Protein AF-A0A226E2C7-F1 (afdb_monomer_lite)

pLDDT: mean 81.45, std 15.22, range [40.44, 98.81]

Radius of gyration: 29.73 Å; chains: 1; bounding box: 75×51×81 Å

Organism: Folsomia candida (NCBI:txid158441)

InterPro domains:
  IPR005135 Endonuclease/exonuclease/phosphatase [PF03372] (9-259)
  IPR013087 Zinc finger C2H2-type [PS50157] (360-388)
  IPR036691 Endonuclease/exonuclease/phosphatase superfamily [G3DSA:3.60.10.10] (2-265)
  IPR036691 Endonuclease/exonuclease/phosphatase superfamily [SSF56219] (6-264)

Secondary structure (DSSP, 8-state):
---EEEEEEEE-SS--HHHHHHHHHHHHHHT-SEEEEE-----HHHHHHHHHHHHHHH--EEEEEPPEEETTEEEEEE--EEEEE-SSEEEEE---TT-TT--S-GGGEEEEEEE-TTSSS-EEEEEEEPPP--TT-TTHHHHHHHHHHHHHHHHHHTTTS-EEEEEE-S--PPPTTPPP-HHHHHHHHHHHHHHHTT-EEHHHHHBPTT--SEEE--SSTTSPPEEE--EEEEE-GGGTTTEEEEEE-TTS-TTS-SB--EEEEEEPPPHHHHHSSS---B------PPPS-------TTT-----SSHHHHHHHHHHHHHHHT-S--EE-TTT--EESSHHHHHHHHHHT---S---SB-TTT--B-SSHHHHHHHIIIIIS--SPBPTTT--B-SSHHHHHHHHHT--

Foldseek 3Di:
DFFKAKEKAEAQLADDLVLCVQCCVVCVVVVHFKYKYKFNFDAPVCVVVVQCSCCVPPNWHKDKDHFAADPVDNSTTTIIIMMTGDPWDKDWDDPDPPPPQQPADVRFWTWIWIDGPFDPGTAIEIRGDAQADDPVDPCRVVNNVSVLSSVLVCLVVCQPPWYKYKYFNNAADDDPPDDDDPRNVSVVSSVVSCVVSQKDWLCVQAADPPAFFFWADDQDLPDHTDTGHGITIITHNVQSVQKPDWGFPQVGDCVSDRGTMIMTMGTDQDPVNVVPDGNPHDDDDHDRHDRQPDDFDAAPQARDTDDDGSVRRVVVSVVVNVQSQDDDFDALPQPRDTHRHVVNSVVCVQQPRPPDPQQQAQPQPRDGHPHSVVSVLCCVQPRVVVFDAQPVPRDGASHPVRSVVDVVVDD

Structure (mmCIF, N/CA/C/O backbone):
data_AF-A0A226E2C7-F1
#
_entry.id   AF-A0A226E2C7-F1
#
loop_
_atom_site.group_PDB
_atom_site.id
_atom_site.type_symbol
_atom_site.label_atom_id
_atom_site.label_alt_id
_atom_site.label_comp_id
_atom_site.label_asym_id
_atom_site.label_entity_id
_atom_site.label_seq_id
_atom_site.pdbx_PDB_ins_code
_atom_site.Cartn_x
_atom_site.Cartn_y
_atom_site.Cartn_z
_atom_site.occupancy
_atom_site.B_iso_or_equiv
_atom_site.auth_seq_id
_atom_site.auth_comp_id
_atom_site.auth_asym_id
_atom_site.auth_atom_id
_atom_site.pdbx_PDB_model_num
ATOM 1 N N . MET A 1 1 ? -20.152 18.371 14.804 1.00 47.34 1 MET A N 1
ATOM 2 C CA . MET A 1 1 ? -19.909 17.754 13.477 1.00 47.34 1 MET A CA 1
ATOM 3 C C . MET A 1 1 ? -19.465 16.313 13.685 1.00 47.34 1 MET A C 1
ATOM 5 O O . MET A 1 1 ? -18.775 16.058 14.663 1.00 47.34 1 MET A O 1
ATOM 9 N N . SER A 1 2 ? -19.878 15.361 12.841 1.00 53.97 2 SER A N 1
ATOM 10 C CA . SER A 1 2 ? -19.389 13.981 12.970 1.00 53.97 2 SER A CA 1
ATOM 11 C C . SER A 1 2 ? -17.911 13.920 12.592 1.00 53.97 2 SER A C 1
ATOM 13 O O . SER A 1 2 ? -17.569 14.258 11.461 1.00 53.97 2 SER A O 1
ATOM 15 N N . LYS A 1 3 ? -17.061 13.494 13.525 1.00 84.62 3 LYS A N 1
ATOM 16 C CA . LYS A 1 3 ? -15.621 13.317 13.317 1.00 84.62 3 LYS A CA 1
ATOM 17 C C . LYS A 1 3 ? -15.404 12.142 12.351 1.00 84.62 3 LYS A C 1
ATOM 19 O O . LYS A 1 3 ? -15.918 11.048 12.590 1.00 84.62 3 LYS A O 1
ATOM 24 N N . ILE A 1 4 ? -14.730 12.392 11.228 1.00 90.19 4 ILE A N 1
ATOM 25 C CA . ILE A 1 4 ? -14.419 11.391 10.198 1.00 90.19 4 ILE A CA 1
ATOM 26 C C . ILE A 1 4 ? -12.903 11.339 10.068 1.00 90.19 4 ILE A C 1
ATOM 28 O O . ILE A 1 4 ? -12.285 12.378 9.879 1.00 90.19 4 ILE A O 1
ATOM 32 N N . LEU A 1 5 ? -12.330 10.139 10.146 1.00 94.56 5 LEU A N 1
ATOM 33 C CA . LEU A 1 5 ? -10.929 9.896 9.823 1.00 94.56 5 LEU A CA 1
ATOM 34 C C . LEU A 1 5 ? -10.827 9.399 8.381 1.00 94.56 5 LEU A C 1
ATOM 36 O O . LEU A 1 5 ? -11.410 8.360 8.061 1.00 94.56 5 LEU A O 1
ATOM 40 N N . LYS A 1 6 ? -10.086 10.101 7.523 1.00 95.81 6 LYS A N 1
ATOM 41 C CA . LYS A 1 6 ? -9.868 9.697 6.124 1.00 95.81 6 LYS A CA 1
ATOM 42 C C . LYS A 1 6 ? -8.414 9.368 5.850 1.00 95.81 6 LYS A C 1
ATOM 44 O O . LYS A 1 6 ? -7.515 10.118 6.234 1.00 95.81 6 LYS A O 1
ATOM 49 N N . TYR A 1 7 ? -8.188 8.253 5.168 1.00 98.00 7 TYR A N 1
ATOM 50 C CA . TYR A 1 7 ? -6.844 7.816 4.830 1.00 98.00 7 TYR A CA 1
ATOM 51 C C . TYR A 1 7 ? -6.778 7.027 3.533 1.00 98.00 7 TYR A C 1
ATOM 53 O O . TYR A 1 7 ? -7.756 6.435 3.076 1.00 98.00 7 TYR A O 1
ATOM 61 N N . HIS A 1 8 ? -5.574 7.007 2.978 1.00 98.56 8 HIS A N 1
ATOM 62 C CA . HIS A 1 8 ? -5.254 6.385 1.708 1.00 98.56 8 HIS A CA 1
ATOM 63 C C . HIS A 1 8 ? -4.126 5.365 1.853 1.00 98.56 8 HIS A C 1
ATOM 65 O O . HIS A 1 8 ? -3.280 5.484 2.741 1.00 98.56 8 HIS A O 1
ATOM 71 N N . SER A 1 9 ? -4.102 4.368 0.973 1.00 98.56 9 SER A N 1
ATOM 72 C CA . SER A 1 9 ? -3.010 3.403 0.850 1.00 98.56 9 SER A CA 1
ATOM 73 C C . SER A 1 9 ? -2.650 3.198 -0.614 1.00 98.56 9 SER A C 1
ATOM 75 O O . SER A 1 9 ? -3.497 2.763 -1.396 1.00 98.56 9 SER A O 1
ATOM 77 N N . TRP A 1 10 ? -1.388 3.432 -0.971 1.00 98.62 10 TRP A N 1
ATOM 78 C CA . TRP A 1 10 ? -0.927 3.338 -2.351 1.00 98.62 10 TRP A CA 1
ATOM 79 C C . TRP A 1 10 ? 0.480 2.754 -2.476 1.00 98.62 10 TRP A C 1
ATOM 81 O O . TRP A 1 10 ? 1.458 3.316 -1.984 1.00 98.62 10 TRP A O 1
ATOM 91 N N . ASN A 1 11 ? 0.610 1.657 -3.222 1.00 98.38 11 ASN A N 1
ATOM 92 C CA . ASN A 1 11 ? 1.908 1.233 -3.730 1.00 98.38 11 ASN A CA 1
ATOM 93 C C . ASN A 1 11 ? 2.284 2.125 -4.922 1.00 98.38 11 ASN A C 1
ATOM 95 O O . ASN A 1 11 ? 1.672 2.055 -5.987 1.00 98.38 11 ASN A O 1
ATOM 99 N N . ALA A 1 12 ? 3.291 2.976 -4.749 1.00 96.88 12 ALA A N 1
ATOM 100 C CA . ALA A 1 12 ? 3.616 4.016 -5.720 1.00 96.88 12 ALA A CA 1
ATOM 101 C C . ALA A 1 12 ? 4.542 3.558 -6.859 1.00 96.88 12 ALA A C 1
ATOM 103 O O . ALA A 1 12 ? 4.717 4.302 -7.827 1.00 96.88 12 ALA A O 1
ATOM 104 N N . ASP A 1 13 ? 5.176 2.384 -6.751 1.00 94.44 13 ASP A N 1
ATOM 105 C CA . ASP A 1 13 ? 6.292 1.965 -7.618 1.00 94.44 13 ASP A CA 1
ATOM 106 C C . ASP A 1 13 ? 7.346 3.085 -7.795 1.00 94.44 13 ASP A C 1
ATOM 108 O O . ASP A 1 13 ? 7.759 3.452 -8.902 1.00 94.44 13 ASP A O 1
ATOM 112 N N . GLY A 1 14 ? 7.764 3.665 -6.673 1.00 94.62 14 GLY A N 1
ATOM 113 C CA . GLY A 1 14 ? 8.662 4.808 -6.587 1.00 94.62 14 GLY A CA 1
ATOM 114 C C . GLY A 1 14 ? 7.928 6.144 -6.605 1.00 94.62 14 GLY A C 1
ATOM 115 O O . GLY A 1 14 ? 7.172 6.413 -7.540 1.00 94.62 14 GLY A O 1
ATOM 116 N N . ILE A 1 15 ? 8.186 7.000 -5.617 1.00 94.88 15 ILE A N 1
ATOM 117 C CA . ILE A 1 15 ? 7.624 8.355 -5.551 1.00 94.88 15 ILE A CA 1
ATOM 118 C C . ILE A 1 15 ? 8.580 9.402 -6.121 1.00 94.88 15 ILE A C 1
ATOM 120 O O . ILE A 1 15 ? 9.798 9.269 -6.058 1.00 94.88 15 ILE A O 1
ATOM 124 N N . THR A 1 16 ? 7.995 10.442 -6.708 1.00 94.56 16 THR A N 1
ATOM 125 C CA . THR A 1 16 ? 8.661 11.655 -7.196 1.00 94.56 16 THR A CA 1
ATOM 126 C C . THR A 1 16 ? 7.736 12.838 -6.931 1.00 94.56 16 THR A C 1
ATOM 128 O O . THR A 1 16 ? 6.526 12.639 -6.812 1.00 94.56 16 THR A O 1
ATOM 131 N N . GLU A 1 17 ? 8.271 14.059 -6.908 1.00 96.25 17 GLU A N 1
ATOM 132 C CA . GLU A 1 17 ? 7.471 15.293 -6.804 1.00 96.25 17 GLU A CA 1
ATOM 133 C C . GLU A 1 17 ? 6.334 15.317 -7.837 1.00 96.25 17 GLU A C 1
ATOM 135 O O . GLU A 1 17 ? 5.182 15.523 -7.481 1.00 96.25 17 GLU A O 1
ATOM 140 N N . GLU A 1 18 ? 6.615 14.966 -9.099 1.00 94.94 18 GLU A N 1
ATOM 141 C CA . GLU A 1 18 ? 5.603 14.908 -10.165 1.00 94.94 18 GLU A CA 1
ATOM 142 C C . GLU A 1 18 ? 4.451 13.936 -9.849 1.00 94.94 18 GLU A C 1
ATOM 144 O O . GLU A 1 18 ? 3.278 14.271 -10.033 1.00 94.94 18 GLU A O 1
ATOM 149 N N . LYS A 1 19 ? 4.766 12.717 -9.383 1.00 95.94 19 LYS A N 1
ATOM 150 C CA . LYS A 1 19 ? 3.737 11.733 -9.011 1.00 95.94 19 LYS A CA 1
ATOM 151 C C . LYS A 1 19 ? 2.918 12.231 -7.825 1.00 95.94 19 LYS A C 1
ATOM 153 O O . LYS A 1 19 ? 1.698 12.087 -7.836 1.00 95.94 19 LYS A O 1
ATOM 158 N N . ILE A 1 20 ? 3.588 12.819 -6.835 1.00 97.81 20 ILE A N 1
ATOM 159 C CA . ILE A 1 20 ? 2.954 13.388 -5.647 1.00 97.81 20 ILE A CA 1
ATOM 160 C C . ILE A 1 20 ? 2.004 14.511 -6.059 1.00 97.81 20 ILE A C 1
ATOM 162 O O . ILE A 1 20 ? 0.831 14.429 -5.728 1.00 97.81 20 ILE A O 1
ATOM 166 N N . THR A 1 21 ? 2.443 15.491 -6.851 1.00 97.31 21 THR A N 1
ATOM 167 C CA . THR A 1 21 ? 1.590 16.592 -7.327 1.00 97.31 21 THR A CA 1
ATOM 168 C C . THR A 1 21 ? 0.327 16.088 -8.017 1.00 97.31 21 THR A C 1
ATOM 170 O O . THR A 1 21 ? -0.764 16.588 -7.745 1.00 97.31 21 THR A O 1
ATOM 173 N N . LYS A 1 22 ? 0.444 15.068 -8.876 1.00 96.38 22 LYS A N 1
ATOM 174 C CA . LYS A 1 22 ? -0.721 14.482 -9.555 1.00 96.38 22 LYS A CA 1
ATOM 175 C C . LYS A 1 22 ? -1.684 13.823 -8.565 1.00 96.38 22 LYS A C 1
ATOM 177 O O . LYS A 1 22 ? -2.886 14.065 -8.646 1.00 96.38 22 LYS A O 1
ATOM 182 N N . MET A 1 23 ? -1.173 13.051 -7.606 1.00 97.94 23 MET A N 1
ATOM 183 C CA . MET A 1 23 ? -2.001 12.391 -6.589 1.00 97.94 23 MET A CA 1
ATOM 184 C C . MET A 1 23 ? -2.604 13.354 -5.561 1.00 97.94 23 MET A C 1
ATOM 186 O O . MET A 1 23 ? -3.734 13.142 -5.124 1.00 97.94 23 MET A O 1
ATOM 190 N N . MET A 1 24 ? -1.910 14.446 -5.227 1.00 96.88 24 MET A N 1
ATOM 191 C CA . MET A 1 24 ? -2.379 15.455 -4.271 1.00 96.88 24 MET A CA 1
ATOM 192 C C . MET A 1 24 ? -3.717 16.069 -4.686 1.00 96.88 24 MET A C 1
ATOM 194 O O . MET A 1 24 ? -4.533 16.373 -3.822 1.00 96.88 24 MET A O 1
ATOM 198 N N . THR A 1 25 ? -4.004 16.165 -5.990 1.00 94.12 25 THR A N 1
ATOM 199 C CA . THR A 1 25 ? -5.321 16.617 -6.476 1.00 94.12 25 THR A CA 1
ATOM 200 C C . THR A 1 25 ? -6.475 15.743 -5.973 1.00 94.12 25 THR A C 1
ATOM 202 O O . THR A 1 25 ? -7.546 16.261 -5.659 1.00 94.12 25 THR A O 1
ATOM 205 N N . HIS A 1 26 ? -6.255 14.433 -5.832 1.00 96.81 26 HIS A N 1
ATOM 206 C CA . HIS A 1 26 ? -7.245 13.501 -5.302 1.00 96.81 26 HIS A CA 1
ATOM 207 C C . HIS A 1 26 ? -7.245 13.490 -3.774 1.00 96.81 26 HIS A C 1
ATOM 209 O O . HIS A 1 26 ? -8.315 13.558 -3.174 1.00 96.81 26 HIS A O 1
ATOM 215 N N . TRP A 1 27 ? -6.067 13.441 -3.145 1.00 97.88 27 TRP A N 1
ATOM 216 C CA . TRP A 1 27 ? -5.948 13.382 -1.685 1.00 97.88 27 TRP A CA 1
ATOM 217 C C . TRP A 1 27 ? -6.497 14.642 -1.002 1.00 97.88 27 TRP A C 1
ATOM 219 O O . TRP A 1 27 ? -7.235 14.534 -0.028 1.00 97.88 27 TRP A O 1
ATOM 229 N N . ILE A 1 28 ? -6.226 15.832 -1.546 1.00 96.25 28 ILE A N 1
ATOM 230 C CA . ILE A 1 28 ? -6.770 17.096 -1.022 1.00 96.25 28 ILE A CA 1
ATOM 231 C C . ILE A 1 28 ? -8.281 17.171 -1.256 1.00 96.25 28 ILE A C 1
ATOM 233 O O . ILE A 1 28 ? -9.020 17.564 -0.359 1.00 96.25 28 ILE A O 1
ATOM 237 N N . LYS A 1 29 ? -8.765 16.755 -2.435 1.00 95.31 29 LYS A N 1
ATOM 238 C CA . LYS A 1 29 ? -10.206 16.718 -2.732 1.00 95.31 29 LYS A CA 1
ATOM 239 C C . LYS A 1 29 ? -10.964 15.768 -1.803 1.00 95.31 29 LYS A C 1
ATOM 241 O O . LYS A 1 29 ? -12.113 16.044 -1.463 1.00 95.31 29 LYS A O 1
ATOM 246 N N . ASP A 1 30 ? -10.348 14.652 -1.417 1.00 94.25 30 ASP A N 1
ATOM 247 C CA . ASP A 1 30 ? -10.930 13.718 -0.453 1.00 94.25 30 ASP A CA 1
ATOM 248 C C . ASP A 1 30 ? -10.784 14.211 0.993 1.00 94.25 30 ASP A C 1
ATOM 250 O O . ASP A 1 30 ? -11.445 13.655 1.858 1.00 94.25 30 ASP A O 1
ATOM 254 N N . ASP A 1 31 ? -10.023 15.280 1.264 1.00 95.25 31 ASP A N 1
ATOM 255 C CA . ASP A 1 31 ? -9.662 15.744 2.615 1.00 95.25 31 ASP A CA 1
ATOM 256 C C . ASP A 1 31 ? -8.936 14.643 3.413 1.00 95.25 31 ASP A C 1
ATOM 258 O O . ASP A 1 31 ? -9.283 14.298 4.544 1.00 95.25 31 ASP A O 1
ATOM 262 N N . ALA A 1 32 ? -7.960 14.006 2.760 1.00 96.81 32 ALA A N 1
ATOM 263 C CA . ALA A 1 32 ? -7.164 12.934 3.336 1.00 96.81 32 ALA A CA 1
ATOM 264 C C . ALA A 1 32 ? -6.277 13.452 4.476 1.00 96.81 32 ALA A C 1
ATOM 266 O O . ALA A 1 32 ? -5.502 14.390 4.298 1.00 96.81 32 ALA A O 1
ATOM 267 N N . GLN A 1 33 ? -6.329 12.783 5.629 1.00 97.56 33 GLN A N 1
ATOM 268 C CA . GLN A 1 33 ? -5.499 13.117 6.792 1.00 97.56 33 GLN A CA 1
ATOM 269 C C . GLN A 1 33 ? -4.247 12.246 6.888 1.00 97.56 33 GLN A C 1
ATOM 271 O O . GLN A 1 33 ? -3.262 12.655 7.494 1.00 97.56 33 GLN A O 1
ATOM 276 N N . LEU A 1 34 ? -4.282 11.037 6.318 1.00 98.62 34 LEU A N 1
ATOM 277 C CA . LEU A 1 34 ? -3.164 10.092 6.299 1.00 98.62 34 LEU A CA 1
ATOM 278 C C . LEU A 1 34 ? -3.037 9.470 4.906 1.00 98.62 34 LEU A C 1
ATOM 280 O O . LEU A 1 34 ? -4.013 8.970 4.350 1.00 98.62 34 LEU A O 1
ATOM 284 N N . ILE A 1 35 ? -1.832 9.436 4.354 1.00 98.75 35 ILE A N 1
ATOM 285 C CA . ILE A 1 35 ? -1.541 8.839 3.049 1.00 98.75 35 ILE A CA 1
ATOM 286 C C . ILE A 1 35 ? -0.386 7.868 3.240 1.00 98.75 35 ILE A C 1
ATOM 288 O O . ILE A 1 35 ? 0.759 8.274 3.425 1.00 98.75 35 ILE A O 1
ATOM 292 N N . PHE A 1 36 ? -0.686 6.575 3.218 1.00 98.81 36 PHE A N 1
ATOM 293 C CA . PHE A 1 36 ? 0.297 5.519 3.408 1.00 98.81 36 PHE A CA 1
ATOM 294 C C . PHE A 1 36 ? 0.826 5.029 2.069 1.00 98.81 36 PHE A C 1
ATOM 296 O O . PHE A 1 36 ? 0.068 4.568 1.217 1.00 98.81 36 PHE A O 1
ATOM 303 N N . ILE A 1 37 ? 2.141 5.085 1.900 1.00 98.62 37 ILE A N 1
ATOM 304 C CA . ILE A 1 37 ? 2.801 4.746 0.646 1.00 98.62 37 ILE A CA 1
ATOM 305 C C . ILE A 1 37 ? 3.678 3.513 0.840 1.00 98.62 37 ILE A C 1
ATOM 307 O O . ILE A 1 37 ? 4.438 3.420 1.809 1.00 98.62 37 ILE A O 1
ATOM 311 N N . GLN A 1 38 ? 3.580 2.576 -0.101 1.00 98.44 38 GLN A N 1
ATOM 312 C CA . GLN A 1 38 ? 4.475 1.430 -0.237 1.00 98.44 38 GLN A CA 1
ATOM 313 C C . GLN A 1 38 ? 5.347 1.572 -1.481 1.00 98.44 38 GLN A C 1
ATOM 315 O O . GLN A 1 38 ? 4.964 2.226 -2.451 1.00 98.44 38 GLN A O 1
ATOM 320 N N . GLU A 1 39 ? 6.511 0.921 -1.459 1.00 97.00 39 GLU A N 1
ATOM 321 C CA . GLU A 1 39 ? 7.503 1.004 -2.534 1.00 97.00 39 GLU A CA 1
ATOM 322 C C . GLU A 1 39 ? 7.859 2.458 -2.869 1.00 97.00 39 GLU A C 1
ATOM 324 O O . GLU A 1 39 ? 7.860 2.849 -4.036 1.00 97.00 39 GLU A O 1
ATOM 329 N N . SER A 1 40 ? 8.173 3.266 -1.850 1.00 96.44 40 SER A N 1
ATOM 330 C CA . SER A 1 40 ? 8.593 4.658 -2.057 1.00 96.44 40 SER A CA 1
ATOM 331 C C . SER A 1 40 ? 9.850 4.748 -2.926 1.00 96.44 40 SER A C 1
ATOM 333 O O . SER A 1 40 ? 9.983 5.685 -3.710 1.00 96.44 40 SER A O 1
ATOM 335 N N . LYS A 1 41 ? 10.752 3.758 -2.836 1.00 94.62 41 LYS A N 1
ATOM 336 C CA . LYS A 1 41 ? 12.023 3.682 -3.582 1.00 94.62 41 LYS A CA 1
ATOM 337 C C . LYS A 1 41 ? 12.849 4.968 -3.512 1.00 94.62 41 LYS A C 1
ATOM 339 O O . LYS A 1 41 ? 13.648 5.235 -4.411 1.00 94.62 41 LYS A O 1
ATOM 344 N N . LEU A 1 42 ? 12.697 5.728 -2.434 1.00 91.62 42 LEU A N 1
ATOM 345 C CA . LEU A 1 42 ? 13.552 6.867 -2.136 1.00 91.62 42 LEU A CA 1
ATOM 346 C C . LEU A 1 42 ? 14.847 6.393 -1.494 1.00 91.62 42 LEU A C 1
ATOM 348 O O . LEU A 1 42 ? 14.832 5.530 -0.612 1.00 91.62 42 LEU A O 1
ATOM 352 N N . LEU A 1 43 ? 15.968 6.946 -1.944 1.00 87.19 43 LEU A N 1
ATOM 353 C CA . LEU A 1 43 ? 17.203 6.907 -1.171 1.00 87.19 43 LEU A CA 1
ATOM 354 C C . LEU A 1 43 ? 17.036 7.783 0.073 1.00 87.19 43 LEU A C 1
ATOM 356 O O . LEU A 1 43 ? 16.367 8.810 0.014 1.00 87.19 43 LEU A O 1
ATOM 360 N N . ALA A 1 44 ? 17.717 7.434 1.166 1.00 85.94 44 ALA A N 1
ATOM 361 C CA . ALA A 1 44 ? 17.691 8.236 2.393 1.00 85.94 44 ALA A CA 1
ATOM 362 C C . ALA A 1 44 ? 18.085 9.710 2.149 1.00 85.94 44 ALA A C 1
ATOM 364 O O . ALA A 1 44 ? 17.542 10.619 2.761 1.00 85.94 44 ALA A O 1
ATOM 365 N N . THR A 1 45 ? 18.976 9.964 1.185 1.00 86.25 45 THR A N 1
ATOM 366 C CA . THR A 1 45 ? 19.395 11.316 0.776 1.00 86.25 45 THR A CA 1
ATOM 367 C C . THR A 1 45 ? 18.309 12.122 0.057 1.00 86.25 45 THR A C 1
ATOM 369 O O . THR A 1 45 ? 18.459 13.326 -0.111 1.00 86.25 45 THR A O 1
ATOM 372 N N . GLU A 1 46 ? 17.251 11.472 -0.427 1.00 90.94 46 GLU A N 1
ATOM 373 C CA . GLU A 1 46 ? 16.146 12.098 -1.167 1.00 90.94 46 GLU A CA 1
ATOM 374 C C . GLU A 1 46 ? 14.914 12.332 -0.280 1.00 90.94 46 GLU A C 1
ATOM 376 O O . GLU A 1 46 ? 14.018 13.080 -0.668 1.00 90.94 46 GLU A O 1
ATOM 381 N N . GLU A 1 47 ? 14.856 11.711 0.903 1.00 94.38 47 GLU A N 1
ATOM 382 C CA . GLU A 1 47 ? 13.696 11.764 1.800 1.00 94.38 47 GLU A CA 1
ATOM 383 C C . GLU A 1 47 ? 13.416 13.183 2.288 1.00 94.38 47 GLU A C 1
ATOM 385 O O . GLU A 1 47 ? 12.281 13.632 2.163 1.00 94.38 47 GLU A O 1
ATOM 390 N N . GLN A 1 48 ? 14.443 13.914 2.741 1.00 96.44 48 GLN A N 1
ATOM 391 C CA . GLN A 1 48 ? 14.273 15.293 3.216 1.00 96.44 48 GLN A CA 1
ATOM 392 C C . GLN A 1 48 ? 13.715 16.202 2.121 1.00 96.44 48 GLN A C 1
ATOM 394 O O . GLN A 1 48 ? 12.790 16.963 2.359 1.00 96.44 48 GLN A O 1
ATOM 399 N N . LYS A 1 49 ? 14.209 16.059 0.887 1.00 96.75 49 LYS A N 1
ATOM 400 C CA . LYS A 1 49 ? 13.712 16.841 -0.247 1.00 96.75 49 LYS A CA 1
ATOM 401 C C . LYS A 1 49 ? 12.218 16.595 -0.492 1.00 96.75 49 LYS A C 1
ATOM 403 O O . LYS A 1 49 ? 11.477 17.534 -0.762 1.00 96.75 49 LYS A O 1
ATOM 408 N N . ILE A 1 50 ? 11.773 15.339 -0.419 1.00 97.94 50 ILE A N 1
ATOM 409 C CA . ILE A 1 50 ? 10.352 15.006 -0.575 1.00 97.94 50 ILE A CA 1
ATOM 410 C C . ILE A 1 50 ? 9.535 15.483 0.629 1.00 97.94 50 ILE A C 1
ATOM 412 O O . ILE A 1 50 ? 8.420 15.949 0.419 1.00 97.94 50 ILE A O 1
ATOM 416 N N . ALA A 1 51 ? 10.077 15.391 1.847 1.00 98.12 51 ALA A N 1
ATOM 417 C CA . ALA A 1 51 ? 9.460 15.909 3.067 1.00 98.12 51 ALA A CA 1
ATOM 418 C C . ALA A 1 51 ? 9.195 17.416 2.951 1.00 98.12 51 ALA A C 1
ATOM 420 O O . ALA A 1 51 ? 8.043 17.839 3.026 1.00 98.12 51 ALA A O 1
ATOM 421 N N . ASP A 1 52 ? 10.240 18.187 2.641 1.00 98.31 52 ASP A N 1
ATOM 422 C CA . ASP A 1 52 ? 10.170 19.637 2.454 1.00 98.31 52 ASP A CA 1
ATOM 423 C C . ASP A 1 52 ? 9.151 19.994 1.366 1.00 98.31 52 ASP A C 1
ATOM 425 O O . ASP A 1 52 ? 8.332 20.892 1.538 1.00 98.31 52 ASP A O 1
ATOM 429 N N . PHE A 1 53 ? 9.153 19.257 0.250 1.00 98.44 53 PHE A N 1
ATOM 430 C CA . PHE A 1 53 ? 8.215 19.470 -0.848 1.00 98.44 53 PHE A CA 1
ATOM 431 C C . PHE A 1 53 ? 6.749 19.278 -0.423 1.00 98.44 53 PHE A C 1
ATOM 433 O O . PHE A 1 53 ? 5.896 20.101 -0.768 1.00 98.44 53 PHE A O 1
ATOM 440 N N . VAL A 1 54 ? 6.425 18.201 0.309 1.00 98.19 54 VAL A N 1
ATOM 441 C CA . VAL A 1 54 ? 5.035 17.942 0.733 1.00 98.19 54 VAL A CA 1
ATOM 442 C C . VAL A 1 54 ? 4.570 18.873 1.847 1.00 98.19 54 VAL A C 1
ATOM 444 O O . VAL A 1 54 ? 3.399 19.264 1.863 1.00 98.19 54 VAL A O 1
ATOM 447 N N . GLU A 1 55 ? 5.481 19.276 2.726 1.00 98.38 55 GLU A N 1
ATOM 448 C CA . GLU A 1 55 ? 5.213 20.238 3.787 1.00 98.38 55 GLU A CA 1
ATOM 449 C C . GLU A 1 55 ? 4.971 21.631 3.194 1.00 98.38 55 GLU A C 1
ATOM 451 O O . GLU A 1 55 ? 3.896 22.204 3.372 1.00 98.38 55 GLU A O 1
ATOM 456 N N . GLN A 1 56 ? 5.908 22.149 2.398 1.00 98.00 56 GLN A N 1
ATOM 457 C CA . GLN A 1 56 ? 5.857 23.521 1.885 1.00 98.00 56 GLN A CA 1
ATOM 458 C C . GLN A 1 56 ? 4.710 23.755 0.897 1.00 98.00 56 GLN A C 1
ATOM 460 O O . GLN A 1 56 ? 4.135 24.843 0.871 1.00 98.00 56 GLN A O 1
ATOM 465 N N . HIS A 1 57 ? 4.365 22.765 0.069 1.00 97.69 57 HIS A N 1
ATOM 466 C CA . HIS A 1 57 ? 3.331 22.947 -0.956 1.00 97.69 57 HIS A CA 1
ATOM 467 C C . HIS A 1 57 ? 1.945 22.466 -0.545 1.00 97.69 57 HIS A C 1
ATOM 469 O O . HIS A 1 57 ? 0.952 22.960 -1.084 1.00 97.69 57 HIS A O 1
ATOM 475 N N . TYR A 1 58 ? 1.851 21.508 0.379 1.00 97.81 58 TYR A N 1
ATOM 476 C CA . TYR A 1 58 ? 0.575 20.873 0.719 1.00 97.81 58 TYR A CA 1
ATOM 477 C C . TYR A 1 58 ? 0.286 20.851 2.229 1.00 97.81 58 TYR A C 1
ATOM 479 O O . TYR A 1 58 ? -0.849 20.569 2.632 1.00 97.81 58 TYR A O 1
ATOM 487 N N . GLY A 1 59 ? 1.257 21.215 3.072 1.00 97.62 59 GLY A N 1
ATOM 488 C CA . GLY A 1 59 ? 1.131 21.247 4.529 1.00 97.62 59 GLY A CA 1
ATOM 489 C C . GLY A 1 59 ? 1.011 19.861 5.155 1.00 97.62 59 GLY A C 1
ATOM 490 O O . GLY A 1 59 ? 0.313 19.725 6.156 1.00 97.62 59 GLY A O 1
ATOM 491 N N . PHE A 1 60 ? 1.581 18.835 4.518 1.00 98.38 60 PHE A N 1
ATOM 492 C CA . PHE A 1 60 ? 1.660 17.490 5.081 1.00 98.38 60 PHE A CA 1
ATOM 493 C C . PHE A 1 60 ? 3.020 17.282 5.741 1.00 98.38 60 PHE A C 1
ATOM 495 O O . PHE A 1 60 ? 4.048 17.479 5.102 1.00 98.38 60 PHE A O 1
ATOM 502 N N . ASP A 1 61 ? 3.013 16.789 6.972 1.00 98.31 61 ASP A N 1
ATOM 503 C CA . ASP A 1 61 ? 4.191 16.204 7.598 1.00 98.31 61 ASP A CA 1
ATOM 504 C C . ASP A 1 61 ? 4.459 14.809 7.018 1.00 98.31 61 ASP A C 1
ATOM 506 O O . ASP A 1 61 ? 3.595 14.189 6.382 1.00 98.31 61 ASP A O 1
ATOM 510 N N . SER A 1 62 ? 5.653 14.267 7.264 1.00 97.62 62 SER A N 1
ATOM 511 C CA . SER A 1 62 ? 6.035 12.961 6.731 1.00 97.62 62 SER A CA 1
ATOM 512 C C . SER A 1 62 ? 6.927 12.140 7.662 1.00 97.62 62 SER A C 1
ATOM 514 O O . SER A 1 62 ? 7.758 12.661 8.399 1.00 97.62 62 SER A O 1
ATOM 516 N N . ILE A 1 63 ? 6.750 10.817 7.619 1.00 96.00 63 ILE A N 1
ATOM 517 C CA . ILE A 1 63 ? 7.634 9.838 8.266 1.00 96.00 63 ILE A CA 1
ATOM 518 C C . ILE A 1 63 ? 8.054 8.815 7.213 1.00 96.00 63 ILE A C 1
ATOM 520 O O . ILE A 1 63 ? 7.203 8.281 6.493 1.00 96.00 63 ILE A O 1
ATOM 524 N N . PHE A 1 64 ? 9.347 8.488 7.163 1.00 94.00 64 PHE A N 1
ATOM 525 C CA . PHE A 1 64 ? 9.920 7.528 6.219 1.00 94.00 64 PHE A CA 1
ATOM 526 C C . PHE A 1 64 ? 10.571 6.343 6.935 1.00 94.00 64 PHE A C 1
ATOM 528 O O . PHE A 1 64 ? 11.239 6.489 7.955 1.00 94.00 64 PHE A O 1
ATOM 535 N N . HIS A 1 65 ? 10.397 5.154 6.361 1.00 91.19 65 HIS A N 1
ATOM 536 C CA . HIS A 1 65 ? 11.304 4.025 6.521 1.00 91.19 65 HIS A CA 1
ATOM 537 C C . HIS A 1 65 ? 12.054 3.843 5.209 1.00 91.19 65 HIS A C 1
ATOM 539 O O . HIS A 1 65 ? 11.445 3.512 4.184 1.00 91.19 65 HIS A O 1
ATOM 545 N N . SER A 1 66 ? 13.365 4.063 5.256 1.00 86.50 66 SER A N 1
ATOM 546 C CA . SER A 1 66 ? 14.184 4.180 4.057 1.00 86.50 66 SER A CA 1
ATOM 547 C C . SER A 1 66 ? 14.214 2.924 3.205 1.00 86.50 66 SER A C 1
ATOM 549 O O . SER A 1 66 ? 14.152 1.794 3.688 1.00 86.50 66 SER A O 1
ATOM 551 N N . SER A 1 67 ? 14.340 3.131 1.899 1.00 87.75 67 SER A N 1
ATOM 552 C CA . SER A 1 67 ? 14.517 2.043 0.940 1.00 87.75 67 SER A CA 1
ATOM 553 C C . SER A 1 67 ? 15.933 1.471 1.014 1.00 87.75 67 SER A C 1
ATOM 555 O O . SER A 1 67 ? 16.885 2.143 1.404 1.00 87.75 67 SER A O 1
ATOM 557 N N . ILE A 1 68 ? 16.116 0.241 0.531 1.00 88.25 68 ILE A N 1
ATOM 558 C CA . ILE A 1 68 ? 17.446 -0.378 0.439 1.00 88.25 68 ILE A CA 1
ATOM 559 C C . ILE A 1 68 ? 18.072 -0.056 -0.918 1.00 88.25 68 ILE A C 1
ATOM 561 O O . ILE A 1 68 ? 17.560 -0.484 -1.959 1.00 88.25 68 ILE A O 1
ATOM 565 N N . GLN A 1 69 ? 19.208 0.643 -0.920 1.00 89.25 69 GLN A N 1
ATOM 566 C CA . GLN A 1 69 ? 19.993 0.921 -2.127 1.00 89.25 69 GLN A CA 1
ATOM 567 C C . GLN A 1 69 ? 20.539 -0.372 -2.766 1.00 89.25 69 GLN A C 1
ATOM 569 O O . GLN A 1 69 ? 20.948 -1.319 -2.090 1.00 89.25 69 GLN A O 1
ATOM 574 N N . TRP A 1 70 ? 20.548 -0.443 -4.098 1.00 84.62 70 TRP A N 1
ATOM 575 C CA . TRP A 1 70 ? 21.054 -1.605 -4.823 1.00 84.62 70 TRP A CA 1
ATOM 576 C C . TRP A 1 70 ? 22.581 -1.585 -4.868 1.00 84.62 70 TRP A C 1
ATOM 578 O O . TRP A 1 70 ? 23.173 -0.664 -5.422 1.00 84.62 70 TRP A O 1
ATOM 588 N N . LYS A 1 71 ? 23.223 -2.685 -4.456 1.00 86.62 71 LYS A N 1
ATOM 589 C CA . LYS A 1 71 ? 24.685 -2.849 -4.591 1.00 86.62 71 LYS A CA 1
ATOM 590 C C . LYS A 1 71 ? 25.189 -2.662 -6.029 1.00 86.62 71 LYS A C 1
ATOM 592 O O . LYS A 1 71 ? 26.288 -2.178 -6.243 1.00 86.62 71 LYS A O 1
ATOM 597 N N . SER A 1 72 ? 24.386 -3.050 -7.024 1.00 86.25 72 SER A N 1
ATOM 598 C CA . SER A 1 72 ? 24.752 -2.959 -8.443 1.00 86.25 72 SER A CA 1
ATOM 599 C C . SER A 1 72 ? 24.485 -1.589 -9.077 1.00 86.25 72 SER A C 1
ATOM 601 O O . SER A 1 72 ? 24.828 -1.389 -10.240 1.00 86.25 72 SER A O 1
ATOM 603 N N . ASN A 1 73 ? 23.752 -0.697 -8.404 1.00 80.19 73 ASN A N 1
ATOM 604 C CA . ASN A 1 73 ? 23.426 0.626 -8.930 1.00 80.19 73 ASN A CA 1
ATOM 605 C C . ASN A 1 73 ? 23.086 1.586 -7.774 1.00 80.19 73 ASN A C 1
ATOM 607 O O . ASN A 1 73 ? 21.981 1.488 -7.239 1.00 80.19 73 ASN A O 1
ATOM 611 N N . PRO A 1 74 ? 23.972 2.540 -7.440 1.00 81.38 74 PRO A N 1
ATOM 612 C CA . PRO A 1 74 ? 23.765 3.448 -6.313 1.00 81.38 74 PRO A CA 1
ATOM 613 C C . PRO A 1 74 ? 22.595 4.422 -6.526 1.00 81.38 74 PRO A C 1
ATOM 615 O O . PRO A 1 74 ? 22.035 4.935 -5.568 1.00 81.38 74 PRO A O 1
ATOM 618 N N . LEU A 1 75 ? 22.153 4.633 -7.766 1.00 78.81 75 LEU A N 1
ATOM 619 C CA . LEU A 1 75 ? 21.012 5.497 -8.088 1.00 78.81 75 LEU A CA 1
ATOM 620 C C . LEU A 1 75 ? 19.667 4.760 -8.019 1.00 78.81 75 LEU A C 1
ATOM 622 O O . LEU A 1 75 ? 18.659 5.248 -8.525 1.00 78.81 75 LEU A O 1
ATOM 626 N N . LYS A 1 76 ? 19.643 3.525 -7.508 1.00 81.38 76 LYS A N 1
ATOM 627 C CA . LYS A 1 76 ? 18.419 2.732 -7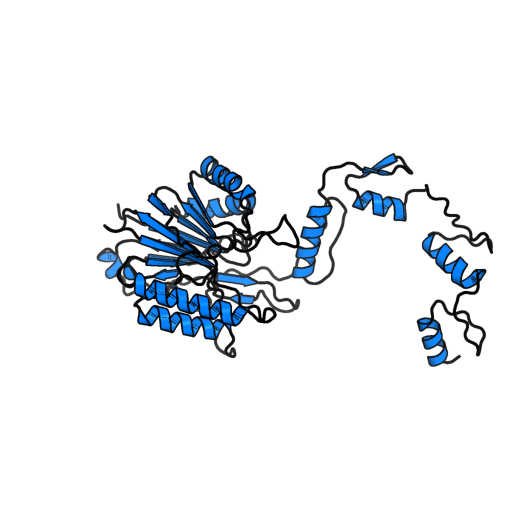.390 1.00 81.38 76 LYS A CA 1
ATOM 628 C C . LYS A 1 76 ? 18.281 2.155 -6.003 1.00 81.38 76 LYS A C 1
ATOM 630 O O . LYS A 1 76 ? 19.245 1.665 -5.423 1.00 81.38 76 LYS A O 1
ATOM 635 N N . SER A 1 77 ? 17.044 2.103 -5.539 1.00 89.06 77 SER A N 1
ATOM 636 C CA . SER A 1 77 ? 16.671 1.458 -4.292 1.00 89.06 77 SER A CA 1
ATOM 637 C C . SER A 1 77 ? 15.474 0.518 -4.496 1.00 89.06 77 SER A C 1
ATOM 639 O O . SER A 1 77 ? 14.897 0.422 -5.586 1.00 89.06 77 SER A O 1
ATOM 641 N N . SER A 1 78 ? 15.167 -0.286 -3.483 1.00 89.94 78 SER A N 1
ATOM 642 C CA . SER A 1 78 ? 13.963 -1.121 -3.421 1.00 89.94 78 SER A CA 1
ATOM 643 C C . SER A 1 78 ? 13.228 -0.883 -2.115 1.00 89.94 78 SER A C 1
ATOM 645 O O . SER A 1 78 ? 13.879 -0.664 -1.094 1.00 89.94 78 SER A O 1
ATOM 647 N N . TYR A 1 79 ? 11.918 -1.135 -2.131 1.00 92.31 79 TYR A N 1
ATOM 648 C CA . TYR A 1 79 ? 11.066 -1.119 -0.941 1.00 92.31 79 TYR A CA 1
ATOM 649 C C . TYR A 1 79 ? 10.848 0.321 -0.471 1.00 92.31 79 TYR A C 1
ATOM 651 O O . TYR A 1 79 ? 10.585 1.181 -1.313 1.00 92.31 79 TYR A O 1
ATOM 659 N N . GLY A 1 80 ? 10.926 0.556 0.836 1.00 93.81 80 GLY A N 1
ATOM 660 C CA . GLY A 1 80 ? 10.609 1.828 1.447 1.00 93.81 80 GLY A CA 1
ATOM 661 C C . GLY A 1 80 ? 9.107 1.960 1.642 1.00 93.81 80 GLY A C 1
ATOM 662 O O . GLY A 1 80 ? 8.306 1.647 0.753 1.00 93.81 80 GLY A O 1
ATOM 663 N N . VAL A 1 81 ? 8.731 2.409 2.830 1.00 96.00 81 VAL A N 1
ATOM 664 C CA . VAL A 1 81 ? 7.353 2.748 3.180 1.00 96.00 81 VAL A CA 1
ATOM 665 C C . VAL A 1 81 ? 7.365 4.112 3.853 1.00 96.00 81 VAL A C 1
ATOM 667 O O . VAL A 1 81 ? 8.297 4.434 4.589 1.00 96.00 81 VAL A O 1
ATOM 670 N N . CYS A 1 82 ? 6.357 4.932 3.598 1.00 97.12 82 CYS A N 1
ATOM 671 C CA . CYS A 1 82 ? 6.216 6.219 4.270 1.00 97.12 82 CYS A CA 1
ATOM 672 C C . CYS A 1 82 ? 4.753 6.547 4.537 1.00 97.12 82 CYS A C 1
ATOM 674 O O . CYS A 1 82 ? 3.845 5.887 4.024 1.00 97.12 82 CYS A O 1
ATOM 676 N N . VAL A 1 83 ? 4.529 7.543 5.383 1.00 98.44 83 VAL A N 1
ATOM 677 C CA . VAL A 1 83 ? 3.216 8.144 5.591 1.00 98.44 83 VAL A CA 1
ATOM 678 C C . VAL A 1 83 ? 3.342 9.653 5.474 1.00 98.44 83 VAL A C 1
ATOM 680 O O . VAL A 1 83 ? 4.255 10.234 6.058 1.00 98.44 83 VAL A O 1
ATOM 683 N N . PHE A 1 84 ? 2.431 10.268 4.726 1.00 98.62 84 PHE A N 1
ATOM 684 C CA . PHE A 1 84 ? 2.184 11.706 4.785 1.00 98.62 84 PHE A CA 1
ATOM 685 C C . PHE A 1 84 ? 0.954 11.947 5.646 1.00 98.62 84 PHE A C 1
ATOM 687 O O . PHE A 1 84 ? -0.019 11.196 5.536 1.00 98.62 84 PHE A O 1
ATOM 694 N N . TYR A 1 85 ? 0.981 12.954 6.511 1.00 98.38 85 TYR A N 1
ATOM 695 C CA . TYR A 1 85 ? -0.140 13.230 7.403 1.00 98.38 85 TYR A CA 1
ATOM 696 C C . TYR A 1 85 ? -0.376 14.719 7.631 1.00 98.38 85 TYR A C 1
ATOM 698 O O . TYR A 1 85 ? 0.541 15.526 7.548 1.00 98.38 85 TYR A O 1
ATOM 706 N N . LYS A 1 86 ? -1.634 15.082 7.884 1.00 96.00 86 LYS A N 1
ATOM 707 C CA . LYS A 1 86 ? -2.064 16.465 8.106 1.00 96.00 86 LYS A CA 1
ATOM 708 C C . LYS A 1 86 ? -3.310 16.495 8.982 1.00 96.00 86 LYS A C 1
ATOM 710 O O . LYS A 1 86 ? -4.160 15.612 8.882 1.00 96.00 86 LYS A O 1
ATOM 715 N N . ASN A 1 87 ? -3.441 17.526 9.819 1.00 93.38 87 ASN A N 1
ATOM 716 C CA . ASN A 1 87 ? -4.603 17.734 10.698 1.00 93.38 87 ASN A CA 1
ATOM 717 C C . ASN A 1 87 ? -4.908 16.529 11.614 1.00 93.38 87 ASN A C 1
ATOM 719 O O . ASN A 1 87 ? -6.061 16.254 11.945 1.00 93.38 87 ASN A O 1
ATOM 723 N N . VAL A 1 88 ? -3.874 15.776 11.988 1.00 94.62 88 VAL A N 1
ATOM 724 C CA . VAL A 1 88 ? -3.954 14.625 12.887 1.00 94.62 88 VAL A CA 1
ATOM 725 C C . VAL A 1 88 ? -2.601 14.438 13.563 1.00 94.62 88 VAL A C 1
ATOM 727 O O . VAL A 1 88 ? -1.561 14.695 12.957 1.00 94.62 88 VAL A O 1
ATOM 730 N N . LYS A 1 89 ? -2.595 14.000 14.824 1.00 94.31 89 LYS A N 1
ATOM 731 C CA . LYS A 1 89 ? -1.352 13.735 15.550 1.00 94.31 89 LYS A CA 1
ATOM 732 C C . LYS A 1 89 ? -0.881 12.319 15.247 1.00 94.31 89 LYS A C 1
ATOM 734 O O . LYS A 1 89 ? -1.601 11.349 15.485 1.00 94.31 89 LYS A O 1
ATOM 739 N N . VAL A 1 90 ? 0.347 12.199 14.753 1.00 96.44 90 VAL A N 1
ATOM 740 C CA . VAL A 1 90 ? 0.960 10.913 14.414 1.00 96.44 90 VAL A CA 1
ATOM 741 C C . VAL A 1 90 ? 2.246 10.736 15.206 1.00 96.44 90 VAL A C 1
ATOM 743 O O . VAL A 1 90 ? 3.111 11.605 15.218 1.00 96.44 90 VAL A O 1
ATOM 746 N N . ARG A 1 91 ? 2.387 9.585 15.866 1.00 94.81 91 ARG A N 1
ATOM 747 C CA . ARG A 1 91 ? 3.610 9.183 16.562 1.00 94.81 91 ARG A CA 1
ATOM 748 C C . ARG A 1 91 ? 4.207 7.969 15.869 1.00 94.81 91 ARG A C 1
ATOM 750 O O . ARG A 1 91 ? 3.580 6.908 15.803 1.00 94.81 91 ARG A O 1
ATOM 757 N N . HIS A 1 92 ? 5.431 8.108 15.373 1.00 89.44 92 HIS A N 1
ATOM 758 C CA . HIS A 1 92 ? 6.163 6.977 14.820 1.00 89.44 92 HIS A CA 1
ATOM 759 C C . HIS A 1 92 ? 6.511 5.974 15.930 1.00 89.44 92 HIS A C 1
ATOM 761 O O . HIS A 1 92 ? 7.066 6.345 16.963 1.00 89.44 92 HIS A O 1
ATOM 767 N N . MET A 1 93 ? 6.185 4.695 15.728 1.00 83.00 93 MET A N 1
ATOM 768 C CA . MET A 1 93 ? 6.549 3.625 16.649 1.00 83.00 93 MET A CA 1
ATOM 769 C C . MET A 1 93 ? 7.643 2.757 16.043 1.00 83.00 93 MET A C 1
ATOM 771 O O . MET A 1 93 ? 7.403 2.011 15.093 1.00 83.00 93 MET A O 1
ATOM 775 N N . VAL A 1 94 ? 8.829 2.796 16.646 1.00 71.88 94 VAL A N 1
ATOM 776 C CA . VAL A 1 94 ? 9.970 2.025 16.155 1.00 71.88 94 VAL A CA 1
ATOM 777 C C . VAL A 1 94 ? 9.694 0.526 16.299 1.00 71.88 94 VAL A C 1
ATOM 779 O O . VAL A 1 94 ? 9.644 -0.029 17.398 1.00 71.88 94 VAL A O 1
ATOM 782 N N . LEU A 1 95 ? 9.536 -0.150 15.163 1.00 69.81 95 LEU A N 1
ATOM 783 C CA . LEU A 1 95 ? 9.625 -1.603 15.060 1.00 69.81 95 LEU A CA 1
ATOM 784 C C . LEU A 1 95 ? 11.111 -1.951 14.913 1.00 69.81 95 LEU A C 1
ATOM 786 O O . LEU A 1 95 ? 11.612 -2.074 13.799 1.00 69.81 95 LEU A O 1
ATOM 790 N N . THR A 1 96 ? 11.854 -2.008 16.022 1.00 52.22 96 THR A N 1
ATOM 791 C CA . THR A 1 96 ? 13.308 -2.210 15.950 1.00 52.22 96 THR A CA 1
ATOM 792 C C . THR A 1 96 ? 13.656 -3.574 15.345 1.00 52.22 96 THR A C 1
ATOM 794 O O . THR A 1 96 ? 13.052 -4.596 15.678 1.00 52.22 96 THR A O 1
ATOM 797 N N . SER A 1 97 ? 14.701 -3.601 14.514 1.00 48.31 97 SER A N 1
ATOM 798 C CA . SER A 1 97 ? 15.357 -4.827 14.028 1.00 48.31 97 SER A CA 1
ATOM 799 C C . SER A 1 97 ? 15.968 -5.671 15.156 1.00 48.31 97 SER A C 1
ATOM 801 O O . SER A 1 97 ? 16.274 -6.843 14.954 1.00 48.31 97 SER A O 1
ATOM 803 N N . SER A 1 98 ? 16.131 -5.085 16.348 1.00 40.66 98 SER A N 1
ATOM 804 C CA . SER A 1 98 ? 16.608 -5.746 17.564 1.00 40.66 98 SER A CA 1
ATOM 805 C C . SER A 1 98 ? 15.527 -6.514 18.322 1.00 40.66 98 SER A C 1
ATOM 807 O O . SER A 1 98 ? 15.866 -7.239 19.252 1.00 40.66 98 SER A O 1
ATOM 809 N N . ASN A 1 99 ? 14.241 -6.391 17.968 1.00 56.91 99 ASN A N 1
ATOM 810 C CA . ASN A 1 99 ? 13.216 -7.245 18.556 1.00 56.91 99 ASN A CA 1
ATOM 811 C C . ASN A 1 99 ? 13.361 -8.655 17.959 1.00 56.91 99 ASN A C 1
ATOM 813 O O . ASN A 1 99 ? 12.978 -8.850 16.803 1.00 56.91 99 ASN A O 1
ATOM 817 N N . PRO A 1 100 ? 13.840 -9.659 18.719 1.00 55.50 100 PRO A N 1
ATOM 818 C CA . PRO A 1 100 ? 14.096 -10.996 18.179 1.00 55.50 100 PRO A CA 1
ATOM 819 C C . PRO A 1 100 ? 12.822 -11.675 17.649 1.00 55.50 100 PRO A C 1
ATOM 821 O O . PRO A 1 100 ? 12.897 -12.644 16.898 1.00 55.50 100 PRO A O 1
ATOM 824 N N . ASN A 1 101 ? 11.641 -11.152 18.001 1.00 55.62 101 ASN A N 1
ATOM 825 C CA . ASN A 1 101 ? 10.348 -11.646 17.534 1.00 55.62 101 ASN A CA 1
ATOM 826 C C . ASN A 1 101 ? 9.887 -11.019 16.200 1.00 55.62 101 ASN A C 1
ATOM 828 O O . ASN A 1 101 ? 8.920 -11.498 15.602 1.00 55.62 101 ASN A O 1
ATOM 832 N N . LEU A 1 102 ? 10.541 -9.954 15.717 1.00 66.25 102 LEU A N 1
ATOM 833 C CA . LEU A 1 102 ? 10.259 -9.315 14.427 1.00 66.25 102 LEU A CA 1
ATOM 834 C C . LEU A 1 102 ? 11.293 -9.767 13.392 1.00 66.25 102 LEU A C 1
ATOM 836 O O . LEU A 1 102 ? 12.324 -9.144 13.180 1.00 66.25 102 LEU A O 1
ATOM 840 N N . LEU A 1 103 ? 10.989 -10.877 12.722 1.00 68.12 103 LEU A N 1
ATOM 841 C CA . LEU A 1 103 ? 11.878 -11.547 11.764 1.00 68.12 103 LEU A CA 1
ATOM 842 C C . LEU A 1 103 ? 11.762 -10.989 10.332 1.00 68.12 103 LEU A C 1
ATOM 844 O O . LEU A 1 103 ? 11.967 -11.727 9.362 1.00 68.12 103 LEU A O 1
ATOM 848 N N . VAL A 1 104 ? 11.367 -9.722 10.191 1.00 79.31 104 VAL A N 1
ATOM 849 C CA . VAL A 1 104 ? 11.012 -9.097 8.910 1.00 79.31 104 VAL A CA 1
ATOM 850 C C . VAL A 1 104 ? 11.788 -7.812 8.669 1.00 79.31 104 VAL A C 1
ATOM 852 O O . VAL A 1 104 ? 12.236 -7.151 9.598 1.00 79.31 104 VAL A O 1
ATOM 855 N N . ASN A 1 105 ? 11.927 -7.457 7.396 1.00 84.62 105 ASN A N 1
ATOM 856 C CA . ASN A 1 105 ? 12.682 -6.287 6.969 1.00 84.62 105 ASN A CA 1
ATOM 857 C C . ASN A 1 105 ? 11.942 -4.992 7.374 1.00 84.62 105 ASN A C 1
ATOM 859 O O . ASN A 1 105 ? 10.787 -4.825 6.962 1.00 84.62 105 ASN A O 1
ATOM 863 N N . PRO A 1 106 ? 12.565 -4.078 8.136 1.00 82.00 106 PRO A N 1
ATOM 864 C CA . PRO A 1 106 ? 11.912 -2.858 8.622 1.00 82.00 106 PRO A CA 1
ATOM 865 C C . PRO A 1 106 ? 11.500 -1.889 7.497 1.00 82.00 106 PRO A C 1
ATOM 867 O O . PRO A 1 106 ? 10.517 -1.167 7.622 1.00 82.00 106 PRO A O 1
ATOM 870 N N . GLU A 1 107 ? 12.154 -1.942 6.338 1.00 88.75 107 GLU A N 1
ATOM 871 C CA . GLU A 1 107 ? 11.898 -1.108 5.148 1.00 88.75 107 GLU A CA 1
ATOM 872 C C . GLU A 1 107 ? 10.580 -1.460 4.435 1.00 88.75 107 GLU A C 1
ATOM 874 O O . GLU A 1 107 ? 10.237 -0.904 3.390 1.00 88.75 107 GLU A O 1
ATOM 879 N N . ARG A 1 108 ? 9.867 -2.461 4.953 1.00 93.19 108 ARG A N 1
ATOM 880 C CA . ARG A 1 108 ? 8.615 -3.001 4.419 1.00 93.19 108 ARG A CA 1
ATOM 881 C C . ARG A 1 108 ? 7.456 -2.889 5.400 1.00 93.19 108 ARG A C 1
ATOM 883 O O . ARG A 1 108 ? 6.353 -3.303 5.058 1.00 93.19 108 ARG A O 1
ATOM 890 N N . ILE A 1 109 ? 7.695 -2.427 6.623 1.00 92.50 109 ILE A N 1
ATOM 891 C CA . ILE A 1 109 ? 6.649 -2.278 7.628 1.00 92.50 109 ILE A CA 1
ATOM 892 C C . ILE A 1 109 ? 6.898 -1.032 8.460 1.00 92.50 109 ILE A C 1
ATOM 894 O O . ILE A 1 109 ? 7.967 -0.864 9.034 1.00 92.50 109 ILE A O 1
ATOM 898 N N . MET A 1 110 ? 5.889 -0.181 8.562 1.00 93.44 110 MET A N 1
ATOM 899 C CA . MET A 1 110 ? 5.899 0.983 9.436 1.00 93.44 110 MET A CA 1
ATOM 900 C C . MET A 1 110 ? 4.704 0.905 10.370 1.00 93.44 110 MET A C 1
ATOM 902 O O . MET A 1 110 ? 3.583 0.657 9.927 1.00 93.44 110 MET A O 1
ATOM 906 N N . LYS A 1 111 ? 4.956 1.118 11.662 1.00 94.38 111 LYS A N 1
ATOM 907 C CA . LYS A 1 111 ? 3.912 1.248 12.672 1.00 94.38 111 LYS A CA 1
ATOM 908 C C . LYS A 1 111 ? 3.826 2.704 13.097 1.00 94.38 111 LYS A C 1
ATOM 910 O O . LYS A 1 111 ? 4.806 3.263 13.582 1.00 94.38 111 LYS A O 1
ATOM 915 N N . VAL A 1 112 ? 2.647 3.294 12.980 1.00 96.12 112 VAL A N 1
ATOM 916 C CA . VAL A 1 112 ? 2.370 4.616 13.543 1.00 96.12 112 VAL A CA 1
ATOM 917 C C . VAL A 1 112 ? 1.163 4.549 14.459 1.00 96.12 112 VAL A C 1
ATOM 919 O O . VAL A 1 112 ? 0.249 3.753 14.252 1.00 96.12 112 VAL A O 1
ATOM 922 N N . MET A 1 113 ? 1.186 5.362 15.500 1.00 97.00 113 MET A N 1
ATOM 923 C CA . MET A 1 113 ? 0.057 5.581 16.388 1.00 97.00 113 MET A CA 1
ATOM 924 C C . MET A 1 113 ? -0.588 6.905 16.004 1.00 97.00 113 MET A C 1
ATOM 926 O O . MET A 1 113 ? 0.109 7.910 15.868 1.00 97.00 113 MET A O 1
ATOM 930 N N . VAL A 1 114 ? -1.896 6.886 15.798 1.00 96.88 114 VAL A N 1
ATOM 931 C CA . VAL A 1 114 ? -2.672 8.033 15.341 1.00 96.88 114 VAL A CA 1
ATOM 932 C C . VAL A 1 114 ? -3.633 8.424 16.450 1.00 96.88 114 VAL A C 1
ATOM 934 O O . VAL A 1 114 ? -4.553 7.672 16.772 1.00 96.88 114 VAL A O 1
ATOM 937 N N . ASP A 1 115 ? -3.400 9.601 17.015 1.00 94.31 115 ASP A N 1
ATOM 938 C CA . ASP A 1 115 ? -4.326 10.258 17.926 1.00 94.31 115 ASP A CA 1
ATOM 939 C C . ASP A 1 115 ? -5.276 11.107 17.079 1.00 94.31 115 ASP A C 1
ATOM 941 O O . ASP A 1 115 ? -4.876 12.062 16.401 1.00 94.31 115 ASP A O 1
ATOM 945 N N . CYS A 1 116 ? -6.529 10.666 17.043 1.00 88.44 116 CYS A N 1
ATOM 946 C CA . CYS A 1 116 ? -7.568 11.289 16.254 1.00 88.44 116 CYS A CA 1
ATOM 947 C C . CYS A 1 116 ? -8.839 11.411 17.070 1.00 88.44 116 CYS A C 1
ATOM 949 O O . CYS A 1 116 ? -9.156 10.600 17.932 1.00 88.44 116 CYS A O 1
ATOM 951 N N . ASP A 1 117 ? -9.630 12.387 16.675 1.00 85.81 117 ASP A N 1
ATOM 952 C CA . ASP A 1 117 ? -10.862 12.749 17.340 1.00 85.81 117 ASP A CA 1
ATOM 953 C C . ASP A 1 117 ? -11.960 11.672 17.311 1.00 85.81 117 ASP A C 1
ATOM 955 O O . ASP A 1 117 ? -12.990 11.850 17.959 1.00 85.81 117 ASP A O 1
ATOM 959 N N . LEU A 1 118 ? -11.784 10.598 16.536 1.00 86.69 118 LEU A N 1
ATOM 960 C CA . LEU A 1 118 ? -12.799 9.577 16.290 1.00 86.69 118 LEU A CA 1
ATOM 961 C C . LEU A 1 118 ? -13.092 8.697 17.511 1.00 86.69 118 LEU A C 1
ATOM 963 O O . LEU A 1 118 ? -14.219 8.235 17.640 1.00 86.69 118 LEU A O 1
ATOM 967 N N . LEU A 1 119 ? -12.097 8.415 18.347 1.00 87.00 119 LEU A N 1
ATOM 968 C CA . LEU A 1 119 ? -12.190 7.498 19.484 1.00 87.00 119 LEU A CA 1
ATOM 969 C C . LEU A 1 119 ? -11.441 8.096 20.674 1.00 87.00 119 LEU A C 1
ATOM 971 O O . LEU A 1 119 ? -10.485 8.838 20.485 1.00 87.00 119 LEU A O 1
ATOM 975 N N . ASP A 1 120 ? -11.797 7.682 21.888 1.00 85.25 120 ASP A N 1
ATOM 976 C CA . ASP A 1 120 ? -11.085 8.083 23.114 1.00 85.25 120 ASP A CA 1
ATOM 977 C C . ASP A 1 120 ? -9.702 7.411 23.264 1.00 85.25 120 ASP A C 1
ATOM 979 O O . ASP A 1 120 ? -9.023 7.575 24.276 1.00 85.25 120 ASP A O 1
ATOM 983 N N . LYS A 1 121 ? -9.297 6.595 22.285 1.00 89.12 121 LYS A N 1
ATOM 984 C CA . LYS A 1 121 ? -8.033 5.853 22.251 1.00 89.12 121 LYS A CA 1
ATOM 985 C C . LYS A 1 121 ? -7.391 5.973 20.879 1.00 89.12 121 LYS A C 1
ATOM 987 O O . LYS A 1 121 ? -8.091 5.980 19.863 1.00 89.12 121 LYS A O 1
ATOM 992 N N . GLU A 1 122 ? -6.062 5.971 20.843 1.00 94.00 122 GLU A N 1
ATOM 993 C CA . GLU A 1 122 ? -5.321 6.030 19.588 1.00 94.00 122 GLU A CA 1
ATOM 994 C C . GLU A 1 122 ? -5.542 4.785 18.714 1.00 94.00 122 GLU A C 1
ATOM 996 O O . GLU A 1 122 ? -5.796 3.673 19.191 1.00 94.00 122 GLU A O 1
ATOM 1001 N N . ILE A 1 123 ? -5.388 4.969 17.402 1.00 96.44 123 ILE A N 1
ATOM 1002 C CA . ILE A 1 123 ? -5.445 3.894 16.411 1.00 96.44 123 ILE A CA 1
ATOM 1003 C C . ILE A 1 123 ? -4.029 3.577 15.938 1.00 96.44 123 ILE A C 1
ATOM 1005 O O . ILE A 1 123 ? -3.289 4.446 15.477 1.00 96.44 123 ILE A O 1
ATOM 1009 N N . LEU A 1 124 ? -3.649 2.306 16.005 1.00 97.19 124 LEU A N 1
ATOM 1010 C CA . LEU A 1 124 ? -2.402 1.808 15.445 1.00 97.19 124 LEU A CA 1
ATOM 1011 C C . LEU A 1 124 ? -2.570 1.504 13.957 1.00 97.19 124 LEU A C 1
ATOM 1013 O O . LEU A 1 124 ? -3.361 0.641 13.574 1.00 97.19 124 LEU A O 1
ATOM 1017 N N . PHE A 1 125 ? -1.767 2.150 13.123 1.00 97.94 125 PHE A N 1
ATOM 1018 C CA . PHE A 1 125 ? -1.663 1.847 11.704 1.00 97.94 125 PHE A CA 1
ATOM 1019 C C . PHE A 1 125 ? -0.392 1.060 11.408 1.00 97.94 125 PHE A C 1
ATOM 1021 O O . PHE A 1 125 ? 0.693 1.409 11.873 1.00 97.94 125 PHE A O 1
ATOM 1028 N N . PHE A 1 126 ? -0.531 0.014 10.598 1.00 96.94 126 PHE A N 1
ATOM 1029 C CA . PHE A 1 126 ? 0.570 -0.773 10.060 1.00 96.94 126 PHE A CA 1
ATOM 1030 C C . PHE A 1 126 ? 0.580 -0.637 8.538 1.00 96.94 126 PHE A C 1
ATOM 1032 O O . PHE A 1 126 ? -0.255 -1.231 7.858 1.00 96.94 126 PHE A O 1
ATOM 1039 N N . ASN A 1 127 ? 1.528 0.138 8.016 1.00 97.69 127 ASN A N 1
ATOM 1040 C CA . ASN A 1 127 ? 1.786 0.270 6.586 1.00 97.69 127 ASN A CA 1
ATOM 1041 C C . ASN A 1 127 ? 2.720 -0.863 6.142 1.00 97.69 127 ASN A C 1
ATOM 1043 O O . ASN A 1 127 ? 3.869 -0.911 6.581 1.00 97.69 127 ASN A O 1
ATOM 1047 N N . ILE A 1 128 ? 2.217 -1.792 5.328 1.00 97.00 128 ILE A N 1
ATOM 1048 C CA . ILE A 1 128 ? 2.863 -3.068 5.009 1.00 97.00 128 ILE A CA 1
ATOM 1049 C C . ILE A 1 128 ? 3.118 -3.192 3.505 1.00 97.00 128 ILE A C 1
ATOM 1051 O O . ILE A 1 128 ? 2.215 -3.064 2.686 1.00 97.00 128 ILE A O 1
ATOM 1055 N N . TYR A 1 129 ? 4.346 -3.570 3.156 1.00 96.88 129 TYR A N 1
ATOM 1056 C CA . TYR A 1 129 ? 4.739 -4.047 1.835 1.00 96.88 129 TYR A CA 1
ATOM 1057 C C . TYR A 1 129 ? 5.258 -5.490 1.923 1.00 96.88 129 TYR A C 1
ATOM 1059 O O . TYR A 1 129 ? 6.452 -5.760 2.116 1.00 96.88 129 TYR A O 1
ATOM 1067 N N . PHE A 1 130 ? 4.354 -6.455 1.778 1.00 96.31 130 PHE A N 1
ATOM 1068 C CA . PHE A 1 130 ? 4.662 -7.877 1.925 1.00 96.31 130 PHE A CA 1
ATOM 1069 C C . PHE A 1 130 ? 5.545 -8.385 0.765 1.00 96.31 130 PHE A C 1
ATOM 1071 O O . PHE A 1 130 ? 5.407 -7.926 -0.371 1.00 96.31 130 PHE A O 1
ATOM 1078 N N . PRO A 1 131 ? 6.461 -9.347 0.988 1.00 93.81 131 PRO A N 1
ATOM 1079 C CA . PRO A 1 131 ? 7.337 -9.854 -0.066 1.00 93.81 131 PRO A CA 1
ATOM 1080 C C . PRO A 1 131 ? 6.591 -10.453 -1.268 1.00 93.81 131 PRO A C 1
ATOM 1082 O O . PRO A 1 131 ? 5.893 -11.463 -1.157 1.00 93.81 131 PRO A O 1
ATOM 1085 N N . ALA A 1 132 ? 6.827 -9.880 -2.450 1.00 91.00 132 ALA A N 1
ATOM 1086 C CA . ALA A 1 132 ? 6.271 -10.360 -3.712 1.00 91.00 132 ALA A CA 1
ATOM 1087 C C . ALA A 1 132 ? 6.644 -11.817 -4.025 1.00 91.00 132 ALA A C 1
ATOM 1089 O O . ALA A 1 132 ? 7.797 -12.234 -3.857 1.00 91.00 132 ALA A O 1
ATOM 1090 N N . ASN A 1 133 ? 5.687 -12.572 -4.572 1.00 81.25 133 ASN A N 1
ATOM 1091 C CA . ASN A 1 133 ? 5.914 -13.944 -5.016 1.00 81.25 133 ASN A CA 1
ATOM 1092 C C . ASN A 1 133 ? 6.797 -13.963 -6.280 1.00 81.25 133 ASN A C 1
ATOM 1094 O O . ASN A 1 133 ? 6.337 -13.695 -7.390 1.00 81.25 133 ASN A O 1
ATOM 1098 N N . ASN A 1 134 ? 8.087 -14.258 -6.110 1.00 80.00 134 ASN A N 1
ATOM 1099 C CA . ASN A 1 134 ? 9.060 -14.356 -7.195 1.00 80.00 134 ASN A CA 1
ATOM 1100 C C . ASN A 1 134 ? 9.712 -15.740 -7.188 1.00 80.00 134 ASN A C 1
ATOM 1102 O O . ASN A 1 134 ? 10.705 -15.960 -6.495 1.00 80.00 134 ASN A O 1
ATOM 1106 N N . TYR A 1 135 ? 9.185 -16.635 -8.023 1.00 65.31 135 TYR A N 1
ATOM 1107 C CA . TYR A 1 135 ? 9.637 -18.021 -8.172 1.00 65.31 135 TYR A CA 1
ATOM 1108 C C . TYR A 1 135 ? 11.117 -18.161 -8.564 1.00 65.31 135 TYR A C 1
ATOM 1110 O O . TYR A 1 135 ? 11.718 -19.202 -8.325 1.00 65.31 135 TYR A O 1
ATOM 1118 N N . LYS A 1 136 ? 11.744 -17.117 -9.126 1.00 74.69 136 LYS A N 1
ATOM 1119 C CA . LYS A 1 136 ? 13.178 -17.140 -9.456 1.00 74.69 136 LYS A CA 1
ATOM 1120 C C . LYS A 1 136 ? 14.078 -16.975 -8.228 1.00 74.69 136 LYS A C 1
ATOM 1122 O O . LYS A 1 136 ? 15.263 -17.284 -8.301 1.00 74.69 136 LYS A O 1
ATOM 1127 N N . ARG A 1 137 ? 13.553 -16.466 -7.108 1.00 80.56 137 ARG A N 1
ATOM 1128 C CA . ARG A 1 137 ? 14.304 -16.296 -5.856 1.00 80.56 137 ARG A CA 1
ATOM 1129 C C . ARG A 1 137 ? 13.978 -17.443 -4.904 1.00 80.56 137 ARG A C 1
ATOM 1131 O O . ARG A 1 137 ? 12.952 -17.407 -4.233 1.00 80.56 137 ARG A O 1
ATOM 1138 N N . LYS A 1 138 ? 14.886 -18.421 -4.798 1.00 83.12 138 LYS A N 1
ATOM 1139 C CA . LYS A 1 138 ? 14.721 -19.615 -3.943 1.00 83.12 138 LYS A CA 1
ATOM 1140 C C . LYS A 1 138 ? 14.426 -19.291 -2.470 1.00 83.12 138 LYS A C 1
ATOM 1142 O O . LYS A 1 138 ? 13.711 -20.042 -1.823 1.00 83.12 138 LYS A O 1
ATOM 1147 N N . SER A 1 139 ? 14.924 -18.168 -1.947 1.00 85.00 139 SER A N 1
ATOM 1148 C CA . SER A 1 139 ? 14.682 -17.738 -0.561 1.00 85.00 139 SER A CA 1
ATOM 1149 C C . SER A 1 139 ? 13.283 -17.163 -0.310 1.00 85.00 139 SER A C 1
ATOM 1151 O O . SER A 1 139 ? 12.876 -17.037 0.845 1.00 85.00 139 SER A O 1
ATOM 1153 N N . ARG A 1 140 ? 12.534 -16.805 -1.364 1.00 89.50 140 ARG A N 1
ATOM 1154 C CA . ARG A 1 140 ? 11.294 -16.033 -1.229 1.00 89.50 140 ARG A CA 1
ATOM 1155 C C . ARG A 1 140 ? 10.192 -16.761 -0.448 1.00 89.50 140 ARG A C 1
ATOM 1157 O O . ARG A 1 140 ? 9.603 -16.113 0.411 1.00 89.50 140 ARG A O 1
ATOM 1164 N N . PRO A 1 141 ? 9.925 -18.063 -0.659 1.00 91.06 141 PRO A N 1
ATOM 1165 C CA . PRO A 1 141 ? 8.909 -18.763 0.127 1.00 91.06 141 PRO A CA 1
ATOM 1166 C C . PRO A 1 141 ? 9.200 -18.743 1.634 1.00 91.06 141 PRO A C 1
ATOM 1168 O O . PRO A 1 141 ? 8.301 -18.492 2.431 1.00 91.06 141 PRO A O 1
ATOM 1171 N N . ALA A 1 142 ? 10.463 -18.934 2.032 1.00 89.94 142 ALA A N 1
ATOM 1172 C CA . ALA A 1 142 ? 10.858 -18.908 3.441 1.00 89.94 142 ALA A CA 1
ATOM 1173 C C . ALA A 1 142 ? 10.685 -17.509 4.058 1.00 89.94 142 ALA A C 1
ATOM 1175 O O . ALA A 1 14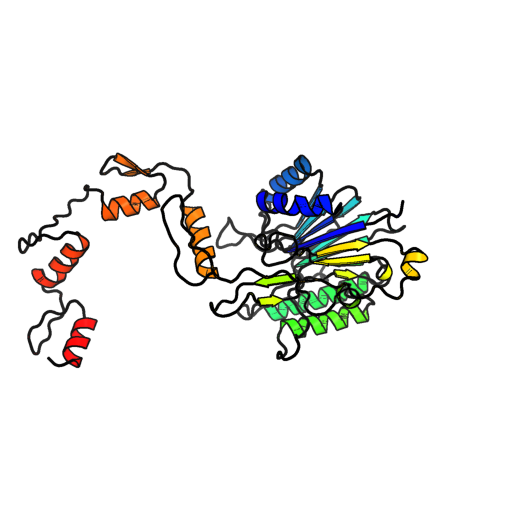2 ? 10.190 -17.376 5.174 1.00 89.94 142 ALA A O 1
ATOM 1176 N N . GLU A 1 143 ? 11.041 -16.454 3.318 1.00 91.06 143 GLU A N 1
ATOM 1177 C CA . GLU A 1 143 ? 10.804 -15.065 3.725 1.00 91.06 143 GLU A CA 1
ATOM 1178 C C . GLU A 1 143 ? 9.305 -14.782 3.912 1.00 91.06 143 GLU A C 1
ATOM 1180 O O . GLU A 1 143 ? 8.906 -14.239 4.938 1.00 91.06 143 GLU A O 1
ATOM 1185 N N . GLN A 1 144 ? 8.453 -15.210 2.977 1.00 93.69 144 GLN A N 1
ATOM 1186 C CA . GLN A 1 144 ? 7.000 -15.027 3.075 1.00 93.69 144 GLN A CA 1
ATOM 1187 C C . GLN A 1 144 ? 6.401 -15.746 4.296 1.00 93.69 144 GLN A C 1
ATOM 1189 O O . GLN A 1 144 ? 5.508 -15.208 4.949 1.00 93.69 144 GLN A O 1
ATOM 1194 N N . GLN A 1 145 ? 6.925 -16.919 4.662 1.00 93.31 145 GLN A N 1
ATOM 1195 C CA . GLN A 1 145 ? 6.501 -17.628 5.874 1.00 93.31 145 GLN A CA 1
ATOM 1196 C C . GLN A 1 145 ? 6.952 -16.935 7.168 1.00 93.31 145 GLN A C 1
ATOM 1198 O O . GLN A 1 145 ? 6.186 -16.874 8.136 1.00 93.31 145 GLN A O 1
ATOM 1203 N N . LYS A 1 146 ? 8.152 -16.333 7.185 1.00 91.81 146 LYS A N 1
ATOM 1204 C CA . LYS A 1 146 ? 8.580 -15.464 8.298 1.00 91.81 146 LYS A CA 1
ATOM 1205 C C . LYS A 1 146 ? 7.627 -14.281 8.465 1.00 91.81 146 LYS A C 1
ATOM 1207 O O . LYS A 1 146 ? 7.194 -14.005 9.579 1.00 91.81 146 LYS A O 1
ATOM 1212 N N . TRP A 1 147 ? 7.213 -13.658 7.362 1.00 93.75 147 TRP A N 1
ATOM 1213 C CA . TRP A 1 147 ? 6.230 -12.574 7.386 1.00 93.75 147 TRP A CA 1
ATOM 1214 C C . TRP A 1 147 ? 4.863 -13.001 7.925 1.00 93.75 147 TRP A C 1
ATOM 1216 O O . TRP A 1 147 ? 4.311 -12.302 8.772 1.00 93.75 147 TRP A O 1
ATOM 1226 N N . LEU A 1 148 ? 4.327 -14.153 7.506 1.00 94.88 148 LEU A N 1
ATOM 1227 C CA . LEU A 1 148 ? 3.080 -14.681 8.078 1.00 94.88 148 LEU A CA 1
ATOM 1228 C C . LEU A 1 148 ? 3.213 -14.962 9.583 1.00 94.88 148 LEU A C 1
ATOM 1230 O O . LEU A 1 148 ? 2.282 -14.701 10.345 1.00 94.88 148 LEU A O 1
ATOM 1234 N N . THR A 1 149 ? 4.378 -15.436 10.029 1.00 93.56 149 THR A N 1
ATOM 1235 C CA . THR A 1 149 ? 4.673 -15.641 11.457 1.00 93.56 149 THR A CA 1
ATOM 1236 C C . THR A 1 149 ? 4.687 -14.317 12.226 1.00 93.56 149 THR A C 1
ATOM 1238 O O . THR A 1 149 ? 4.066 -14.219 13.285 1.00 93.56 149 THR A O 1
ATOM 1241 N N . THR A 1 150 ? 5.315 -13.273 11.680 1.00 91.62 150 THR A N 1
ATOM 1242 C CA . THR A 1 150 ? 5.315 -11.931 12.280 1.00 91.62 150 THR A CA 1
ATOM 1243 C C . THR A 1 150 ? 3.920 -11.314 12.313 1.00 91.62 150 THR A C 1
ATOM 1245 O O . THR A 1 150 ? 3.510 -10.806 13.352 1.00 91.62 150 THR A O 1
ATOM 1248 N N . ILE A 1 151 ? 3.149 -11.427 11.231 1.00 93.31 151 ILE A N 1
ATOM 1249 C CA . ILE A 1 151 ? 1.736 -11.029 11.193 1.00 93.31 151 ILE A CA 1
ATOM 1250 C C . ILE A 1 151 ? 0.953 -11.756 12.291 1.00 93.31 151 ILE A C 1
ATOM 1252 O O . ILE A 1 151 ? 0.277 -11.122 13.091 1.00 93.31 151 ILE A O 1
ATOM 1256 N N . LYS A 1 152 ? 1.094 -13.075 12.421 1.00 94.62 152 LYS A N 1
ATOM 1257 C CA . LYS A 1 152 ? 0.432 -13.837 13.489 1.00 94.62 152 LYS A CA 1
ATOM 1258 C C . LYS A 1 152 ? 0.790 -13.318 14.886 1.00 94.62 152 LYS A C 1
ATOM 1260 O O . LYS A 1 152 ? -0.095 -13.189 15.732 1.00 94.62 152 LYS A O 1
ATOM 1265 N N . PHE A 1 153 ? 2.066 -13.015 15.129 1.00 91.81 153 PHE A N 1
ATOM 1266 C CA . PHE A 1 153 ? 2.521 -12.426 16.387 1.00 91.81 153 PHE A CA 1
ATOM 1267 C C . PHE A 1 153 ? 1.884 -11.052 16.640 1.00 91.81 153 PHE A C 1
ATOM 1269 O O . PHE A 1 153 ? 1.359 -10.829 17.729 1.00 91.81 153 PHE A O 1
ATOM 1276 N N . LEU A 1 154 ? 1.881 -10.164 15.641 1.00 91.81 154 LEU A N 1
ATOM 1277 C CA . LEU A 1 154 ? 1.303 -8.823 15.747 1.00 91.81 154 LEU A CA 1
ATOM 1278 C C . LEU A 1 154 ? -0.217 -8.865 15.948 1.00 91.81 154 LEU A C 1
ATOM 1280 O O . LEU A 1 154 ? -0.720 -8.144 16.801 1.00 91.81 154 LEU A O 1
ATOM 1284 N N . CYS A 1 155 ? -0.937 -9.749 15.248 1.00 93.44 155 CYS A N 1
ATOM 1285 C CA . CYS A 1 155 ? -2.370 -9.967 15.465 1.00 93.44 155 CYS A CA 1
ATOM 1286 C C . CYS A 1 155 ? -2.654 -10.376 16.912 1.00 93.44 155 CYS A C 1
ATOM 1288 O O . CYS A 1 155 ? -3.582 -9.861 17.521 1.00 93.44 155 CYS A O 1
ATOM 1290 N N . ARG A 1 156 ? -1.854 -11.297 17.467 1.00 93.44 156 ARG A N 1
ATOM 1291 C CA . ARG A 1 156 ? -1.996 -11.722 18.864 1.00 93.44 156 ARG A CA 1
ATOM 1292 C C . ARG A 1 156 ? -1.680 -10.590 19.837 1.00 93.44 156 ARG A C 1
ATOM 1294 O O . ARG A 1 156 ? -2.363 -10.456 20.838 1.00 93.44 156 ARG A O 1
ATOM 1301 N N . LYS A 1 157 ? -0.612 -9.832 19.579 1.00 91.50 157 LYS A N 1
ATOM 1302 C CA . LYS A 1 157 ? -0.156 -8.757 20.469 1.00 91.50 157 LYS A CA 1
ATOM 1303 C C . LYS A 1 157 ? -1.155 -7.602 20.531 1.00 91.50 157 LYS A C 1
ATOM 1305 O O . LYS A 1 157 ? -1.301 -7.000 21.582 1.00 91.50 157 LYS A O 1
ATOM 1310 N N . HIS A 1 158 ? -1.798 -7.311 19.406 1.00 91.38 158 HIS A N 1
ATOM 1311 C CA . HIS A 1 158 ? -2.623 -6.126 19.213 1.00 91.38 158 HIS A CA 1
ATOM 1312 C C . HIS A 1 158 ? -4.116 -6.465 19.031 1.00 91.38 158 HIS A C 1
ATOM 1314 O O . HIS A 1 158 ? -4.848 -5.713 18.390 1.00 91.38 158 HIS A O 1
ATOM 1320 N N . SER A 1 159 ? -4.582 -7.614 19.542 1.00 88.38 159 SER A N 1
ATOM 1321 C CA . SER A 1 159 ? -5.977 -8.060 19.378 1.00 88.38 159 SER A CA 1
ATOM 1322 C C . SER A 1 159 ? -6.993 -7.166 20.089 1.00 88.38 159 SER A C 1
ATOM 1324 O O . SER A 1 159 ? -8.117 -7.033 19.605 1.00 88.38 159 SER A O 1
ATOM 1326 N N . ASP A 1 160 ? -6.582 -6.538 21.193 1.00 90.06 160 ASP A N 1
ATOM 1327 C CA . ASP A 1 160 ? -7.436 -5.695 22.041 1.00 90.06 160 ASP A CA 1
ATOM 1328 C C . ASP A 1 160 ? -7.236 -4.189 21.789 1.00 90.06 160 ASP A C 1
ATOM 1330 O O . ASP A 1 160 ? -7.908 -3.351 22.388 1.00 90.06 160 ASP A O 1
ATOM 1334 N N . GLU A 1 161 ? -6.341 -3.831 20.865 1.00 93.69 161 GLU A N 1
ATOM 1335 C CA . GLU A 1 161 ? -6.097 -2.451 20.440 1.00 93.69 161 GLU A CA 1
ATOM 1336 C C . GLU A 1 161 ? -6.892 -2.103 19.173 1.00 93.69 161 GLU A C 1
ATOM 1338 O O . GLU A 1 161 ? -7.338 -2.963 18.402 1.00 93.69 161 GLU A O 1
ATOM 1343 N N . HIS A 1 162 ? -7.063 -0.808 18.919 1.00 95.56 162 HIS A N 1
ATOM 1344 C CA . HIS A 1 162 ? -7.597 -0.318 17.654 1.00 95.56 162 HIS A CA 1
ATOM 1345 C C . HIS A 1 162 ? -6.494 -0.391 16.601 1.00 95.56 162 HIS A C 1
ATOM 1347 O O . HIS A 1 162 ? -5.497 0.316 16.696 1.00 95.56 162 HIS A O 1
ATOM 1353 N N . CYS A 1 163 ? -6.639 -1.281 15.619 1.00 96.00 163 CYS A N 1
ATOM 1354 C CA . CYS A 1 163 ? -5.591 -1.554 14.641 1.00 96.00 163 CYS A CA 1
ATOM 1355 C C . CYS A 1 163 ? -6.124 -1.552 13.217 1.00 96.00 163 CYS A C 1
ATOM 1357 O O . CYS A 1 163 ? -7.102 -2.240 12.921 1.00 96.00 163 CYS A O 1
ATOM 1359 N N . ILE A 1 164 ? -5.405 -0.868 12.330 1.00 97.50 164 ILE A N 1
ATOM 1360 C CA . ILE A 1 164 ? -5.613 -0.874 10.884 1.00 97.50 164 ILE A CA 1
ATOM 1361 C C . ILE A 1 164 ? -4.312 -1.292 10.211 1.00 97.50 164 ILE A C 1
ATOM 1363 O O . ILE A 1 164 ? -3.260 -0.697 10.417 1.00 97.50 164 ILE A O 1
ATOM 1367 N N . TRP A 1 165 ? -4.363 -2.355 9.427 1.00 97.44 165 TRP A N 1
ATOM 1368 C CA . TRP A 1 165 ? -3.234 -2.855 8.659 1.00 97.44 165 TRP A CA 1
ATOM 1369 C C . TRP A 1 165 ? -3.554 -2.656 7.194 1.00 97.44 165 TRP A C 1
ATOM 137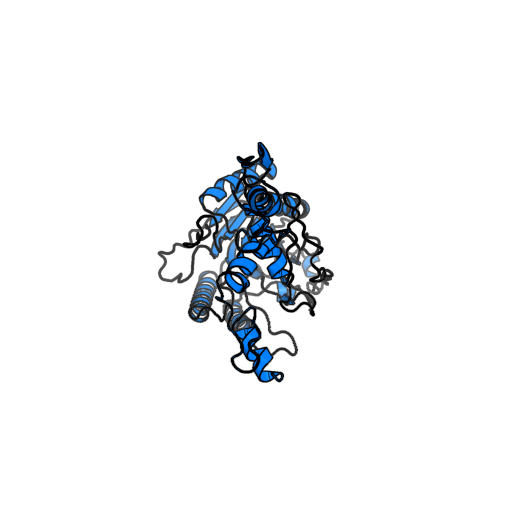1 O O . TRP A 1 165 ? -4.612 -3.085 6.738 1.00 97.44 165 TRP A O 1
ATOM 1381 N N . LEU A 1 166 ? -2.662 -2.008 6.461 1.00 98.25 166 LEU A N 1
ATOM 1382 C CA . LEU A 1 166 ? -2.918 -1.625 5.084 1.00 98.25 166 LEU A CA 1
ATOM 1383 C C . LEU A 1 166 ? -1.669 -1.721 4.217 1.00 98.25 166 LEU A C 1
ATOM 1385 O O . LEU A 1 166 ? -0.551 -1.769 4.730 1.00 98.25 166 LEU A O 1
ATOM 1389 N N . GLY A 1 167 ? -1.876 -1.755 2.906 1.00 98.06 167 GLY A N 1
ATOM 1390 C CA . GLY A 1 167 ? -0.812 -1.756 1.906 1.00 98.06 167 GLY A CA 1
ATOM 1391 C C . GLY A 1 167 ? -0.871 -2.954 0.971 1.00 98.06 167 GLY A C 1
ATOM 1392 O O . GLY A 1 167 ? -1.880 -3.658 0.912 1.00 98.06 167 GLY A O 1
ATOM 1393 N N . ASP A 1 168 ? 0.221 -3.178 0.244 1.00 98.19 168 ASP A N 1
ATOM 1394 C CA . ASP A 1 168 ? 0.368 -4.260 -0.729 1.00 98.19 168 ASP A CA 1
ATOM 1395 C C . ASP A 1 168 ? 0.835 -5.554 -0.044 1.00 98.19 168 ASP A C 1
ATOM 1397 O O . ASP A 1 168 ? 2.011 -5.741 0.295 1.00 98.19 168 ASP A O 1
ATOM 1401 N N . PHE A 1 169 ? -0.095 -6.493 0.122 1.00 97.62 169 PHE A N 1
ATOM 1402 C CA . PHE A 1 169 ? 0.182 -7.804 0.706 1.00 97.62 169 PHE A CA 1
ATOM 1403 C C . PHE A 1 169 ? 0.698 -8.818 -0.323 1.00 97.62 169 PHE A C 1
ATOM 1405 O O . PHE A 1 169 ? 1.039 -9.944 0.046 1.00 97.62 169 PHE A O 1
ATOM 1412 N N . ASN A 1 170 ? 0.778 -8.461 -1.608 1.00 96.81 170 ASN A N 1
ATOM 1413 C CA . ASN A 1 170 ? 1.324 -9.307 -2.670 1.00 96.81 170 ASN A CA 1
ATOM 1414 C C . ASN A 1 170 ? 0.673 -10.702 -2.802 1.00 96.81 170 ASN A C 1
ATOM 1416 O O . ASN A 1 170 ? 1.238 -11.630 -3.395 1.00 96.81 170 ASN A O 1
ATOM 1420 N N . MET A 1 171 ? -0.544 -10.853 -2.284 1.00 95.56 171 MET A N 1
ATOM 1421 C CA . MET A 1 171 ? -1.324 -12.088 -2.277 1.00 95.56 171 MET A CA 1
ATOM 1422 C C . MET A 1 171 ? -2.761 -11.800 -2.701 1.00 95.56 171 MET A C 1
ATOM 1424 O O . MET A 1 171 ? -3.238 -10.681 -2.550 1.00 95.56 171 MET A O 1
ATOM 1428 N N . GLN A 1 172 ? -3.454 -12.792 -3.259 1.00 93.88 172 GLN A N 1
ATOM 1429 C CA . GLN A 1 172 ? -4.822 -12.609 -3.749 1.00 93.88 172 GLN A CA 1
ATOM 1430 C C . GLN A 1 172 ? -5.677 -13.834 -3.509 1.00 93.88 172 GLN A C 1
ATOM 1432 O O . GLN A 1 172 ? -5.187 -14.955 -3.620 1.00 93.88 172 GLN A O 1
ATOM 1437 N N . LYS A 1 173 ? -6.971 -13.616 -3.279 1.00 93.12 173 LYS A N 1
ATOM 1438 C CA . LYS A 1 173 ? -7.956 -14.693 -3.306 1.00 93.12 173 LYS A CA 1
ATOM 1439 C C . LYS A 1 173 ? -7.904 -15.424 -4.650 1.00 93.12 173 LYS A C 1
ATOM 1441 O O . LYS A 1 173 ? -7.745 -14.800 -5.704 1.00 93.12 173 LYS A O 1
ATOM 1446 N N . LEU A 1 174 ? -8.063 -16.747 -4.613 1.00 92.50 174 LEU A N 1
ATOM 1447 C CA . LEU A 1 174 ? -8.167 -17.552 -5.825 1.00 92.50 174 LEU A CA 1
ATOM 1448 C C . LEU A 1 174 ? -9.343 -17.059 -6.681 1.00 92.50 174 LEU A C 1
ATOM 1450 O O . LEU A 1 174 ? -10.481 -16.988 -6.211 1.00 92.50 174 LEU A O 1
ATOM 1454 N N . LYS A 1 175 ? -9.061 -16.700 -7.938 1.00 88.69 175 LYS A N 1
ATOM 1455 C CA . LYS A 1 175 ? -10.106 -16.335 -8.899 1.00 88.69 175 LYS A CA 1
ATOM 1456 C C . LYS A 1 175 ? -10.882 -17.591 -9.324 1.00 88.69 175 LYS A C 1
ATOM 1458 O O . LYS A 1 175 ? -10.263 -18.652 -9.433 1.00 88.69 175 LYS A O 1
ATOM 1463 N N . PRO A 1 176 ? -12.193 -17.483 -9.608 1.00 87.44 176 PRO A N 1
ATOM 1464 C CA . PRO A 1 176 ? -12.963 -18.596 -10.154 1.00 87.44 176 PRO A CA 1
ATOM 1465 C C . PRO A 1 176 ? -12.276 -19.192 -11.386 1.00 87.44 176 PRO A C 1
ATOM 1467 O O . PRO A 1 176 ? -11.710 -18.452 -12.189 1.00 87.44 176 PRO A O 1
ATOM 1470 N N . ASN A 1 177 ? -12.328 -20.517 -11.526 1.00 88.44 177 ASN A N 1
ATOM 1471 C CA . ASN A 1 177 ? -11.757 -21.286 -12.642 1.00 88.44 177 ASN A CA 1
ATOM 1472 C C . ASN A 1 177 ? -10.218 -21.293 -12.751 1.00 88.44 177 ASN A C 1
ATOM 1474 O O . ASN A 1 177 ? -9.677 -21.958 -13.634 1.00 88.44 177 ASN A O 1
ATOM 1478 N N . ASN A 1 178 ? -9.494 -20.619 -11.853 1.00 88.81 178 ASN A N 1
ATOM 1479 C CA . ASN A 1 178 ? -8.035 -20.706 -11.799 1.00 88.81 178 ASN A CA 1
ATOM 1480 C C . ASN A 1 178 ? -7.577 -21.862 -10.897 1.00 88.81 178 ASN A C 1
ATOM 1482 O O . ASN A 1 178 ? -8.222 -22.188 -9.901 1.00 88.81 178 ASN A O 1
ATOM 1486 N N . LYS A 1 179 ? -6.408 -22.440 -11.204 1.00 93.81 179 LYS A N 1
ATOM 1487 C CA . LYS A 1 179 ? -5.717 -23.362 -10.289 1.00 93.81 179 LYS A CA 1
ATOM 1488 C C . LYS A 1 179 ? -5.071 -22.578 -9.134 1.00 93.81 179 LYS A C 1
ATOM 1490 O O . LYS A 1 179 ? -4.585 -21.470 -9.386 1.00 93.81 179 LYS A O 1
ATOM 1495 N N . PRO A 1 180 ? -5.029 -23.130 -7.905 1.00 93.81 180 PRO A N 1
ATOM 1496 C CA . PRO A 1 180 ? -4.300 -22.526 -6.794 1.00 93.81 180 PRO A CA 1
ATOM 1497 C C . PRO A 1 180 ? -2.847 -22.211 -7.159 1.00 93.81 180 PRO A C 1
ATOM 1499 O O . PRO A 1 180 ? -2.166 -23.014 -7.799 1.00 93.81 180 PRO A O 1
ATOM 1502 N N . ASP A 1 181 ? -2.369 -21.044 -6.735 1.00 91.12 181 ASP A N 1
ATOM 1503 C CA . ASP A 1 181 ? -0.988 -20.606 -6.896 1.00 91.12 181 ASP A CA 1
ATOM 1504 C C . ASP A 1 181 ? -0.386 -20.184 -5.543 1.00 91.12 181 ASP A C 1
ATOM 1506 O O . ASP A 1 181 ? -1.039 -20.188 -4.496 1.00 91.12 181 ASP A O 1
ATOM 1510 N N . GLY A 1 182 ? 0.895 -19.807 -5.541 1.00 91.50 182 GLY A N 1
ATOM 1511 C CA . GLY A 1 182 ? 1.549 -19.356 -4.311 1.00 91.50 182 GLY A CA 1
ATOM 1512 C C . GLY A 1 182 ? 0.886 -18.121 -3.685 1.00 91.50 182 GLY A C 1
ATOM 1513 O O . GLY A 1 182 ? 0.911 -17.982 -2.467 1.00 91.50 182 GLY A O 1
ATOM 1514 N N . ARG A 1 183 ? 0.255 -17.241 -4.479 1.00 93.44 183 ARG A N 1
ATOM 1515 C CA . ARG A 1 183 ? -0.434 -16.052 -3.954 1.00 93.44 183 ARG A CA 1
ATOM 1516 C C . ARG A 1 183 ? -1.756 -16.424 -3.290 1.00 93.44 183 ARG A C 1
ATOM 1518 O O . ARG A 1 183 ? -2.025 -15.897 -2.216 1.00 93.44 183 ARG A O 1
ATOM 1525 N N . SER A 1 184 ? -2.545 -17.328 -3.873 1.00 95.44 184 SER A N 1
ATOM 1526 C CA . SER A 1 184 ? -3.785 -17.801 -3.246 1.00 95.44 184 SER A CA 1
ATOM 1527 C C . SER A 1 184 ? -3.520 -18.602 -1.980 1.00 95.44 184 SER A C 1
ATOM 1529 O O . SER A 1 184 ? -4.187 -18.388 -0.974 1.00 95.44 184 SER A O 1
ATOM 1531 N N . ASN A 1 185 ? -2.476 -19.432 -1.973 1.00 95.56 185 ASN A N 1
ATOM 1532 C CA . ASN A 1 185 ? -2.111 -20.199 -0.783 1.00 95.56 185 ASN A CA 1
ATOM 1533 C C . ASN A 1 185 ? -1.660 -19.295 0.378 1.00 95.56 185 ASN A C 1
ATOM 1535 O O . ASN A 1 185 ? -1.958 -19.587 1.538 1.00 95.56 185 ASN A O 1
ATOM 1539 N N . LEU A 1 186 ? -0.933 -18.208 0.092 1.00 96.69 186 LEU A N 1
ATOM 1540 C CA . LEU A 1 186 ? -0.566 -17.203 1.099 1.00 96.69 186 LEU A CA 1
ATOM 1541 C C . LEU A 1 186 ? -1.792 -16.435 1.599 1.00 96.69 186 LEU A C 1
ATOM 1543 O O . LEU A 1 186 ? -1.927 -16.237 2.804 1.00 96.69 186 LEU A O 1
ATOM 1547 N N . PHE A 1 187 ? -2.699 -16.062 0.692 1.00 96.56 187 PHE A N 1
ATOM 1548 C CA . PHE A 1 187 ? -3.948 -15.392 1.044 1.00 96.56 187 PHE A CA 1
ATOM 1549 C C . PHE A 1 187 ? -4.788 -16.241 2.007 1.00 96.56 187 PHE A C 1
ATOM 1551 O O . PHE A 1 187 ? -5.203 -15.745 3.050 1.00 96.56 187 PHE A O 1
ATOM 1558 N N . ASP A 1 188 ? -4.966 -17.533 1.728 1.00 97.19 188 ASP A N 1
ATOM 1559 C CA . ASP A 1 188 ? -5.735 -18.430 2.598 1.00 97.19 188 ASP A CA 1
ATOM 1560 C C . ASP A 1 188 ? -5.095 -18.589 3.988 1.00 97.19 188 ASP A C 1
ATOM 1562 O O . ASP A 1 188 ? -5.795 -18.669 5.001 1.00 97.19 188 ASP A O 1
ATOM 1566 N N . GLN A 1 189 ? -3.760 -18.603 4.066 1.00 98.06 189 GLN A N 1
ATOM 1567 C CA . GLN A 1 189 ? -3.039 -18.610 5.344 1.00 98.06 189 GLN A CA 1
ATOM 1568 C C . GLN A 1 189 ? -3.229 -17.300 6.116 1.00 98.06 189 GLN A C 1
ATOM 1570 O O . GLN A 1 189 ? -3.534 -17.346 7.310 1.00 98.06 189 GLN A O 1
ATOM 1575 N N . LEU A 1 190 ? -3.106 -16.146 5.450 1.00 97.75 190 LEU A N 1
ATOM 1576 C CA . LEU A 1 190 ? -3.371 -14.841 6.058 1.00 97.75 190 LEU A CA 1
ATOM 1577 C C . LEU A 1 190 ? -4.805 -14.776 6.595 1.00 97.75 190 LEU A C 1
ATOM 1579 O O . LEU A 1 190 ? -4.999 -14.410 7.750 1.00 97.75 190 LEU A O 1
ATOM 1583 N N . GLN A 1 191 ? -5.793 -15.207 5.806 1.00 97.25 191 GLN A N 1
ATOM 1584 C CA . GLN A 1 191 ? -7.203 -15.239 6.202 1.00 97.25 191 GLN A CA 1
ATOM 1585 C C . GLN A 1 191 ? -7.435 -16.083 7.462 1.00 97.25 191 GLN A C 1
ATOM 1587 O O . GLN A 1 191 ? -8.132 -15.653 8.383 1.00 97.25 191 GLN A O 1
ATOM 1592 N N . LYS A 1 192 ? -6.801 -17.261 7.556 1.00 98.00 192 LYS A N 1
ATOM 1593 C CA . LYS A 1 192 ? -6.846 -18.096 8.769 1.00 98.00 192 LYS A CA 1
ATOM 1594 C C . LYS A 1 192 ? -6.245 -17.379 9.981 1.00 98.00 192 LYS A C 1
ATOM 1596 O O . LYS A 1 192 ? -6.815 -17.462 11.068 1.00 98.00 192 LYS A O 1
ATOM 1601 N N . ILE A 1 193 ? -5.121 -16.679 9.806 1.00 97.75 193 ILE A N 1
ATOM 1602 C CA . ILE A 1 193 ? -4.463 -15.924 10.882 1.00 97.75 193 ILE A CA 1
ATOM 1603 C C . ILE A 1 193 ? -5.359 -14.780 11.361 1.00 97.75 193 ILE A C 1
ATOM 1605 O O . ILE A 1 193 ? -5.685 -14.735 12.544 1.00 97.75 193 ILE A O 1
ATOM 1609 N N . ILE A 1 194 ? -5.791 -13.889 10.466 1.00 97.12 194 ILE A N 1
ATOM 1610 C CA . ILE A 1 194 ? -6.549 -12.692 10.856 1.00 97.12 194 ILE A CA 1
ATOM 1611 C C . ILE A 1 194 ? -7.885 -13.080 11.502 1.00 97.12 194 ILE A C 1
ATOM 1613 O O . ILE A 1 194 ? -8.214 -12.571 12.573 1.00 97.12 194 ILE A O 1
ATOM 1617 N N . LYS A 1 195 ? -8.585 -14.086 10.951 1.00 95.88 195 LYS A N 1
ATOM 1618 C CA . LYS A 1 195 ? -9.849 -14.587 11.508 1.00 95.88 195 LYS A CA 1
ATOM 1619 C C . LYS A 1 195 ? -9.667 -15.146 12.919 1.00 95.88 195 LYS A C 1
ATOM 1621 O O . LYS A 1 195 ? -10.516 -14.902 13.773 1.00 95.88 195 LYS A O 1
ATOM 1626 N N . LYS A 1 196 ? -8.567 -15.866 13.180 1.00 97.19 196 LYS A N 1
ATOM 1627 C CA . LYS A 1 196 ? -8.269 -16.438 14.503 1.00 97.19 196 LYS A CA 1
ATOM 1628 C C . LYS A 1 196 ? -8.179 -15.371 15.599 1.00 97.19 196 LYS A C 1
ATOM 1630 O O . LYS A 1 196 ? -8.578 -15.644 16.723 1.00 97.19 196 LYS A O 1
ATOM 1635 N N . TYR A 1 197 ? -7.676 -14.181 15.275 1.00 96.69 197 TYR A N 1
ATOM 1636 C CA . TYR A 1 197 ? -7.496 -13.080 16.230 1.00 96.69 197 TYR A CA 1
ATOM 1637 C C . TYR A 1 197 ? -8.565 -11.985 16.096 1.00 96.69 197 TYR A C 1
ATOM 1639 O O . TYR A 1 197 ? -8.379 -10.875 16.580 1.00 96.69 197 TYR A O 1
ATOM 1647 N N . GLY A 1 198 ? -9.685 -12.274 15.425 1.00 94.81 198 GLY A N 1
ATOM 1648 C CA . GLY A 1 198 ? -10.811 -11.344 15.309 1.00 94.81 198 GLY A CA 1
ATOM 1649 C C . GLY A 1 198 ? -10.604 -10.185 14.329 1.00 94.81 198 GLY A C 1
ATOM 1650 O O . GLY A 1 198 ? -11.461 -9.307 14.261 1.00 94.81 198 GLY A O 1
ATOM 1651 N N . PHE A 1 199 ? -9.522 -10.187 13.550 1.00 96.06 199 PHE A N 1
ATOM 1652 C CA . PHE A 1 199 ? -9.295 -9.226 12.473 1.00 96.06 199 PHE A CA 1
ATOM 1653 C C . PHE A 1 199 ? -10.104 -9.602 11.227 1.00 96.06 199 PHE A C 1
ATOM 1655 O O . PHE A 1 199 ? -10.375 -10.780 10.973 1.00 96.06 199 PHE A O 1
ATOM 1662 N N . ARG A 1 200 ? -10.469 -8.603 10.417 1.00 94.25 200 ARG A N 1
ATOM 1663 C CA . ARG A 1 200 ? -11.179 -8.810 9.145 1.00 94.25 200 ARG A CA 1
ATOM 1664 C C . ARG A 1 200 ? -10.678 -7.869 8.064 1.00 94.25 200 ARG A C 1
ATOM 1666 O O . ARG A 1 200 ? -10.319 -6.735 8.353 1.00 94.25 200 ARG A O 1
ATOM 1673 N N . ASN A 1 201 ? -10.693 -8.340 6.821 1.00 93.00 201 ASN A N 1
ATOM 1674 C CA . ASN A 1 201 ? -10.471 -7.501 5.651 1.00 93.00 201 ASN A CA 1
ATOM 1675 C C . ASN A 1 201 ? -11.738 -6.680 5.355 1.00 93.00 201 ASN A C 1
ATOM 1677 O O . ASN A 1 201 ? -12.815 -7.241 5.153 1.00 93.00 201 ASN A O 1
ATOM 1681 N N . VAL A 1 202 ? -11.606 -5.358 5.302 1.00 89.06 202 VAL A N 1
ATOM 1682 C CA . VAL A 1 202 ? -12.714 -4.416 5.078 1.00 89.06 202 VAL A CA 1
ATOM 1683 C C . VAL A 1 202 ? -13.368 -4.647 3.715 1.00 89.06 202 VAL A C 1
ATOM 1685 O O . VAL A 1 202 ? -14.595 -4.599 3.586 1.00 89.06 202 VAL A O 1
ATOM 1688 N N . ALA A 1 203 ? -12.562 -4.974 2.702 1.00 82.06 203 ALA A N 1
ATOM 1689 C CA . ALA A 1 203 ? -13.038 -5.240 1.350 1.00 82.06 203 ALA A CA 1
ATOM 1690 C C . ALA A 1 203 ? -14.032 -6.414 1.280 1.00 82.06 203 ALA A C 1
ATOM 1692 O O . ALA A 1 203 ? -14.942 -6.386 0.455 1.00 82.06 203 ALA A O 1
ATOM 1693 N N . ASP A 1 204 ? -13.935 -7.418 2.159 1.00 81.88 204 ASP A N 1
ATOM 1694 C CA . ASP A 1 204 ? -14.849 -8.570 2.131 1.00 81.88 204 ASP A CA 1
ATOM 1695 C C . ASP A 1 204 ? -16.304 -8.155 2.429 1.00 81.88 204 ASP A C 1
ATOM 1697 O O . ASP A 1 204 ? -17.246 -8.724 1.860 1.00 81.88 204 ASP A O 1
ATOM 1701 N N . LYS A 1 205 ? -16.478 -7.129 3.278 1.00 76.06 205 LYS A N 1
ATOM 1702 C CA . LYS A 1 205 ? -17.773 -6.522 3.630 1.00 76.06 205 LYS A CA 1
ATOM 1703 C C . LYS A 1 205 ? -18.235 -5.543 2.548 1.00 76.06 205 LYS A C 1
ATOM 1705 O O . LYS A 1 205 ? -19.405 -5.567 2.175 1.00 76.06 205 LYS A O 1
ATOM 1710 N N . LEU A 1 206 ? -17.327 -4.709 2.034 1.00 77.88 206 LEU A N 1
ATOM 1711 C CA . LEU A 1 206 ? -17.691 -3.557 1.205 1.00 77.88 206 LEU A CA 1
ATOM 1712 C C . LEU A 1 206 ? -17.662 -3.806 -0.304 1.00 77.88 206 LEU A C 1
ATOM 1714 O O . LEU A 1 206 ? -18.380 -3.125 -1.026 1.00 77.88 206 LEU A O 1
ATOM 1718 N N . TRP A 1 207 ? -16.861 -4.736 -0.823 1.00 84.81 207 TRP A N 1
ATOM 1719 C CA . TRP A 1 207 ? -16.638 -4.846 -2.269 1.00 84.81 207 TRP A CA 1
ATOM 1720 C C . TRP A 1 207 ? -17.554 -5.871 -2.936 1.00 84.81 207 TRP A C 1
ATOM 1722 O O . TRP A 1 207 ? -17.710 -7.019 -2.491 1.00 84.81 207 TRP A O 1
ATOM 1732 N N . LYS A 1 208 ? -18.138 -5.466 -4.069 1.00 77.44 208 LYS A N 1
ATOM 1733 C CA . LYS A 1 208 ? -18.712 -6.392 -5.053 1.00 77.44 208 LYS A CA 1
ATOM 1734 C C . LYS A 1 208 ? -17.604 -7.170 -5.795 1.00 77.44 208 LYS A C 1
ATOM 1736 O O . LYS A 1 208 ? -16.426 -6.845 -5.657 1.00 77.44 208 LYS A O 1
ATOM 1741 N N . PRO A 1 209 ? -17.945 -8.234 -6.549 1.00 75.88 209 PRO A N 1
ATOM 1742 C CA . PRO A 1 209 ? -16.977 -8.921 -7.407 1.00 75.88 209 PRO A CA 1
ATOM 1743 C C . PRO A 1 209 ? -16.301 -7.970 -8.415 1.00 75.88 209 PRO A C 1
ATOM 1745 O O . PRO A 1 209 ? -16.841 -6.914 -8.726 1.00 75.88 209 PRO A O 1
ATOM 1748 N N . ASN A 1 210 ? -15.154 -8.384 -8.966 1.00 77.94 210 ASN A N 1
ATOM 1749 C CA . ASN A 1 210 ? -14.375 -7.684 -10.010 1.00 77.94 210 ASN A CA 1
ATOM 1750 C C . ASN A 1 210 ? -13.624 -6.407 -9.597 1.00 77.94 210 ASN A C 1
ATOM 1752 O O . ASN A 1 210 ? -13.086 -5.713 -10.458 1.00 77.94 210 ASN A O 1
ATOM 1756 N N . VAL A 1 211 ? -13.500 -6.134 -8.300 1.00 87.81 211 VAL A N 1
ATOM 1757 C CA . VAL A 1 211 ? -12.635 -5.060 -7.799 1.00 87.81 211 VAL A CA 1
ATOM 1758 C C . VAL A 1 211 ? -11.172 -5.504 -7.823 1.00 87.81 211 VAL A C 1
ATOM 1760 O O . VAL A 1 211 ? -10.826 -6.553 -7.278 1.00 87.81 211 VAL A O 1
ATOM 1763 N N . PHE A 1 212 ? -10.309 -4.703 -8.442 1.00 90.81 212 PHE A N 1
ATOM 1764 C CA . PHE A 1 212 ? -8.859 -4.895 -8.477 1.00 90.81 212 PHE A CA 1
ATOM 1765 C C . PHE A 1 212 ? -8.118 -3.674 -7.933 1.00 90.81 212 PHE A C 1
ATOM 1767 O O . PHE A 1 212 ? -8.584 -2.546 -8.058 1.00 90.81 212 PHE A O 1
ATOM 1774 N N . THR A 1 213 ? -6.935 -3.896 -7.378 1.00 94.62 213 THR A N 1
ATOM 1775 C CA . THR A 1 213 ? -6.065 -2.835 -6.843 1.00 94.62 213 THR A CA 1
ATOM 1776 C C . THR A 1 213 ? -4.745 -2.758 -7.597 1.00 94.62 213 THR A C 1
ATOM 1778 O O . THR A 1 213 ? -3.942 -1.874 -7.359 1.00 94.62 213 THR A O 1
ATOM 1781 N N . ARG A 1 214 ? -4.525 -3.668 -8.551 1.00 93.50 214 ARG A N 1
ATOM 1782 C CA . ARG A 1 214 ? -3.354 -3.694 -9.416 1.00 93.50 214 ARG A CA 1
ATOM 1783 C C . ARG A 1 214 ? -3.737 -4.054 -10.841 1.00 93.50 214 ARG A C 1
ATOM 1785 O O . ARG A 1 214 ? -4.540 -4.965 -11.057 1.00 93.50 214 ARG A O 1
ATOM 1792 N N . HIS A 1 215 ? -3.096 -3.414 -11.809 1.00 89.38 215 HIS A N 1
ATOM 1793 C CA . HIS A 1 215 ? -3.162 -3.736 -13.226 1.00 89.38 215 HIS A CA 1
ATOM 1794 C C . HIS A 1 215 ? -1.754 -3.769 -13.826 1.00 89.38 215 HIS A C 1
ATOM 1796 O O . HIS A 1 215 ? -0.999 -2.814 -13.748 1.00 89.38 215 HIS A O 1
ATOM 1802 N N . ALA A 1 216 ? -1.383 -4.858 -14.489 1.00 83.62 216 ALA A N 1
ATOM 1803 C CA . ALA A 1 216 ? -0.060 -4.976 -15.094 1.00 83.62 216 ALA A CA 1
ATOM 1804 C C . ALA A 1 216 ? -0.129 -5.450 -16.530 1.00 83.62 216 ALA A C 1
ATOM 1806 O O . ALA A 1 216 ? -0.959 -6.283 -16.881 1.00 83.62 216 ALA A O 1
ATOM 1807 N N . GLU A 1 217 ? 0.786 -4.951 -17.351 1.00 72.88 217 GLU A N 1
ATOM 1808 C CA . GLU A 1 217 ? 0.875 -5.379 -18.739 1.00 72.88 217 GLU A CA 1
ATOM 1809 C C . GLU A 1 217 ? 1.128 -6.878 -18.843 1.00 72.88 217 GLU A C 1
ATOM 1811 O O . GLU A 1 217 ? 1.995 -7.442 -18.160 1.00 72.88 217 GLU A O 1
ATOM 1816 N N . HIS A 1 218 ? 0.397 -7.512 -19.755 1.00 68.62 218 HIS A N 1
ATOM 1817 C CA . HIS A 1 218 ? 0.653 -8.895 -20.102 1.00 68.62 218 HIS A CA 1
ATOM 1818 C C . HIS A 1 218 ? 1.922 -8.976 -20.980 1.00 68.62 218 HIS A C 1
ATOM 1820 O O . HIS A 1 218 ? 2.028 -8.242 -21.964 1.00 68.62 218 HIS A O 1
ATOM 1826 N N . PRO A 1 219 ? 2.899 -9.856 -20.679 1.00 58.81 219 PRO A N 1
ATOM 1827 C CA . PRO A 1 219 ? 4.153 -9.942 -21.438 1.00 58.81 219 PRO A CA 1
ATOM 1828 C C . PRO A 1 219 ? 3.980 -10.323 -22.915 1.00 58.81 219 PRO A C 1
ATOM 1830 O O . PRO A 1 219 ? 4.783 -9.918 -23.752 1.00 58.81 219 PRO A O 1
ATOM 1833 N N . SER A 1 220 ? 2.952 -11.111 -23.240 1.00 59.91 220 SER A N 1
ATOM 1834 C CA . SER A 1 220 ? 2.557 -11.389 -24.622 1.00 59.91 220 SER A CA 1
ATOM 1835 C C . SER A 1 220 ? 1.516 -10.365 -25.078 1.00 59.91 220 SER A C 1
ATOM 1837 O O . SER A 1 220 ? 0.473 -10.226 -24.442 1.00 59.91 220 SER A O 1
ATOM 1839 N N . ASN A 1 221 ? 1.782 -9.687 -26.201 1.00 58.12 221 ASN A N 1
ATOM 1840 C CA . ASN A 1 221 ? 0.992 -8.610 -26.834 1.00 58.12 221 ASN A CA 1
ATOM 1841 C C . ASN A 1 221 ? -0.492 -8.924 -27.155 1.00 58.12 221 ASN A C 1
ATOM 1843 O O . ASN A 1 221 ? -1.125 -8.165 -27.881 1.00 58.12 221 ASN A O 1
ATOM 1847 N N . LYS A 1 222 ? -1.048 -10.039 -26.671 1.00 53.47 222 LYS A N 1
ATOM 1848 C CA . LYS A 1 222 ? -2.358 -10.574 -27.063 1.00 53.47 222 LYS A CA 1
ATOM 1849 C C . LYS A 1 222 ? -3.435 -10.510 -25.970 1.00 53.47 222 LYS A C 1
ATOM 1851 O O . LYS A 1 222 ? -4.556 -10.913 -26.240 1.00 53.47 222 LYS A O 1
ATOM 1856 N N . VAL A 1 223 ? -3.126 -10.036 -24.759 1.00 53.38 223 VAL A N 1
ATOM 1857 C CA . VAL A 1 223 ? -4.092 -10.003 -23.642 1.00 53.38 223 VAL A CA 1
ATOM 1858 C C . VAL A 1 223 ? -4.158 -8.601 -23.045 1.00 53.38 223 VAL A C 1
ATOM 1860 O O . VAL A 1 223 ? -3.121 -7.954 -22.885 1.00 53.38 223 VAL A O 1
ATOM 1863 N N . ASN A 1 224 ? -5.369 -8.156 -22.697 1.00 65.44 224 ASN A N 1
ATOM 1864 C CA . ASN A 1 224 ? -5.616 -7.003 -21.828 1.00 65.44 224 ASN A CA 1
ATOM 1865 C C . ASN A 1 224 ? -4.722 -7.063 -20.572 1.00 65.44 224 ASN A C 1
ATOM 1867 O O . ASN A 1 224 ? -4.221 -8.128 -20.198 1.00 65.44 224 ASN A O 1
ATOM 1871 N N . HIS A 1 225 ? -4.501 -5.925 -19.914 1.00 72.25 225 HIS A N 1
ATOM 1872 C CA . HIS A 1 225 ? -3.776 -5.886 -18.643 1.00 72.25 225 HIS A CA 1
ATOM 1873 C C . HIS A 1 225 ? -4.285 -6.964 -17.665 1.00 72.25 225 HIS A C 1
ATOM 1875 O O . HIS A 1 225 ? -5.487 -7.192 -17.524 1.00 72.25 225 HIS A O 1
ATOM 1881 N N . ILE A 1 226 ? -3.363 -7.620 -16.962 1.00 81.06 226 ILE A N 1
ATOM 1882 C CA . ILE A 1 226 ? -3.684 -8.547 -15.880 1.00 81.06 226 ILE A CA 1
ATOM 1883 C C . ILE A 1 226 ? -4.081 -7.726 -14.662 1.00 81.06 226 ILE A C 1
ATOM 1885 O O . ILE A 1 226 ? -3.254 -7.000 -14.108 1.00 81.06 226 ILE A O 1
ATOM 1889 N N . THR A 1 227 ? -5.313 -7.902 -14.197 1.00 88.44 227 THR A N 1
ATOM 1890 C CA . THR A 1 227 ? -5.784 -7.306 -12.946 1.00 88.44 227 THR A CA 1
ATOM 1891 C C . THR A 1 227 ? -5.585 -8.249 -11.764 1.00 88.44 227 THR A C 1
ATOM 1893 O O . THR A 1 227 ? -5.694 -9.475 -11.885 1.00 88.44 227 THR A O 1
ATOM 1896 N N . SER A 1 228 ? -5.267 -7.706 -10.596 1.00 91.50 228 SER A N 1
ATOM 1897 C CA . SER A 1 228 ? -5.128 -8.448 -9.338 1.00 91.50 228 SER A CA 1
ATOM 1898 C C . SER A 1 228 ? -5.602 -7.589 -8.167 1.00 91.50 228 SER A C 1
ATOM 1900 O O . SER A 1 228 ? -5.565 -6.363 -8.240 1.00 91.50 228 SER A O 1
ATOM 1902 N N . THR A 1 229 ? -6.033 -8.235 -7.091 1.00 94.06 229 THR A N 1
ATOM 1903 C CA . THR A 1 229 ? -6.366 -7.579 -5.821 1.00 94.06 229 THR A CA 1
ATOM 1904 C C . THR A 1 229 ? -5.259 -7.942 -4.851 1.00 94.06 229 THR A C 1
ATOM 1906 O O . THR A 1 229 ? -5.210 -9.085 -4.409 1.00 94.06 229 THR A O 1
ATOM 1909 N N . LEU A 1 230 ? -4.309 -7.035 -4.642 1.00 96.25 230 LEU A N 1
ATOM 1910 C CA . LEU A 1 230 ? -3.118 -7.278 -3.817 1.00 96.25 230 LEU A CA 1
ATOM 1911 C C . LEU A 1 230 ? -3.060 -6.380 -2.583 1.00 96.25 230 LEU A C 1
ATOM 1913 O O . LEU A 1 230 ? -2.356 -6.707 -1.628 1.00 96.25 230 LEU A O 1
ATOM 1917 N N . ASP A 1 231 ? -3.816 -5.289 -2.607 1.00 97.69 231 ASP A N 1
ATOM 1918 C CA . ASP A 1 231 ? -3.821 -4.261 -1.585 1.00 97.69 231 ASP A CA 1
ATOM 1919 C C . ASP A 1 231 ? -5.057 -4.447 -0.702 1.00 97.69 231 ASP A C 1
ATOM 1921 O O . ASP A 1 231 ? -6.168 -4.653 -1.203 1.00 97.69 231 ASP A O 1
ATOM 1925 N N . TYR A 1 232 ? -4.864 -4.417 0.615 1.00 96.81 232 TYR A N 1
ATOM 1926 C CA . TYR A 1 232 ? -5.928 -4.696 1.582 1.00 96.81 232 TYR A CA 1
ATOM 1927 C C . TYR A 1 232 ? -5.939 -3.681 2.706 1.00 96.81 232 TYR A C 1
ATOM 1929 O O . TYR A 1 232 ? -4.923 -3.060 3.001 1.00 96.81 232 TYR A O 1
ATOM 1937 N N . VAL A 1 233 ? -7.088 -3.587 3.372 1.00 97.38 233 VAL A N 1
ATOM 1938 C CA . VAL A 1 233 ? -7.245 -2.907 4.656 1.00 97.38 233 VAL A CA 1
ATOM 1939 C C . VAL A 1 233 ? -7.855 -3.912 5.623 1.00 97.38 233 VAL A C 1
ATOM 1941 O O . VAL A 1 233 ? -8.954 -4.414 5.395 1.00 97.38 233 VAL A O 1
ATOM 1944 N N . ILE A 1 234 ? -7.121 -4.255 6.676 1.00 96.94 234 ILE A N 1
ATOM 1945 C CA . ILE A 1 234 ? -7.462 -5.288 7.656 1.00 96.94 234 ILE A CA 1
ATOM 1946 C C . ILE A 1 234 ? -7.553 -4.641 9.032 1.00 96.94 234 ILE A C 1
ATOM 1948 O O . ILE A 1 234 ? -6.652 -3.915 9.436 1.00 96.94 234 ILE A O 1
ATOM 1952 N N . THR A 1 235 ? -8.631 -4.899 9.766 1.00 95.12 235 THR A N 1
ATOM 1953 C CA . THR A 1 235 ? -8.958 -4.121 10.966 1.00 95.12 235 THR A CA 1
ATOM 1954 C C . THR A 1 235 ? -9.262 -5.015 12.156 1.00 95.12 235 THR A C 1
ATOM 1956 O O . THR A 1 235 ? -9.901 -6.065 12.004 1.00 95.12 235 THR A O 1
ATOM 1959 N N . SER A 1 236 ? -8.844 -4.596 13.352 1.00 94.75 236 SER A N 1
ATOM 1960 C CA . SER A 1 236 ? -9.187 -5.298 14.593 1.00 94.75 236 SER A CA 1
ATOM 1961 C C . SER A 1 236 ? -10.687 -5.228 14.882 1.00 94.75 236 SER A C 1
ATOM 1963 O O . SER A 1 236 ? -11.411 -4.384 14.348 1.00 94.75 236 SER A O 1
ATOM 1965 N N . LYS A 1 237 ? -11.175 -6.152 15.717 1.00 90.88 237 LYS A N 1
ATOM 1966 C CA . LYS A 1 237 ? -12.604 -6.304 16.037 1.00 90.88 237 LYS A CA 1
ATOM 1967 C C . LYS A 1 237 ? -13.242 -5.012 16.549 1.00 90.88 237 LYS A C 1
ATOM 1969 O O . LYS A 1 237 ? -14.377 -4.723 16.191 1.00 90.88 237 LYS A O 1
ATOM 1974 N N . SER A 1 238 ? -12.507 -4.242 17.346 1.00 89.81 238 SER A N 1
ATOM 1975 C CA . SER A 1 238 ? -13.001 -3.059 18.057 1.00 89.81 238 SER A CA 1
ATOM 1976 C C . SER A 1 238 ? -13.374 -1.878 17.156 1.00 89.81 238 SER A C 1
ATOM 1978 O O . SER A 1 238 ? -14.109 -1.005 17.602 1.00 89.81 238 SER A O 1
ATOM 1980 N N . ILE A 1 239 ? -12.907 -1.846 15.903 1.00 90.00 239 ILE A N 1
ATOM 1981 C CA . ILE A 1 239 ? -13.138 -0.720 14.979 1.00 90.00 239 ILE A CA 1
ATOM 1982 C C . ILE A 1 239 ? -13.757 -1.126 13.636 1.00 90.00 239 ILE A C 1
ATOM 1984 O O . ILE A 1 239 ? -13.901 -0.289 12.749 1.00 90.00 239 ILE A O 1
ATOM 1988 N N . GLN A 1 240 ? -14.139 -2.397 13.469 1.00 88.56 240 GLN A N 1
ATOM 1989 C CA . GLN A 1 240 ? -14.686 -2.925 12.207 1.00 88.56 240 GLN A CA 1
ATOM 1990 C C . GLN A 1 240 ? -15.954 -2.209 11.727 1.00 88.56 240 GLN A C 1
ATOM 1992 O O . GLN A 1 240 ? -16.184 -2.117 10.520 1.00 88.56 240 GLN A O 1
ATOM 1997 N N . ASP A 1 241 ? -16.777 -1.713 12.649 1.00 84.12 241 ASP A N 1
ATOM 1998 C CA . ASP A 1 241 ? -18.030 -1.028 12.317 1.00 84.12 241 ASP A CA 1
ATOM 1999 C C . ASP A 1 241 ? -17.864 0.485 12.133 1.00 84.12 241 ASP A C 1
ATOM 2001 O O . ASP A 1 241 ? -18.820 1.169 11.776 1.00 84.12 241 ASP A O 1
ATOM 2005 N N . LEU A 1 242 ? -16.642 1.005 12.296 1.00 86.75 242 LEU A N 1
ATOM 2006 C CA . LEU A 1 242 ? -16.340 2.407 12.014 1.00 86.75 242 LEU A CA 1
ATOM 2007 C C . LEU A 1 242 ? -16.134 2.662 10.515 1.00 86.75 242 LEU A C 1
ATOM 2009 O O . LEU A 1 242 ? -16.286 3.796 10.068 1.00 86.75 242 LEU A O 1
ATOM 2013 N N . HIS A 1 243 ? -15.775 1.646 9.721 1.00 87.12 243 HIS A N 1
ATOM 2014 C CA . HIS A 1 243 ? -15.530 1.799 8.282 1.00 87.12 243 HIS A CA 1
ATOM 2015 C C . HIS A 1 243 ? -16.814 2.113 7.510 1.00 87.12 243 HIS A C 1
ATOM 2017 O O . HIS A 1 243 ? -17.677 1.254 7.347 1.00 87.12 243 HIS A O 1
ATOM 2023 N N . GLN A 1 244 ? -16.890 3.330 6.970 1.00 82.06 244 GLN A N 1
ATOM 2024 C CA . GLN A 1 244 ? -17.979 3.791 6.102 1.00 82.06 244 GLN A CA 1
ATOM 2025 C C . GLN A 1 244 ? -17.688 3.489 4.632 1.00 82.06 244 GLN A C 1
ATOM 2027 O O . GLN A 1 244 ? -18.534 2.981 3.901 1.00 82.06 244 GLN A O 1
ATOM 2032 N N . THR A 1 245 ? -16.463 3.791 4.201 1.00 86.19 245 THR A N 1
ATOM 2033 C CA . THR A 1 245 ? -15.995 3.540 2.840 1.00 86.19 245 THR A CA 1
ATOM 2034 C C . THR A 1 245 ? -14.594 2.958 2.886 1.00 86.19 245 THR A C 1
ATOM 2036 O O . THR A 1 245 ? -13.826 3.206 3.816 1.00 86.19 245 THR A O 1
ATOM 2039 N N . CYS A 1 246 ? -14.282 2.141 1.892 1.00 90.38 246 CYS A N 1
ATOM 2040 C CA . CYS A 1 246 ? -12.933 1.696 1.593 1.00 90.38 246 CYS A CA 1
ATOM 2041 C C . CYS A 1 246 ? -12.998 1.212 0.155 1.00 90.38 246 CYS A C 1
ATOM 2043 O O . CYS A 1 246 ? -13.646 0.199 -0.085 1.00 90.38 246 CYS A O 1
ATOM 2045 N N . VAL A 1 247 ? -12.498 1.976 -0.812 1.00 90.56 247 VAL A N 1
ATOM 2046 C CA . VAL A 1 247 ? -12.704 1.729 -2.249 1.00 90.56 247 VAL A CA 1
ATOM 2047 C C . VAL A 1 247 ? -11.460 2.121 -3.048 1.00 90.56 247 VAL A C 1
ATOM 2049 O O . VAL A 1 247 ? -10.777 3.067 -2.661 1.00 90.56 247 VAL A O 1
ATOM 2052 N N . PRO A 1 248 ? -11.154 1.442 -4.167 1.00 93.12 248 PRO A N 1
ATOM 2053 C CA . PRO A 1 248 ? -10.099 1.895 -5.066 1.00 93.12 248 PRO A CA 1
ATOM 2054 C C . PRO A 1 248 ? -10.464 3.222 -5.744 1.00 93.12 248 PRO A C 1
ATOM 2056 O O . PRO A 1 248 ? -11.595 3.410 -6.199 1.00 93.12 248 PRO A O 1
ATOM 2059 N N . LEU A 1 249 ? -9.490 4.119 -5.843 1.00 92.31 249 LEU A N 1
ATOM 2060 C CA . LEU A 1 249 ? -9.570 5.414 -6.510 1.00 92.31 249 LEU A CA 1
ATOM 2061 C C . LEU A 1 249 ? -9.386 5.242 -8.027 1.00 92.31 249 LEU A C 1
ATOM 2063 O O . LEU A 1 249 ? -8.314 5.464 -8.575 1.00 92.31 249 LEU A O 1
ATOM 2067 N N . TYR A 1 250 ? -10.422 4.780 -8.726 1.00 89.88 250 TYR A N 1
ATOM 2068 C CA . TYR A 1 250 ? -10.332 4.475 -10.162 1.00 89.88 250 TYR A CA 1
ATOM 2069 C C . TYR A 1 250 ? -10.310 5.682 -11.108 1.00 89.88 250 TYR A C 1
ATOM 2071 O O . TYR A 1 250 ? -10.063 5.502 -12.299 1.00 89.88 250 TYR A O 1
ATOM 2079 N N . ASP A 1 251 ? -10.548 6.890 -10.605 1.00 86.25 251 ASP A N 1
ATOM 2080 C CA . ASP A 1 251 ? -10.437 8.147 -11.349 1.00 86.25 251 ASP A CA 1
ATOM 2081 C C . ASP A 1 251 ? -9.014 8.738 -11.342 1.00 86.25 251 ASP A C 1
ATOM 2083 O O . ASP A 1 251 ? -8.790 9.775 -11.964 1.00 86.25 251 ASP A O 1
ATOM 2087 N N . MET A 1 252 ? -8.043 8.084 -10.690 1.00 88.69 252 MET A N 1
ATOM 2088 C CA . MET A 1 252 ? -6.627 8.461 -10.766 1.00 88.69 252 MET A CA 1
ATOM 2089 C C . MET A 1 252 ? -6.010 8.169 -12.146 1.00 88.69 252 MET A C 1
ATOM 2091 O O . MET A 1 252 ? -6.456 7.278 -12.875 1.00 88.69 252 MET A O 1
ATOM 2095 N N . ASP A 1 253 ? -4.903 8.842 -12.486 1.00 86.12 253 ASP A N 1
ATOM 2096 C CA . ASP A 1 253 ? -4.091 8.445 -13.645 1.00 86.12 253 ASP A CA 1
ATOM 2097 C C . ASP A 1 253 ? -3.412 7.091 -13.374 1.00 86.12 253 ASP A C 1
ATOM 2099 O O . ASP A 1 253 ? -2.379 6.994 -12.708 1.00 86.12 253 ASP A O 1
ATOM 2103 N N . VAL A 1 254 ? -3.979 6.032 -13.954 1.00 83.50 254 VAL A N 1
ATOM 2104 C CA . VAL A 1 254 ? -3.497 4.643 -13.857 1.00 83.50 254 VAL A CA 1
ATOM 2105 C C . VAL A 1 254 ? -2.075 4.432 -14.402 1.00 83.50 254 VAL A C 1
ATOM 2107 O O . VAL A 1 254 ? -1.544 3.332 -14.353 1.00 83.50 254 VAL A O 1
ATOM 2110 N N . ARG A 1 255 ? -1.418 5.445 -14.977 1.00 82.69 255 ARG A N 1
ATOM 2111 C CA . ARG A 1 255 ? -0.010 5.353 -15.405 1.00 82.69 255 ARG A CA 1
ATOM 2112 C C . ARG A 1 255 ? 0.975 5.708 -14.292 1.00 82.69 255 ARG A C 1
ATOM 2114 O O . ARG A 1 255 ? 2.173 5.487 -14.474 1.00 82.69 255 ARG A O 1
ATOM 2121 N N . LEU A 1 256 ? 0.506 6.265 -13.173 1.00 89.00 256 LEU A N 1
ATOM 2122 C CA . LEU A 1 256 ? 1.362 6.687 -12.058 1.00 89.00 256 LEU A CA 1
ATOM 2123 C C . LEU A 1 256 ? 1.952 5.508 -11.283 1.00 89.00 256 LEU A C 1
ATOM 2125 O O . LEU A 1 256 ? 3.062 5.613 -10.764 1.00 89.00 256 LEU A O 1
ATOM 2129 N N . SER A 1 257 ? 1.243 4.386 -11.242 1.00 93.19 257 SER A N 1
ATOM 2130 C CA . SER A 1 257 ? 1.690 3.118 -10.672 1.00 93.19 257 SER A CA 1
ATOM 2131 C C . SER A 1 257 ? 0.926 1.981 -11.350 1.00 93.19 257 SER A C 1
ATOM 2133 O O . SER A 1 257 ? -0.130 2.214 -11.929 1.00 93.19 257 SER A O 1
ATOM 2135 N N . ASP A 1 258 ? 1.442 0.753 -11.289 1.00 91.06 258 ASP A N 1
ATOM 2136 C CA . ASP A 1 258 ? 0.648 -0.429 -11.637 1.00 91.06 258 ASP A CA 1
ATOM 2137 C C . ASP A 1 258 ? -0.369 -0.792 -10.539 1.00 91.06 258 ASP A C 1
ATOM 2139 O O . ASP A 1 258 ? -1.190 -1.687 -10.744 1.00 91.06 258 ASP A O 1
ATOM 2143 N N . HIS A 1 259 ? -0.343 -0.093 -9.399 1.00 95.94 259 HIS A N 1
ATOM 2144 C CA . HIS A 1 259 ? -1.334 -0.167 -8.329 1.00 95.94 259 HIS A CA 1
ATOM 2145 C C . HIS A 1 259 ? -2.252 1.061 -8.287 1.00 95.94 259 HIS A C 1
ATOM 2147 O O . HIS A 1 259 ? -1.851 2.195 -8.557 1.00 95.94 259 HIS A O 1
ATOM 2153 N N . ILE A 1 260 ? -3.492 0.804 -7.885 1.00 95.69 260 ILE A N 1
ATOM 2154 C CA . ILE A 1 260 ? -4.548 1.782 -7.660 1.00 95.69 260 ILE A CA 1
ATOM 2155 C C . ILE A 1 260 ? -4.581 2.111 -6.169 1.00 95.69 260 ILE A C 1
ATOM 2157 O O . ILE A 1 260 ? -4.610 1.205 -5.336 1.00 95.69 260 ILE A O 1
ATOM 2161 N N . ASP A 1 261 ? -4.591 3.400 -5.848 1.00 97.50 261 ASP A N 1
ATOM 2162 C CA . ASP A 1 261 ? -4.767 3.903 -4.487 1.00 97.50 261 ASP A CA 1
ATOM 2163 C C . ASP A 1 261 ? -6.102 3.416 -3.893 1.00 97.50 261 ASP A C 1
ATOM 2165 O O . ASP A 1 261 ? -7.122 3.369 -4.583 1.00 97.50 261 ASP A O 1
ATOM 2169 N N . ILE A 1 262 ? -6.105 3.012 -2.623 1.00 96.38 262 ILE A N 1
ATOM 2170 C CA . ILE A 1 262 ? -7.331 2.706 -1.880 1.00 96.38 262 ILE A CA 1
ATOM 2171 C C . ILE A 1 262 ? -7.602 3.856 -0.923 1.00 96.38 262 ILE A C 1
ATOM 2173 O O . ILE A 1 262 ? -6.786 4.118 -0.042 1.00 96.38 262 ILE A O 1
ATOM 2177 N N . LYS A 1 263 ? -8.791 4.448 -1.024 1.00 95.19 263 LYS A N 1
ATOM 2178 C CA . LYS A 1 263 ? -9.278 5.457 -0.085 1.00 95.19 263 LYS A CA 1
ATOM 2179 C C . LYS A 1 263 ? -10.282 4.870 0.889 1.00 95.19 263 LYS A C 1
ATOM 2181 O O . LYS A 1 263 ? -11.178 4.133 0.471 1.00 95.19 263 LYS A O 1
ATOM 2186 N N . CYS A 1 264 ? -10.154 5.188 2.171 1.00 94.75 264 CYS A N 1
ATOM 2187 C CA . CYS A 1 264 ? -11.034 4.683 3.217 1.00 94.75 264 CYS A CA 1
ATOM 2188 C C . CYS A 1 264 ? -11.409 5.793 4.204 1.00 94.75 264 CYS A C 1
ATOM 2190 O O . CYS A 1 264 ? -10.658 6.741 4.432 1.00 94.75 264 CYS A O 1
ATOM 2192 N N . SER A 1 265 ? -12.591 5.657 4.803 1.00 93.00 265 SER A N 1
ATOM 2193 C CA . SER A 1 265 ? -13.114 6.611 5.777 1.00 93.00 265 SER A CA 1
ATOM 2194 C C . SER A 1 265 ? -13.728 5.898 6.975 1.00 93.00 265 SER A C 1
ATOM 2196 O O . SER A 1 265 ? -14.567 5.003 6.810 1.00 93.00 265 SER A O 1
ATOM 2198 N N . ASN A 1 266 ? -13.382 6.359 8.171 1.00 91.44 266 ASN A N 1
ATOM 2199 C CA . ASN A 1 266 ? -13.864 5.847 9.443 1.00 91.44 266 ASN A CA 1
ATOM 2200 C C . ASN A 1 266 ? -14.695 6.907 10.178 1.00 91.44 266 ASN A C 1
ATOM 2202 O O . ASN A 1 266 ? -14.285 8.058 10.282 1.00 91.44 266 ASN A O 1
ATOM 2206 N N . LYS A 1 267 ? -15.868 6.522 10.683 1.00 89.19 267 LYS A N 1
ATOM 2207 C CA . LYS A 1 267 ? -16.820 7.385 11.395 1.00 89.19 267 LYS A CA 1
ATOM 2208 C C . LYS A 1 267 ? -17.569 6.546 12.429 1.00 89.19 267 LYS A C 1
ATOM 2210 O O . LYS A 1 267 ? -17.951 5.417 12.125 1.00 89.19 267 LYS A O 1
ATOM 2215 N N . ILE A 1 268 ? -17.837 7.100 13.612 1.00 83.31 268 ILE A N 1
ATOM 2216 C CA . ILE A 1 268 ? -18.772 6.481 14.560 1.00 83.31 268 ILE A CA 1
ATOM 2217 C C . ILE A 1 268 ? -20.156 6.439 13.902 1.00 83.31 268 ILE A C 1
ATOM 2219 O O . ILE A 1 268 ? -20.697 7.475 13.504 1.00 83.31 268 ILE A O 1
ATOM 2223 N N . ALA A 1 269 ? -20.705 5.233 13.761 1.00 69.38 269 ALA A N 1
ATOM 2224 C CA . ALA A 1 269 ? -22.017 5.029 13.168 1.00 69.38 269 ALA A CA 1
ATOM 2225 C C . ALA A 1 269 ? -23.100 5.691 14.035 1.00 69.38 269 ALA A C 1
ATOM 2227 O O . ALA A 1 269 ? -23.201 5.441 15.235 1.00 69.38 269 ALA A O 1
ATOM 2228 N N . THR A 1 270 ? -23.918 6.541 13.423 1.00 70.88 270 THR A N 1
ATOM 2229 C CA . THR A 1 270 ? -25.122 7.095 14.054 1.00 70.88 270 THR A CA 1
ATOM 2230 C C . THR A 1 270 ? -26.267 6.079 14.004 1.00 70.88 270 THR A C 1
ATOM 2232 O O . THR A 1 270 ? -26.238 5.147 13.201 1.00 70.88 270 THR A O 1
ATOM 2235 N N . ALA A 1 271 ? -27.332 6.279 14.789 1.00 65.94 271 ALA A N 1
ATOM 2236 C CA . ALA A 1 271 ? -28.538 5.443 14.705 1.00 65.94 271 ALA A CA 1
ATOM 2237 C C . ALA A 1 271 ? -29.110 5.367 13.270 1.00 65.94 271 ALA A C 1
ATOM 2239 O O . ALA A 1 271 ? -29.596 4.323 12.848 1.00 65.94 271 ALA A O 1
ATOM 2240 N N . LYS A 1 272 ? -28.970 6.446 12.484 1.00 64.94 272 LYS A N 1
ATOM 2241 C CA . LYS A 1 272 ? -29.345 6.498 11.062 1.00 64.94 272 LYS A CA 1
ATOM 2242 C C . LYS A 1 272 ? -28.427 5.650 10.171 1.00 64.94 272 LYS A C 1
ATOM 2244 O O . LYS A 1 272 ? -28.916 5.007 9.247 1.00 64.94 272 LYS A O 1
ATOM 2249 N N . ASP A 1 273 ? -27.123 5.634 10.459 1.00 61.88 273 ASP A N 1
ATOM 2250 C CA . ASP A 1 273 ? -26.140 4.809 9.739 1.00 61.88 273 ASP A CA 1
ATOM 2251 C C . ASP A 1 273 ? -26.371 3.308 10.021 1.00 61.88 273 ASP A C 1
ATOM 2253 O O . ASP A 1 273 ? -26.238 2.482 9.122 1.00 61.88 273 ASP A O 1
ATOM 2257 N N . LEU A 1 274 ? -26.781 2.960 11.249 1.00 59.88 274 LEU A N 1
ATOM 2258 C CA . LEU A 1 274 ? -27.117 1.589 11.669 1.00 59.88 274 LEU A CA 1
ATOM 2259 C C . LEU A 1 274 ? -28.485 1.110 11.152 1.00 59.88 274 LEU A C 1
ATOM 2261 O O . LEU A 1 274 ? -28.670 -0.084 10.927 1.00 59.88 274 LEU A O 1
ATOM 2265 N N . ALA A 1 275 ? -29.435 2.030 10.950 1.00 50.84 275 ALA A N 1
ATOM 2266 C CA . ALA A 1 275 ? -30.758 1.740 10.393 1.00 50.84 275 ALA A CA 1
ATOM 2267 C C . ALA A 1 275 ? -30.739 1.489 8.872 1.00 50.84 275 ALA A C 1
ATOM 2269 O O . ALA A 1 275 ? -31.714 0.973 8.323 1.00 50.84 275 ALA A O 1
ATOM 2270 N N . MET A 1 276 ? -29.643 1.819 8.174 1.00 49.81 276 MET A N 1
ATOM 2271 C CA . MET A 1 276 ? -29.435 1.353 6.803 1.00 49.81 276 MET A CA 1
ATOM 2272 C C . MET A 1 276 ? -29.057 -0.138 6.825 1.00 49.81 276 MET A C 1
ATOM 2274 O O . MET A 1 276 ? -28.034 -0.504 7.404 1.00 49.81 276 MET A O 1
ATOM 2278 N N . PRO A 1 277 ? -29.859 -1.024 6.204 1.00 40.44 277 PRO A N 1
ATOM 2279 C CA . PRO A 1 277 ? -29.721 -2.465 6.362 1.00 40.44 277 PRO A CA 1
ATOM 2280 C C . PRO A 1 277 ? -28.455 -2.947 5.663 1.00 40.44 277 PRO A C 1
ATOM 2282 O O . PRO A 1 277 ? -28.463 -3.180 4.455 1.00 40.44 277 PRO A O 1
ATOM 2285 N N . PHE A 1 278 ? -27.392 -3.115 6.456 1.00 44.41 278 PHE A N 1
ATOM 2286 C CA . PHE A 1 278 ? -26.048 -3.493 6.032 1.00 44.41 278 PHE A CA 1
ATOM 2287 C C . PHE A 1 278 ? -25.443 -2.476 5.050 1.00 44.41 278 PHE A C 1
ATOM 2289 O O . PHE A 1 278 ? -26.103 -1.949 4.160 1.00 44.41 278 PHE A O 1
ATOM 2296 N N . LEU A 1 279 ? -24.143 -2.201 5.157 1.00 52.16 279 LEU A N 1
ATOM 2297 C CA . LEU A 1 279 ? -23.418 -1.519 4.082 1.00 52.16 279 LEU A CA 1
ATOM 2298 C C . LEU A 1 279 ? -23.536 -2.405 2.830 1.00 52.16 279 LEU A C 1
ATOM 2300 O O . LEU A 1 279 ? -22.756 -3.343 2.660 1.00 52.16 279 LEU A O 1
ATOM 2304 N N . LYS A 1 280 ? -24.573 -2.190 2.002 1.00 57.03 280 LYS A N 1
ATOM 2305 C CA . LYS A 1 280 ? -24.757 -2.885 0.726 1.00 57.03 280 LYS A CA 1
ATOM 2306 C C . LYS A 1 280 ? -23.428 -2.767 0.002 1.00 57.03 280 LYS A C 1
ATOM 2308 O O . LYS A 1 280 ? -22.920 -1.657 -0.148 1.00 57.03 280 LYS A O 1
ATOM 2313 N N . LYS A 1 281 ? -22.868 -3.905 -0.420 1.00 65.69 281 LYS A N 1
ATOM 2314 C CA . LYS A 1 281 ? -21.601 -3.933 -1.154 1.00 65.69 281 LYS A CA 1
ATOM 2315 C C . LYS A 1 281 ? -21.600 -2.834 -2.209 1.00 65.69 281 LYS A C 1
ATOM 2317 O O . LYS A 1 281 ? -22.496 -2.792 -3.059 1.00 65.69 281 LYS A O 1
ATOM 2322 N N . ILE A 1 282 ? -20.604 -1.966 -2.132 1.00 64.44 282 ILE A N 1
ATOM 2323 C CA . ILE A 1 282 ? -20.447 -0.809 -2.993 1.00 64.44 282 ILE A CA 1
ATOM 2324 C C . ILE A 1 282 ? -20.237 -1.335 -4.412 1.00 64.44 282 ILE A C 1
ATOM 2326 O O . ILE A 1 282 ? -19.373 -2.184 -4.662 1.00 64.44 282 ILE A O 1
ATOM 2330 N N . ILE A 1 283 ? -21.081 -0.878 -5.340 1.00 61.25 283 ILE A N 1
ATOM 2331 C CA . ILE A 1 283 ? -20.842 -1.100 -6.764 1.00 61.25 283 ILE A CA 1
ATOM 2332 C C . ILE A 1 283 ? -19.662 -0.219 -7.131 1.00 61.25 283 ILE A C 1
ATOM 2334 O O . ILE A 1 283 ? -19.742 1.002 -7.045 1.00 61.25 283 ILE A O 1
ATOM 2338 N N . ILE A 1 284 ? -18.571 -0.854 -7.524 1.00 70.94 284 ILE A N 1
ATOM 2339 C CA . ILE A 1 284 ? -17.391 -0.167 -8.016 1.00 70.94 284 ILE A CA 1
ATOM 2340 C C . ILE A 1 284 ? -17.271 -0.578 -9.477 1.00 70.94 284 ILE A C 1
ATOM 2342 O O . ILE A 1 284 ? -17.242 -1.772 -9.775 1.00 70.94 284 ILE A O 1
ATOM 2346 N N . HIS A 1 285 ? -17.250 0.403 -10.375 1.00 70.19 285 HIS A N 1
ATOM 2347 C CA . HIS A 1 285 ? -17.073 0.183 -11.805 1.00 70.19 285 HIS A CA 1
ATOM 2348 C C . HIS A 1 285 ? -15.587 0.312 -12.136 1.00 70.19 285 HIS A C 1
ATOM 2350 O O . HIS A 1 285 ? -15.063 1.426 -12.093 1.00 70.19 285 HIS A O 1
ATOM 2356 N N . PRO A 1 286 ? -14.881 -0.796 -12.423 1.00 77.44 286 PRO A N 1
ATOM 2357 C CA . PRO A 1 286 ? -13.472 -0.713 -12.755 1.00 77.44 286 PRO A CA 1
ATOM 2358 C C . PRO A 1 286 ? -13.264 0.003 -14.095 1.00 77.44 286 PRO A C 1
ATOM 2360 O O . PRO A 1 286 ? -14.083 -0.162 -15.004 1.00 77.44 286 PRO A O 1
ATOM 2363 N N . PRO A 1 287 ? -12.181 0.784 -14.242 1.00 71.56 287 PRO A N 1
ATOM 2364 C CA . PRO A 1 287 ? -11.934 1.557 -15.443 1.00 71.56 287 PRO A CA 1
ATOM 2365 C C . PRO A 1 287 ? -11.532 0.629 -16.589 1.00 71.56 287 PRO A C 1
ATOM 2367 O O . PRO A 1 287 ? -10.970 -0.453 -16.384 1.00 71.56 287 PRO A O 1
ATOM 2370 N N . VAL A 1 288 ? -11.767 1.081 -17.821 1.00 67.94 288 VAL A N 1
ATOM 2371 C CA . VAL A 1 288 ? -11.187 0.434 -18.999 1.00 67.94 288 VAL A CA 1
ATOM 2372 C C . VAL A 1 288 ? -9.687 0.699 -18.978 1.00 67.94 288 VAL A C 1
ATOM 2374 O O . VAL A 1 288 ? -9.239 1.830 -19.155 1.00 67.94 288 VAL A O 1
ATOM 2377 N N . ILE A 1 289 ? -8.899 -0.348 -18.738 1.00 71.06 289 ILE A N 1
ATOM 2378 C CA . ILE A 1 289 ? -7.444 -0.218 -18.722 1.00 71.06 289 ILE A CA 1
ATOM 2379 C C . ILE A 1 289 ? -6.975 -0.006 -20.168 1.00 71.06 289 ILE A C 1
ATOM 2381 O O . ILE A 1 289 ? -7.387 -0.777 -21.043 1.00 71.06 289 ILE A O 1
ATOM 2385 N N . PRO A 1 290 ? -6.121 1.000 -20.442 1.00 63.97 290 PRO A N 1
ATOM 2386 C CA . PRO A 1 290 ? -5.579 1.215 -21.776 1.00 63.97 290 PRO A CA 1
ATOM 2387 C C . PRO A 1 290 ? -4.978 -0.073 -22.342 1.00 63.97 290 PRO A C 1
ATOM 2389 O O . PRO A 1 290 ? -4.342 -0.843 -21.627 1.00 63.97 290 PRO A O 1
ATOM 2392 N N . ASN A 1 291 ? -5.167 -0.323 -23.637 1.00 61.81 291 ASN A N 1
ATOM 2393 C CA . ASN A 1 291 ? -4.542 -1.473 -24.283 1.00 61.81 291 ASN A CA 1
ATOM 2394 C C . ASN A 1 291 ? -3.014 -1.410 -24.134 1.00 61.81 291 ASN A C 1
ATOM 2396 O O . ASN A 1 291 ? -2.430 -0.328 -24.194 1.00 61.81 291 ASN A O 1
ATOM 2400 N N . ASN A 1 292 ? -2.349 -2.572 -24.098 1.00 59.59 292 ASN A N 1
ATOM 2401 C CA . ASN A 1 292 ? -0.879 -2.671 -24.070 1.00 59.59 292 ASN A CA 1
ATOM 2402 C C . ASN A 1 292 ? -0.193 -2.024 -25.301 1.00 59.59 292 ASN A C 1
ATOM 2404 O O . ASN A 1 292 ? 1.024 -2.113 -25.439 1.00 59.59 292 ASN A O 1
ATOM 2408 N N . LYS A 1 293 ? -0.925 -1.407 -26.241 1.00 57.72 293 LYS A N 1
ATOM 2409 C CA . LYS A 1 293 ? -0.345 -0.669 -27.366 1.00 57.72 293 LYS A CA 1
ATOM 2410 C C . LYS A 1 293 ? 0.365 0.571 -26.826 1.00 57.72 293 LYS A C 1
ATOM 2412 O O . LYS A 1 293 ? -0.233 1.623 -26.631 1.00 57.72 293 LYS A O 1
ATOM 2417 N N . VAL A 1 294 ? 1.665 0.440 -26.601 1.00 59.22 294 VAL A N 1
ATOM 2418 C CA . VAL A 1 294 ? 2.546 1.589 -26.406 1.00 59.22 294 VAL A CA 1
ATOM 2419 C C . VAL A 1 294 ? 2.552 2.346 -27.730 1.00 59.22 294 VAL A C 1
ATOM 2421 O O . VAL A 1 294 ? 2.981 1.797 -28.745 1.00 59.22 294 VAL A O 1
ATOM 2424 N N . GLY A 1 295 ? 2.023 3.574 -27.738 1.00 61.09 295 GLY A N 1
ATOM 2425 C CA . GLY A 1 295 ? 2.224 4.495 -28.858 1.00 61.09 295 GLY A CA 1
ATOM 2426 C C . GLY A 1 295 ? 3.719 4.615 -29.166 1.00 61.09 295 GLY A C 1
ATOM 2427 O O . GLY A 1 295 ? 4.543 4.335 -28.295 1.00 61.09 295 GLY A O 1
ATOM 2428 N N . LYS A 1 296 ? 4.092 4.980 -30.398 1.00 67.75 296 LYS A N 1
ATOM 2429 C CA . LYS A 1 296 ? 5.509 5.104 -30.775 1.00 67.75 296 LYS A CA 1
ATOM 2430 C C . LYS A 1 296 ? 6.216 6.049 -29.796 1.00 67.75 296 LYS A C 1
ATOM 2432 O O . LYS A 1 296 ? 5.983 7.252 -29.825 1.00 67.75 296 LYS A O 1
ATOM 2437 N N . LEU A 1 297 ? 7.046 5.499 -28.906 1.00 76.50 297 LEU A N 1
ATOM 2438 C CA . LEU A 1 297 ? 7.910 6.306 -28.052 1.00 76.50 297 LEU A CA 1
ATOM 2439 C C . LEU A 1 297 ? 9.063 6.776 -28.919 1.00 76.50 297 LEU A C 1
ATOM 2441 O O . LEU A 1 297 ? 9.793 5.948 -29.456 1.00 76.50 297 LEU A O 1
ATOM 2445 N N . LYS A 1 298 ? 9.221 8.086 -29.041 1.00 80.19 298 LYS A N 1
ATOM 2446 C CA . LYS A 1 298 ? 10.314 8.711 -29.771 1.00 80.19 298 LYS A CA 1
ATOM 2447 C C . LYS A 1 298 ? 11.025 9.661 -28.829 1.00 80.19 298 LYS A C 1
ATOM 2449 O O . LYS A 1 298 ? 10.383 10.420 -28.117 1.00 80.19 298 LYS A O 1
ATOM 2454 N N . CYS A 1 299 ? 12.347 9.570 -28.763 1.00 70.94 299 CYS A N 1
ATOM 2455 C CA . CYS A 1 299 ? 13.121 10.469 -27.922 1.00 70.94 299 CYS A CA 1
ATOM 2456 C C . CYS A 1 299 ? 13.235 11.808 -28.636 1.00 70.94 299 CYS A C 1
ATOM 2458 O O . CYS A 1 299 ? 13.881 11.873 -29.679 1.00 70.94 299 CYS A O 1
ATOM 2460 N N . ASP A 1 300 ? 12.694 12.870 -28.057 1.00 65.75 300 ASP A N 1
ATOM 2461 C CA . ASP A 1 300 ? 12.778 14.206 -28.658 1.00 65.75 300 ASP A CA 1
ATOM 2462 C C . ASP A 1 300 ? 14.237 14.666 -28.808 1.00 65.75 300 ASP A C 1
ATOM 2464 O O . ASP A 1 300 ? 14.619 15.278 -29.804 1.00 65.75 300 ASP A O 1
ATOM 2468 N N . ASN A 1 301 ? 15.110 14.242 -27.886 1.00 62.09 301 ASN A N 1
ATOM 2469 C CA . ASN A 1 301 ? 16.523 14.594 -27.927 1.00 62.09 301 ASN A CA 1
ATOM 2470 C C . ASN A 1 301 ? 17.367 13.769 -28.910 1.00 62.09 301 ASN A C 1
ATOM 2472 O O . ASN A 1 301 ? 18.484 14.168 -29.192 1.00 62.09 301 ASN A O 1
ATOM 2476 N N . CYS A 1 302 ? 16.935 12.653 -29.505 1.00 64.56 302 CYS A N 1
ATOM 2477 C CA . CYS A 1 302 ? 17.772 11.984 -30.533 1.00 64.56 302 CYS A CA 1
ATOM 2478 C C . CYS A 1 302 ? 17.026 11.186 -31.603 1.00 64.56 302 CYS A C 1
ATOM 2480 O O . CYS A 1 302 ? 17.650 10.525 -32.429 1.00 64.56 302 CYS A O 1
ATOM 2482 N N . GLY A 1 303 ? 15.699 11.216 -31.583 1.00 70.06 303 GLY A N 1
ATOM 2483 C CA . GLY A 1 303 ? 14.852 10.447 -32.483 1.00 70.06 303 GLY A CA 1
ATOM 2484 C C . GLY A 1 303 ? 14.849 8.942 -32.220 1.00 70.06 303 GLY A C 1
ATOM 2485 O O . GLY A 1 303 ? 14.265 8.214 -33.013 1.00 70.06 303 GLY A O 1
ATOM 2486 N N . TYR A 1 304 ? 15.478 8.451 -31.143 1.00 76.12 304 TYR A N 1
ATOM 2487 C CA . TYR A 1 304 ? 15.464 7.024 -30.816 1.00 76.12 304 TYR A CA 1
ATOM 2488 C C . TYR A 1 304 ? 14.037 6.527 -30.586 1.00 76.12 304 TYR A C 1
ATOM 2490 O O . TYR A 1 304 ? 13.343 7.011 -29.688 1.00 76.12 304 TYR A O 1
ATOM 2498 N N . GLU A 1 305 ? 13.652 5.514 -31.360 1.00 81.94 305 GLU A N 1
ATOM 2499 C CA . GLU A 1 305 ? 12.396 4.785 -31.224 1.00 81.94 305 GLU A CA 1
ATOM 2500 C C . GLU A 1 305 ? 12.695 3.344 -30.771 1.00 81.94 305 GLU A C 1
ATOM 2502 O O . GLU A 1 305 ? 13.321 2.578 -31.512 1.00 81.94 305 GLU A O 1
ATOM 2507 N N . PRO A 1 306 ? 12.306 2.937 -29.548 1.00 77.00 306 PRO A N 1
ATOM 2508 C CA . PRO A 1 306 ? 12.514 1.574 -29.093 1.00 77.00 306 PRO A CA 1
ATOM 2509 C C . PRO A 1 306 ? 11.552 0.612 -29.790 1.00 77.00 306 PRO A C 1
ATOM 2511 O O . PRO A 1 306 ? 10.346 0.845 -29.848 1.00 77.00 306 PRO A O 1
ATOM 2514 N N . THR A 1 307 ? 12.078 -0.533 -30.213 1.00 73.19 307 THR A N 1
ATOM 2515 C CA . THR A 1 307 ? 11.296 -1.648 -30.757 1.00 73.19 307 THR A CA 1
ATOM 2516 C C . THR A 1 307 ? 11.163 -2.778 -29.730 1.00 73.19 307 THR A C 1
ATOM 2518 O O . THR A 1 307 ? 11.973 -2.907 -28.806 1.00 73.19 307 THR A O 1
ATOM 2521 N N . GLY A 1 308 ? 10.122 -3.604 -29.865 1.00 68.31 308 GLY A N 1
ATOM 2522 C CA . GLY A 1 308 ? 9.904 -4.792 -29.032 1.00 68.31 308 GLY A CA 1
ATOM 2523 C C . GLY A 1 308 ? 8.530 -4.834 -28.364 1.00 68.31 308 GLY A C 1
ATOM 2524 O O . GLY A 1 308 ? 7.577 -4.208 -28.813 1.00 68.31 308 GLY A O 1
ATOM 2525 N N . ILE A 1 309 ? 8.409 -5.609 -27.286 1.00 66.38 309 ILE A N 1
ATOM 2526 C CA . ILE A 1 309 ? 7.170 -5.672 -26.497 1.00 66.38 309 ILE A CA 1
ATOM 2527 C C . ILE A 1 309 ? 7.040 -4.446 -25.561 1.00 66.38 309 ILE A C 1
ATOM 2529 O O . ILE A 1 309 ? 8.066 -3.951 -25.088 1.00 66.38 309 ILE A O 1
ATOM 2533 N N . PRO A 1 310 ? 5.820 -3.986 -25.225 1.00 67.44 310 PRO A N 1
ATOM 2534 C CA . PRO A 1 310 ? 5.508 -2.793 -24.421 1.00 67.44 310 PRO A CA 1
ATOM 2535 C C . PRO A 1 310 ? 6.409 -2.543 -23.206 1.00 67.44 310 PRO A C 1
ATOM 2537 O O . PRO A 1 310 ? 7.072 -1.507 -23.105 1.00 67.44 310 PRO A O 1
ATOM 2540 N N . ARG A 1 311 ? 6.532 -3.541 -22.324 1.00 66.81 311 ARG A N 1
ATOM 2541 C CA . ARG A 1 311 ? 7.387 -3.484 -21.129 1.00 66.81 311 ARG A CA 1
ATOM 2542 C C . ARG A 1 311 ? 8.863 -3.254 -21.459 1.00 66.81 311 ARG A C 1
ATOM 2544 O O . ARG A 1 311 ? 9.565 -2.542 -20.738 1.00 66.81 311 ARG A O 1
ATOM 2551 N N . VAL A 1 312 ? 9.353 -3.886 -22.524 1.00 71.38 312 VAL A N 1
ATOM 2552 C CA . VAL A 1 312 ? 10.740 -3.743 -22.988 1.00 71.38 312 VAL A CA 1
ATOM 2553 C C . VAL A 1 312 ? 10.932 -2.372 -23.628 1.00 71.38 312 VAL A C 1
ATOM 2555 O O . VAL A 1 312 ? 11.916 -1.709 -23.306 1.00 71.38 312 VAL A O 1
ATOM 2558 N N . ILE A 1 313 ? 9.964 -1.915 -24.430 1.00 76.62 313 ILE A N 1
ATOM 2559 C CA . ILE A 1 313 ? 9.941 -0.580 -25.033 1.00 76.62 313 ILE A CA 1
ATOM 2560 C C . ILE A 1 313 ? 10.049 0.495 -23.944 1.00 76.62 313 ILE A C 1
ATOM 2562 O O . ILE A 1 313 ? 11.011 1.260 -23.965 1.00 76.62 313 ILE A O 1
ATOM 2566 N N . ARG A 1 314 ? 9.161 0.516 -22.934 1.00 73.62 314 ARG A N 1
ATOM 2567 C CA . ARG A 1 314 ? 9.205 1.535 -21.861 1.00 73.62 314 ARG A CA 1
ATOM 2568 C C . ARG A 1 314 ? 10.502 1.489 -21.053 1.00 73.62 314 ARG A C 1
ATOM 2570 O O . ARG A 1 314 ? 11.105 2.529 -20.793 1.00 73.62 314 ARG A O 1
ATOM 2577 N N . LYS A 1 315 ? 10.972 0.293 -20.672 1.00 76.12 315 LYS A N 1
ATOM 2578 C CA . LYS A 1 315 ? 12.231 0.130 -19.919 1.00 76.12 315 LYS A CA 1
ATOM 2579 C C . LYS A 1 315 ? 13.436 0.633 -20.717 1.00 76.12 315 LYS A C 1
ATOM 2581 O O . LYS A 1 315 ? 14.308 1.301 -20.158 1.00 76.12 315 LYS A O 1
ATOM 2586 N N . ASN A 1 316 ? 13.503 0.292 -22.003 1.00 79.38 316 ASN A N 1
ATOM 2587 C CA . ASN A 1 316 ? 14.573 0.730 -22.891 1.00 79.38 316 ASN A CA 1
ATOM 2588 C C . ASN A 1 316 ? 14.509 2.233 -23.124 1.00 79.38 316 ASN A C 1
ATOM 2590 O O . ASN A 1 316 ? 15.546 2.879 -23.023 1.00 79.38 316 ASN A O 1
ATOM 2594 N N . PHE A 1 317 ? 13.312 2.778 -23.336 1.00 82.44 317 PHE A N 1
ATOM 2595 C CA . PHE A 1 317 ? 13.101 4.205 -23.523 1.00 82.44 317 PHE A CA 1
ATOM 2596 C C . PHE A 1 317 ? 13.497 5.017 -22.290 1.00 82.44 317 PHE A C 1
ATOM 2598 O O . PHE A 1 317 ? 14.302 5.928 -22.408 1.00 82.44 317 PHE A O 1
ATOM 2605 N N . LYS A 1 318 ? 13.053 4.633 -21.085 1.00 79.88 318 LYS A N 1
ATOM 2606 C CA . LYS A 1 318 ? 13.434 5.317 -19.835 1.00 79.88 318 LYS A CA 1
ATOM 2607 C C . LYS A 1 318 ? 14.950 5.302 -19.615 1.00 79.88 318 LYS A C 1
ATOM 2609 O O . LYS A 1 318 ? 15.543 6.319 -19.275 1.00 79.88 318 LYS A O 1
ATOM 2614 N N . ARG A 1 319 ? 15.600 4.154 -19.851 1.00 73.94 319 ARG A N 1
ATOM 2615 C CA . ARG A 1 319 ? 17.068 4.033 -19.791 1.00 73.94 319 ARG A CA 1
ATOM 2616 C C . ARG A 1 319 ? 17.758 4.885 -20.855 1.00 73.94 319 ARG A C 1
ATOM 2618 O O . ARG A 1 319 ? 18.824 5.428 -20.587 1.00 73.94 319 ARG A O 1
ATOM 2625 N N . HIS A 1 320 ? 17.187 4.942 -22.051 1.00 80.75 320 HIS A N 1
ATOM 2626 C CA . HIS A 1 320 ? 17.688 5.757 -23.141 1.00 80.75 320 HIS A CA 1
ATOM 2627 C C . HIS A 1 320 ? 17.610 7.243 -22.776 1.00 80.75 320 HIS A C 1
ATOM 2629 O O . HIS A 1 320 ? 18.647 7.888 -22.747 1.00 80.75 320 HIS A O 1
ATOM 2635 N N . VAL A 1 321 ? 16.428 7.752 -22.414 1.00 74.75 321 VAL A N 1
ATOM 2636 C CA . VAL A 1 321 ? 16.196 9.159 -22.049 1.00 74.75 321 VAL A CA 1
ATOM 2637 C C . VAL A 1 321 ? 17.107 9.589 -20.898 1.00 74.75 321 VAL A C 1
ATOM 2639 O O . VAL A 1 321 ? 17.752 10.624 -20.998 1.00 74.75 321 VAL A O 1
ATOM 2642 N N . ALA A 1 322 ? 17.270 8.755 -19.865 1.00 67.25 322 ALA A N 1
ATOM 2643 C CA . ALA A 1 322 ? 18.177 9.046 -18.751 1.00 67.25 322 ALA A CA 1
ATOM 2644 C C . ALA A 1 322 ? 19.651 9.213 -19.174 1.00 67.25 322 ALA A C 1
ATOM 2646 O O . ALA A 1 322 ? 20.379 9.985 -18.565 1.00 67.25 322 ALA A O 1
ATOM 2647 N N . LYS A 1 323 ? 20.102 8.496 -20.212 1.00 64.75 323 LYS A N 1
ATOM 2648 C CA . LYS A 1 323 ? 21.445 8.677 -20.792 1.00 64.75 323 LYS A CA 1
ATOM 2649 C C . LYS A 1 323 ? 21.500 9.811 -21.814 1.00 64.75 323 LYS A C 1
ATOM 2651 O O . LYS A 1 323 ? 22.555 10.393 -22.023 1.00 64.75 323 LYS A O 1
ATOM 2656 N N . CYS A 1 324 ? 20.383 10.068 -22.486 1.00 66.62 324 CYS A N 1
ATOM 2657 C CA . CYS A 1 324 ? 20.261 11.043 -23.559 1.00 66.62 324 CYS A CA 1
ATOM 2658 C C . CYS A 1 324 ? 20.190 12.478 -23.018 1.00 66.62 324 CYS A C 1
ATOM 2660 O O . CYS A 1 324 ? 20.741 13.376 -23.637 1.00 66.62 324 CYS A O 1
ATOM 2662 N N . ASN A 1 325 ? 19.560 12.691 -21.860 1.00 65.94 325 ASN A N 1
ATOM 2663 C CA . ASN A 1 325 ? 19.325 14.012 -21.262 1.00 65.94 325 ASN A CA 1
ATOM 2664 C C . ASN A 1 325 ? 20.452 14.476 -20.315 1.00 65.94 325 ASN A C 1
ATOM 2666 O O . ASN A 1 325 ? 20.213 15.282 -19.420 1.00 65.94 325 ASN A O 1
ATOM 2670 N N . GLY A 1 326 ? 21.673 13.955 -20.463 1.00 58.03 326 GLY A N 1
ATOM 2671 C CA . GLY A 1 326 ? 22.820 14.446 -19.695 1.00 58.03 326 GLY A CA 1
ATOM 2672 C C . GLY A 1 326 ? 23.267 15.839 -20.172 1.00 58.03 326 GLY A C 1
ATOM 2673 O O . GLY A 1 326 ? 23.255 16.083 -21.379 1.00 58.03 326 GLY A O 1
ATOM 2674 N N . PRO A 1 327 ? 23.698 16.747 -19.277 1.00 54.06 327 PRO A N 1
ATOM 2675 C CA . PRO A 1 327 ? 24.227 18.044 -19.674 1.00 54.06 327 PRO A CA 1
ATOM 2676 C C . PRO A 1 327 ? 25.678 17.912 -20.156 1.00 54.06 327 PRO A C 1
ATOM 2678 O O . PRO A 1 327 ? 26.596 17.727 -19.359 1.00 54.06 327 PRO A O 1
ATOM 2681 N N . LYS A 1 328 ? 25.881 18.018 -21.470 1.00 51.53 328 LYS A N 1
ATOM 2682 C CA . LYS A 1 328 ? 27.014 18.729 -22.086 1.00 51.53 328 LYS A CA 1
ATOM 2683 C C . LYS A 1 328 ? 26.818 18.757 -23.596 1.00 51.53 328 LYS A C 1
ATOM 2685 O O . LYS A 1 328 ? 26.667 17.707 -24.219 1.00 51.53 328 LYS A O 1
ATOM 2690 N N . ILE A 1 329 ? 26.871 19.957 -24.167 1.00 56.53 329 ILE A N 1
ATOM 2691 C CA . ILE A 1 329 ? 27.149 20.140 -25.590 1.00 56.53 329 ILE A CA 1
ATOM 2692 C C . ILE A 1 329 ? 28.491 19.451 -25.855 1.00 56.53 329 ILE A C 1
ATOM 2694 O O . ILE A 1 329 ? 29.480 19.713 -25.168 1.00 56.53 329 ILE A O 1
ATOM 2698 N N . THR A 1 330 ? 28.515 18.512 -26.793 1.00 62.34 330 THR A N 1
ATOM 2699 C CA . THR A 1 330 ? 29.740 17.841 -27.231 1.00 62.34 330 THR A CA 1
ATOM 2700 C C . THR A 1 330 ? 30.019 18.224 -28.674 1.00 62.34 330 THR A C 1
ATOM 2702 O O . THR A 1 330 ? 29.174 17.993 -29.537 1.00 62.34 330 THR A O 1
ATOM 2705 N N . LEU A 1 331 ? 31.194 18.793 -28.929 1.00 64.00 331 LEU A N 1
ATOM 2706 C CA . LEU A 1 331 ? 31.654 19.179 -30.264 1.00 64.00 331 LEU A CA 1
ATOM 2707 C C . LEU A 1 331 ? 32.156 17.939 -31.037 1.00 64.00 331 LEU A C 1
ATOM 2709 O O . LEU A 1 331 ? 32.934 17.163 -30.471 1.00 64.00 331 LEU A O 1
ATOM 2713 N N . CYS A 1 332 ? 31.780 17.743 -32.316 1.00 62.88 332 CYS A N 1
ATOM 2714 C CA . CYS A 1 332 ? 32.589 16.869 -33.193 1.00 62.88 332 CYS A CA 1
ATOM 2715 C C . CYS A 1 332 ? 33.898 17.608 -33.430 1.00 62.88 332 CYS A C 1
ATOM 2717 O O . CYS A 1 332 ? 33.909 18.604 -34.136 1.00 62.88 332 CYS A O 1
ATOM 2719 N N . THR A 1 333 ? 35.005 17.119 -32.879 1.00 61.22 333 THR A N 1
ATOM 2720 C CA . THR A 1 333 ? 36.346 17.665 -33.169 1.00 61.22 333 THR A CA 1
ATOM 2721 C C . THR A 1 333 ? 36.720 17.581 -34.647 1.00 61.22 333 THR A C 1
ATOM 2723 O O . THR A 1 333 ? 37.678 18.213 -35.067 1.00 61.22 333 THR A O 1
ATOM 2726 N N . ASP A 1 334 ? 35.976 16.792 -35.424 1.00 56.94 334 ASP A N 1
ATOM 2727 C CA . ASP A 1 334 ? 36.316 16.459 -36.803 1.00 56.94 334 ASP A CA 1
ATOM 2728 C C . ASP A 1 334 ? 35.552 17.339 -37.817 1.00 56.94 334 ASP A C 1
ATOM 2730 O O . ASP A 1 334 ? 35.914 17.380 -38.988 1.00 56.94 334 ASP A O 1
ATOM 2734 N N . CYS A 1 335 ? 34.510 18.067 -37.386 1.00 59.06 335 CYS A N 1
ATOM 2735 C CA . CYS A 1 335 ? 33.764 19.021 -38.229 1.00 59.06 335 CYS A CA 1
ATOM 2736 C C . CYS A 1 335 ? 33.228 20.255 -37.473 1.00 59.06 335 CYS A C 1
ATOM 2738 O O . CYS A 1 335 ? 32.478 21.048 -38.036 1.00 59.06 335 CYS A O 1
ATOM 2740 N N . ASN A 1 336 ? 33.551 20.387 -36.184 1.00 56.97 336 ASN A N 1
ATOM 2741 C CA . ASN A 1 336 ? 33.093 21.424 -35.255 1.00 56.97 336 ASN A CA 1
ATOM 2742 C C . ASN A 1 336 ? 31.572 21.596 -35.119 1.00 56.97 336 ASN A C 1
ATOM 2744 O O . ASN A 1 336 ? 31.113 22.588 -34.562 1.00 56.97 336 ASN A O 1
ATOM 2748 N N . THR A 1 337 ? 30.773 20.618 -35.553 1.00 54.81 337 THR A N 1
ATOM 2749 C CA . THR A 1 337 ? 29.324 20.647 -35.320 1.00 54.81 337 THR A CA 1
ATOM 2750 C C . THR A 1 337 ? 29.020 20.349 -33.851 1.00 54.81 337 THR A C 1
ATOM 2752 O O . THR A 1 337 ? 29.557 19.403 -33.263 1.00 54.81 337 THR A O 1
ATOM 2755 N N . GLU A 1 338 ? 28.149 21.160 -33.254 1.00 65.88 338 GLU A N 1
ATOM 2756 C CA . GLU A 1 338 ? 27.676 20.993 -31.883 1.00 65.88 338 GLU A CA 1
ATOM 2757 C C . GLU A 1 338 ? 26.580 19.930 -31.788 1.00 65.88 338 GLU A C 1
ATOM 2759 O O . GLU A 1 338 ? 25.596 19.940 -32.529 1.00 65.88 338 GLU A O 1
ATOM 2764 N N . PHE A 1 339 ? 26.716 19.021 -30.822 1.00 65.81 339 PHE A N 1
ATOM 2765 C CA . PHE A 1 339 ? 25.705 18.011 -30.533 1.00 65.81 339 PHE A CA 1
ATOM 2766 C C . PHE A 1 339 ? 25.231 18.131 -29.093 1.00 65.81 339 PHE A C 1
ATOM 2768 O O . PHE A 1 339 ? 26.025 18.106 -28.157 1.00 65.81 339 PHE A O 1
ATOM 2775 N N . GLY A 1 340 ? 23.911 18.168 -28.909 1.00 60.12 340 GLY A N 1
ATOM 2776 C CA . GLY A 1 340 ? 23.283 18.259 -27.588 1.00 60.12 340 GLY A CA 1
ATOM 2777 C C . GLY A 1 340 ? 23.448 17.021 -26.697 1.00 60.12 340 GLY A C 1
ATOM 2778 O O . GLY A 1 340 ? 22.954 17.033 -25.575 1.00 60.12 340 GLY A O 1
ATOM 2779 N N . ASN A 1 341 ? 24.088 15.942 -27.175 1.00 68.38 341 ASN A N 1
ATOM 2780 C CA . ASN A 1 341 ? 24.513 14.820 -26.336 1.00 68.38 341 ASN A CA 1
ATOM 2781 C C . ASN A 1 341 ? 25.592 13.935 -27.016 1.00 68.38 341 ASN A C 1
ATOM 2783 O O . ASN A 1 341 ? 25.658 13.873 -28.251 1.00 68.38 341 ASN A O 1
ATOM 2787 N N . PRO A 1 342 ? 26.359 13.143 -26.231 1.00 63.19 342 PRO A N 1
ATOM 2788 C CA . PRO A 1 342 ? 27.414 12.259 -26.745 1.00 63.19 342 PRO A CA 1
ATOM 2789 C C . PRO A 1 342 ? 26.930 11.151 -27.697 1.00 63.19 342 PRO A C 1
ATOM 2791 O O . PRO A 1 342 ? 27.696 10.659 -28.522 1.00 63.19 342 PRO A O 1
ATOM 2794 N N . GLY A 1 343 ? 25.666 10.725 -27.589 1.00 65.25 343 GLY A N 1
ATOM 2795 C CA . GLY A 1 343 ? 25.095 9.678 -28.442 1.00 65.25 343 GLY A CA 1
ATOM 2796 C C . GLY A 1 343 ? 24.878 10.150 -29.880 1.00 65.25 343 GLY A C 1
ATOM 2797 O O . GLY A 1 343 ? 25.182 9.412 -30.820 1.00 65.25 343 GLY A O 1
ATOM 2798 N N . ARG A 1 344 ? 24.410 11.393 -30.058 1.00 65.94 344 ARG A N 1
ATOM 2799 C CA . ARG A 1 344 ? 24.326 12.038 -31.375 1.00 65.94 344 ARG A CA 1
ATOM 2800 C C . ARG A 1 344 ? 25.710 12.249 -31.976 1.00 65.94 344 ARG A C 1
ATOM 2802 O O . ARG A 1 344 ? 25.893 11.916 -33.140 1.00 65.94 344 ARG A O 1
ATOM 2809 N N . LEU A 1 345 ? 26.682 12.692 -31.177 1.00 70.62 345 LEU A N 1
ATOM 2810 C CA . LEU A 1 345 ? 28.070 12.819 -31.624 1.00 70.62 345 LEU A CA 1
ATOM 2811 C C . LEU A 1 345 ? 28.649 11.473 -32.097 1.00 70.62 345 LEU A C 1
ATOM 2813 O O . LEU A 1 345 ? 29.269 11.409 -33.152 1.00 70.62 345 LEU A O 1
ATOM 2817 N N . ALA A 1 346 ? 28.425 10.380 -31.362 1.00 62.03 346 ALA A N 1
ATOM 2818 C CA . ALA A 1 346 ? 28.926 9.059 -31.750 1.00 62.03 346 ALA A CA 1
ATOM 2819 C C . ALA A 1 346 ? 28.308 8.552 -33.066 1.00 62.03 346 ALA A C 1
ATOM 2821 O O . ALA A 1 346 ? 29.007 7.978 -33.900 1.00 62.03 346 ALA A O 1
ATOM 2822 N N . LEU A 1 347 ? 27.005 8.775 -33.270 1.00 59.22 347 LEU A N 1
ATOM 2823 C CA . LEU A 1 347 ? 26.323 8.425 -34.520 1.00 59.22 347 LEU A CA 1
ATOM 2824 C C . LEU A 1 347 ? 26.783 9.294 -35.691 1.00 59.22 347 LEU A C 1
ATOM 2826 O O . LEU A 1 347 ? 27.012 8.758 -36.770 1.00 59.22 347 LEU A O 1
ATOM 2830 N N . HIS A 1 348 ? 26.946 10.595 -35.464 1.00 68.12 348 HIS A N 1
ATOM 2831 C CA . HIS A 1 348 ? 27.458 11.543 -36.445 1.00 68.12 348 HIS A CA 1
ATOM 2832 C C . HIS A 1 348 ? 28.899 11.211 -36.857 1.00 68.12 348 HIS A C 1
ATOM 2834 O O . HIS A 1 348 ? 29.188 11.088 -38.041 1.00 68.12 348 HIS A O 1
ATOM 2840 N N . ARG A 1 349 ? 29.796 10.934 -35.902 1.00 59.69 349 ARG A N 1
ATOM 2841 C CA . ARG A 1 349 ? 31.153 10.435 -36.196 1.00 59.69 349 ARG A CA 1
ATOM 2842 C C . ARG A 1 349 ? 31.149 9.139 -36.996 1.00 59.69 349 ARG A C 1
ATOM 2844 O O . ARG A 1 349 ? 31.985 8.951 -37.866 1.00 59.69 349 ARG A O 1
ATOM 2851 N N . ALA A 1 350 ? 30.206 8.244 -36.718 1.00 54.97 350 ALA A N 1
ATOM 2852 C CA . ALA A 1 350 ? 30.117 6.965 -37.413 1.00 54.97 350 ALA A CA 1
ATOM 2853 C C . ALA A 1 350 ? 29.538 7.061 -38.837 1.00 54.97 350 ALA A C 1
ATOM 2855 O O . ALA A 1 350 ? 29.650 6.089 -39.587 1.00 54.97 350 ALA A O 1
ATOM 2856 N N . ARG A 1 351 ? 28.865 8.162 -39.191 1.00 52.91 351 ARG A N 1
ATOM 2857 C CA . ARG A 1 351 ? 28.068 8.268 -40.425 1.00 52.91 351 ARG A CA 1
ATOM 2858 C C . ARG A 1 351 ? 28.456 9.440 -41.325 1.00 52.91 351 ARG A C 1
ATOM 2860 O O . ARG A 1 351 ? 28.391 9.272 -42.538 1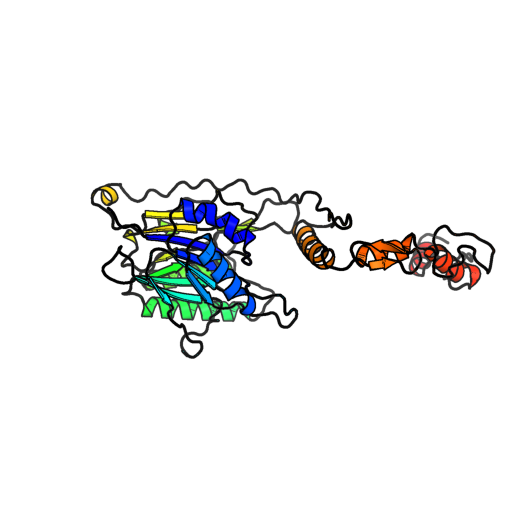.00 52.91 351 ARG A O 1
ATOM 2867 N N . ASP A 1 352 ? 28.869 10.564 -40.741 1.00 50.66 352 ASP A N 1
ATOM 2868 C CA . ASP A 1 352 ? 28.832 11.877 -41.395 1.00 50.66 352 ASP A CA 1
ATOM 2869 C C . ASP A 1 352 ? 30.102 12.747 -41.183 1.00 50.66 352 ASP A C 1
ATOM 2871 O O . ASP A 1 352 ? 30.286 13.707 -41.925 1.00 50.66 352 ASP A O 1
ATOM 2875 N N . CYS A 1 353 ? 30.978 12.469 -40.198 1.00 50.06 353 CYS A N 1
ATOM 2876 C CA . CYS A 1 353 ? 32.184 13.290 -39.919 1.00 50.06 353 CYS A CA 1
ATOM 2877 C C . CYS A 1 353 ? 33.387 12.798 -40.799 1.00 50.06 353 CYS A C 1
ATOM 2879 O O . CYS A 1 353 ? 33.682 11.600 -40.776 1.00 50.06 353 CYS A O 1
ATOM 2881 N N . PRO A 1 354 ? 34.104 13.661 -41.565 1.00 46.81 354 PRO A N 1
ATOM 2882 C CA . PRO A 1 354 ? 35.138 13.242 -42.540 1.00 46.81 354 PRO A CA 1
ATOM 2883 C C . PRO A 1 354 ? 36.517 12.888 -41.946 1.00 46.81 354 PRO A C 1
ATOM 2885 O O . PRO A 1 354 ? 37.419 12.478 -42.673 1.00 46.81 354 PRO A O 1
ATOM 2888 N N . GLY A 1 355 ? 36.724 13.084 -40.642 1.00 46.75 355 GLY A N 1
ATOM 2889 C CA . GLY A 1 355 ? 38.053 13.100 -40.014 1.00 46.75 355 GLY A CA 1
ATOM 2890 C C . GLY A 1 355 ? 38.569 11.765 -39.485 1.00 46.75 355 GLY A C 1
ATOM 2891 O O . GLY A 1 355 ? 39.115 11.700 -38.389 1.00 46.75 355 GLY A O 1
ATOM 2892 N N . ALA A 1 356 ? 38.459 10.699 -40.265 1.00 43.56 356 ALA A N 1
ATOM 2893 C CA . ALA A 1 356 ? 39.370 9.574 -40.107 1.00 43.56 356 ALA A CA 1
ATOM 2894 C C . ALA A 1 356 ? 39.894 9.191 -41.495 1.00 43.56 356 ALA A C 1
ATOM 2896 O O . ALA A 1 356 ? 39.110 9.241 -42.445 1.00 43.56 356 ALA A O 1
ATOM 2897 N N . PRO A 1 357 ? 41.191 8.857 -41.654 1.00 45.91 357 PRO A N 1
ATOM 2898 C CA . PRO A 1 357 ? 41.800 8.585 -42.953 1.00 45.91 357 PRO A CA 1
ATOM 2899 C C . PRO A 1 357 ? 41.291 7.239 -43.471 1.00 45.91 357 PRO A C 1
ATOM 2901 O O . PRO A 1 357 ? 41.956 6.209 -43.409 1.00 45.91 357 PRO A O 1
ATOM 2904 N N . TYR A 1 358 ? 40.054 7.234 -43.937 1.00 49.03 358 TYR A N 1
ATOM 2905 C CA . TYR A 1 358 ? 39.378 6.067 -44.447 1.00 49.03 358 TYR A CA 1
ATOM 2906 C C . TYR A 1 358 ? 39.147 6.307 -45.918 1.00 49.03 358 TYR A C 1
ATOM 2908 O O . TYR A 1 358 ? 38.115 6.812 -46.347 1.00 49.03 358 TYR A O 1
ATOM 2916 N N . VAL A 1 359 ? 40.173 5.929 -46.675 1.00 55.31 359 VAL A N 1
ATOM 2917 C CA . VAL A 1 359 ? 40.082 5.683 -48.108 1.00 55.31 359 VAL A CA 1
ATOM 2918 C C . VAL A 1 359 ? 38.755 4.961 -48.367 1.00 55.31 359 VAL A C 1
ATOM 2920 O O . VAL A 1 359 ? 38.487 3.950 -47.728 1.00 55.31 359 VAL A O 1
ATOM 2923 N N . THR A 1 360 ? 37.884 5.498 -49.220 1.00 61.84 360 THR A N 1
ATOM 2924 C CA . THR A 1 360 ? 36.662 4.810 -49.686 1.00 61.84 360 THR A CA 1
ATOM 2925 C C . THR A 1 360 ? 36.962 3.919 -50.883 1.00 61.84 360 THR A C 1
ATOM 2927 O O . THR A 1 360 ? 36.237 2.970 -51.165 1.00 61.84 360 THR A O 1
ATOM 2930 N N . ILE A 1 361 ? 38.098 4.178 -51.520 1.00 62.44 361 ILE A N 1
ATOM 2931 C CA . ILE A 1 361 ? 38.672 3.418 -52.612 1.00 62.44 361 ILE A CA 1
ATOM 2932 C C . ILE A 1 361 ? 39.551 2.302 -52.042 1.00 62.44 361 ILE A C 1
ATOM 2934 O O . ILE A 1 361 ? 40.394 2.505 -51.169 1.00 62.44 361 ILE A O 1
ATOM 2938 N N . CYS A 1 362 ? 39.374 1.082 -52.526 1.00 72.12 362 CYS A N 1
ATOM 2939 C CA . CYS A 1 362 ? 40.272 -0.004 -52.186 1.00 72.12 362 CYS A CA 1
ATOM 2940 C C . CYS A 1 362 ? 41.638 0.243 -52.823 1.00 72.12 362 CYS A C 1
ATOM 2942 O O . CYS A 1 362 ? 41.766 0.146 -54.034 1.00 72.12 362 CYS A O 1
ATOM 2944 N N . GLN A 1 363 ? 42.671 0.497 -52.022 1.00 71.06 363 GLN A N 1
ATOM 2945 C CA . GLN A 1 363 ? 44.043 0.659 -52.528 1.00 71.06 363 GLN A CA 1
ATOM 2946 C C . GLN A 1 363 ? 44.576 -0.605 -53.227 1.00 71.06 363 GLN A C 1
ATOM 2948 O O . GLN A 1 363 ? 45.479 -0.518 -54.047 1.00 71.06 363 GLN A O 1
ATOM 2953 N N . ASP A 1 364 ? 43.986 -1.770 -52.943 1.00 70.69 364 ASP A N 1
ATOM 2954 C CA . ASP A 1 364 ? 44.406 -3.039 -53.535 1.00 70.69 364 ASP A CA 1
ATOM 2955 C C . ASP A 1 364 ? 43.731 -3.304 -54.909 1.00 70.69 364 ASP A C 1
ATOM 2957 O O . ASP A 1 364 ? 44.202 -4.156 -55.655 1.00 70.69 364 ASP A O 1
ATOM 2961 N N . CYS A 1 365 ? 42.621 -2.626 -55.265 1.00 73.75 365 CYS A N 1
ATOM 2962 C CA . CYS A 1 365 ? 41.924 -2.864 -56.551 1.00 73.75 365 CYS A CA 1
ATOM 2963 C C . CYS A 1 365 ? 41.195 -1.657 -57.183 1.00 73.75 365 CYS A C 1
ATOM 2965 O O . CYS A 1 365 ? 40.467 -1.815 -58.160 1.00 73.75 365 CYS A O 1
ATOM 2967 N N . GLY A 1 366 ? 41.324 -0.459 -56.618 1.00 67.62 366 GLY A N 1
ATOM 2968 C CA . GLY A 1 366 ? 40.736 0.784 -57.131 1.00 67.62 366 GLY A CA 1
ATOM 2969 C C . GLY A 1 366 ? 39.217 0.929 -56.971 1.00 67.62 366 GLY A C 1
ATOM 2970 O O . GLY A 1 366 ? 38.654 1.924 -57.418 1.00 67.62 366 GLY A O 1
ATOM 2971 N N . LYS A 1 367 ? 38.519 -0.026 -56.343 1.00 66.00 367 LYS A N 1
ATOM 2972 C CA . LYS A 1 367 ? 37.052 0.013 -56.226 1.00 66.00 367 LYS A CA 1
ATOM 2973 C C . LYS A 1 367 ? 36.582 0.960 -55.122 1.00 66.00 367 LYS A C 1
ATOM 2975 O O . LYS A 1 367 ? 37.015 0.812 -53.982 1.00 66.00 367 LYS A O 1
ATOM 2980 N N . ASP A 1 368 ? 35.674 1.877 -55.446 1.00 72.50 368 ASP A N 1
ATOM 2981 C CA . ASP A 1 368 ? 35.095 2.830 -54.492 1.00 72.50 368 ASP A CA 1
ATOM 2982 C C . ASP A 1 368 ? 33.891 2.255 -53.727 1.00 72.50 368 ASP A C 1
ATOM 2984 O O . ASP A 1 368 ? 33.120 1.433 -54.237 1.00 72.50 368 ASP A O 1
ATOM 2988 N N . PHE A 1 369 ? 33.726 2.689 -52.479 1.00 68.44 369 PHE A N 1
ATOM 2989 C CA . PHE A 1 369 ? 32.687 2.228 -51.571 1.00 68.44 369 PHE A CA 1
ATOM 2990 C C . PHE A 1 369 ? 32.067 3.394 -50.810 1.00 68.44 369 PHE A C 1
ATOM 2992 O O . PHE A 1 369 ? 32.714 4.052 -50.004 1.00 68.44 369 PHE A O 1
ATOM 2999 N N . LYS A 1 370 ? 30.741 3.519 -50.924 1.00 53.66 370 LYS A N 1
ATOM 3000 C CA . LYS A 1 370 ? 29.928 4.509 -50.197 1.00 53.66 370 LYS A CA 1
ATOM 3001 C C . LYS A 1 370 ? 30.095 4.480 -48.665 1.00 53.66 370 LYS A C 1
ATOM 3003 O O . LYS A 1 370 ? 29.787 5.460 -47.999 1.00 53.66 370 LYS A O 1
ATOM 3008 N N . TYR A 1 371 ? 30.544 3.358 -48.093 1.00 57.69 371 TYR A N 1
ATOM 3009 C CA . TYR A 1 371 ? 30.759 3.204 -46.651 1.00 57.69 371 TYR A CA 1
ATOM 3010 C C . TYR A 1 371 ? 32.064 2.451 -46.367 1.00 57.69 371 TYR A C 1
ATOM 3012 O O . TYR A 1 371 ? 32.275 1.356 -46.895 1.00 57.69 371 TYR A O 1
ATOM 3020 N N . HIS A 1 372 ? 32.886 2.961 -45.444 1.00 61.03 372 HIS A N 1
ATOM 3021 C CA . HIS A 1 372 ? 34.159 2.336 -45.056 1.00 61.03 372 HIS A CA 1
ATOM 3022 C C . HIS A 1 372 ? 33.997 0.891 -44.544 1.00 61.03 372 HIS A C 1
ATOM 3024 O O . HIS A 1 372 ? 34.797 0.010 -44.853 1.00 61.03 372 HIS A O 1
ATOM 3030 N N . SER A 1 373 ? 32.909 0.590 -43.826 1.00 55.59 373 SER A N 1
ATOM 3031 C CA . SER A 1 373 ? 32.618 -0.776 -43.361 1.00 55.59 373 SER A CA 1
ATOM 3032 C C . SER A 1 373 ? 32.434 -1.782 -44.507 1.00 55.59 373 SER A C 1
ATOM 3034 O O . SER A 1 373 ? 32.713 -2.972 -44.333 1.00 55.59 373 SER A O 1
ATOM 3036 N N . ASN A 1 374 ? 32.005 -1.321 -45.686 1.00 62.31 374 ASN A N 1
ATOM 3037 C CA . ASN A 1 374 ? 31.906 -2.147 -46.884 1.00 62.31 374 ASN A CA 1
ATOM 3038 C C . ASN A 1 374 ? 33.268 -2.313 -47.561 1.00 62.31 374 ASN A C 1
ATOM 3040 O O . ASN A 1 374 ? 33.576 -3.428 -47.983 1.00 62.31 374 ASN A O 1
ATOM 3044 N N . LEU A 1 375 ? 34.110 -1.274 -47.567 1.00 68.94 375 LEU A N 1
ATOM 3045 C CA . LEU A 1 375 ? 35.492 -1.390 -48.027 1.00 68.94 375 LEU A CA 1
ATOM 3046 C C . LEU A 1 375 ? 36.290 -2.395 -47.186 1.00 68.94 375 LEU A C 1
ATOM 3048 O O . LEU A 1 375 ? 36.929 -3.275 -47.750 1.00 68.94 375 LEU A O 1
ATOM 3052 N N . VAL A 1 376 ? 36.248 -2.312 -45.852 1.00 60.25 376 VAL A N 1
ATOM 3053 C CA . VAL A 1 376 ? 37.008 -3.226 -44.972 1.00 60.25 376 VAL A CA 1
ATOM 3054 C C . VAL A 1 376 ? 36.602 -4.681 -45.212 1.00 60.25 376 VAL A C 1
ATOM 3056 O O . VAL A 1 376 ? 37.451 -5.566 -45.319 1.00 60.25 376 VAL A O 1
ATOM 3059 N N . LYS A 1 377 ? 35.295 -4.937 -45.354 1.00 63.84 377 LYS A N 1
ATOM 3060 C CA . LYS A 1 377 ? 34.783 -6.268 -45.707 1.00 63.84 377 LYS A CA 1
ATOM 3061 C C . LYS A 1 377 ? 35.272 -6.715 -47.079 1.00 63.84 377 LYS A C 1
ATOM 3063 O O . LYS A 1 377 ? 35.664 -7.867 -47.222 1.00 63.84 377 LYS A O 1
ATOM 3068 N N . HIS A 1 378 ? 35.233 -5.831 -48.070 1.00 74.31 378 HIS A N 1
ATOM 3069 C CA . HIS A 1 378 ? 35.713 -6.118 -49.413 1.00 74.31 378 HIS A CA 1
ATOM 3070 C C . HIS A 1 378 ? 37.215 -6.433 -49.421 1.00 74.31 378 HIS A C 1
ATOM 3072 O O . HIS A 1 378 ? 37.599 -7.506 -49.875 1.00 74.31 378 HIS A O 1
ATOM 3078 N N . ARG A 1 379 ? 38.046 -5.569 -48.834 1.00 68.44 379 ARG A N 1
ATOM 3079 C CA . ARG A 1 379 ? 39.504 -5.714 -48.792 1.00 68.44 379 ARG A CA 1
ATOM 3080 C C . ARG A 1 379 ? 39.931 -7.036 -48.155 1.00 68.44 379 ARG A C 1
ATOM 3082 O O . ARG A 1 379 ? 40.753 -7.760 -48.705 1.00 68.44 379 ARG A O 1
ATOM 3089 N N . ASN A 1 380 ? 39.324 -7.395 -47.026 1.00 61.50 380 ASN A N 1
ATOM 3090 C CA . ASN A 1 380 ? 39.673 -8.629 -46.322 1.00 61.50 380 ASN A CA 1
ATOM 3091 C C . ASN A 1 380 ? 39.207 -9.888 -47.072 1.00 61.50 380 ASN A C 1
ATOM 3093 O O . ASN A 1 380 ? 39.884 -10.910 -47.036 1.00 61.50 380 ASN A O 1
ATOM 3097 N N . ARG A 1 381 ? 38.063 -9.830 -47.764 1.00 63.81 381 ARG A N 1
ATOM 3098 C CA . ARG A 1 381 ? 37.463 -11.006 -48.419 1.00 63.81 381 ARG A CA 1
ATOM 3099 C C . ARG A 1 381 ? 37.942 -11.232 -49.846 1.00 63.81 381 ARG A C 1
ATOM 3101 O O . ARG A 1 381 ? 38.003 -12.383 -50.263 1.00 63.81 381 ARG A O 1
ATOM 3108 N N . VAL A 1 382 ? 38.212 -10.154 -50.576 1.00 63.78 382 VAL A N 1
ATOM 3109 C CA . VAL A 1 382 ? 38.482 -10.163 -52.020 1.00 63.78 382 VAL A CA 1
ATOM 3110 C C . VAL A 1 382 ? 39.958 -9.906 -52.298 1.00 63.78 382 VAL A C 1
ATOM 3112 O O . VAL A 1 382 ? 40.556 -10.644 -53.065 1.00 63.78 382 VAL A O 1
ATOM 3115 N N . CYS A 1 383 ? 40.569 -8.917 -51.643 1.00 67.81 383 CYS A N 1
ATOM 3116 C CA . CYS A 1 383 ? 41.952 -8.525 -51.938 1.00 67.81 383 CYS A CA 1
ATOM 3117 C C . CYS A 1 383 ? 42.984 -9.325 -51.131 1.00 67.81 383 CYS A C 1
ATOM 3119 O O . CYS A 1 383 ? 44.036 -9.674 -51.648 1.00 67.81 383 CYS A O 1
ATOM 3121 N N . LYS A 1 384 ? 42.675 -9.661 -49.872 1.00 63.41 384 LYS A N 1
ATOM 3122 C CA . LYS A 1 384 ? 43.554 -10.459 -48.992 1.00 63.41 384 LYS A CA 1
ATOM 3123 C C . LYS A 1 384 ? 43.241 -11.958 -48.973 1.00 63.41 384 LYS A C 1
ATOM 3125 O O . LYS A 1 384 ? 43.835 -12.688 -48.188 1.00 63.41 384 LYS A O 1
ATOM 3130 N N . GLY A 1 385 ? 42.270 -12.408 -49.771 1.00 58.25 385 GLY A N 1
ATOM 3131 C CA . GLY A 1 385 ? 41.933 -13.830 -49.903 1.00 58.25 385 GLY A CA 1
ATOM 3132 C C . GLY A 1 385 ? 41.432 -14.530 -48.630 1.00 58.25 385 GLY A C 1
ATOM 3133 O O . GLY A 1 385 ? 41.404 -15.752 -48.598 1.00 58.25 385 GLY A O 1
ATOM 3134 N N . GLN A 1 386 ? 40.999 -13.814 -47.581 1.00 60.78 386 GLN A N 1
ATOM 3135 C CA . GLN A 1 386 ? 40.551 -14.437 -46.318 1.00 60.78 386 GLN A CA 1
ATOM 3136 C C . GLN A 1 386 ? 39.080 -14.895 -46.339 1.00 60.78 386 GLN A C 1
ATOM 3138 O O . GLN A 1 386 ? 38.479 -15.145 -45.291 1.00 60.78 386 GLN A O 1
ATOM 3143 N N . SER A 1 387 ? 38.456 -14.964 -47.517 1.00 66.19 387 SER A N 1
ATOM 3144 C CA . SER A 1 387 ? 37.122 -15.545 -47.653 1.00 66.19 387 SER A CA 1
ATOM 3145 C C . SER A 1 387 ? 37.227 -17.063 -47.813 1.00 66.19 387 SER A C 1
ATOM 3147 O O . SER A 1 387 ? 38.051 -17.528 -48.597 1.00 66.19 387 SER A O 1
ATOM 3149 N N . PRO A 1 388 ? 36.405 -17.857 -47.105 1.00 64.06 388 PRO A N 1
ATOM 3150 C CA . PRO A 1 388 ? 36.357 -19.289 -47.346 1.00 64.06 388 PRO A CA 1
ATOM 3151 C C . PRO A 1 388 ? 35.940 -19.562 -48.793 1.00 64.06 388 PRO A C 1
ATOM 3153 O O . PRO A 1 388 ? 34.904 -19.078 -49.260 1.00 64.06 388 PRO A O 1
ATOM 3156 N N . VAL A 1 389 ? 36.774 -20.320 -49.496 1.00 71.75 389 VAL A N 1
ATOM 3157 C CA . VAL A 1 389 ? 36.576 -20.703 -50.894 1.00 71.75 389 VAL A CA 1
ATOM 3158 C C . VAL A 1 389 ? 35.946 -22.086 -50.931 1.00 71.75 389 VAL A C 1
ATOM 3160 O O . VAL A 1 389 ? 36.338 -22.978 -50.179 1.00 71.75 389 VAL A O 1
ATOM 3163 N N . CYS A 1 390 ? 34.946 -22.275 -51.788 1.00 76.88 390 CYS A N 1
ATOM 3164 C CA . CYS A 1 390 ? 34.459 -23.614 -52.078 1.00 76.88 390 CYS A CA 1
ATOM 3165 C C . CYS A 1 390 ? 35.498 -24.360 -52.909 1.00 76.88 390 CYS A C 1
ATOM 3167 O O . CYS A 1 390 ? 35.762 -23.959 -54.036 1.00 76.88 390 CYS A O 1
ATOM 3169 N N . LEU A 1 391 ? 36.048 -25.451 -52.378 1.00 77.06 391 LEU A N 1
ATOM 3170 C CA . LEU A 1 391 ? 37.059 -26.248 -53.079 1.00 77.06 391 LEU A CA 1
ATOM 3171 C C . LEU A 1 391 ? 36.513 -26.955 -54.333 1.00 77.06 391 LEU A C 1
ATOM 3173 O O . LEU A 1 391 ? 37.297 -27.340 -55.190 1.00 77.06 391 LEU A O 1
ATOM 3177 N N . ASN A 1 392 ? 35.188 -27.090 -54.471 1.00 80.62 392 ASN A N 1
ATOM 3178 C CA . ASN A 1 392 ? 34.578 -27.779 -55.612 1.00 80.62 392 ASN A CA 1
ATOM 3179 C C . ASN A 1 392 ? 34.407 -26.873 -56.846 1.00 80.62 392 ASN A C 1
ATOM 3181 O O . ASN A 1 392 ? 34.534 -27.348 -57.966 1.00 80.62 392 ASN A O 1
ATOM 3185 N N . CYS A 1 393 ? 34.126 -25.578 -56.662 1.00 83.50 393 CYS A N 1
ATOM 3186 C CA . CYS A 1 393 ? 33.874 -24.637 -57.770 1.00 83.50 393 CYS A CA 1
ATOM 3187 C C . CYS A 1 393 ? 34.641 -23.313 -57.649 1.00 83.50 393 CYS A C 1
ATOM 3189 O O . CYS A 1 393 ? 34.342 -22.352 -58.355 1.00 83.50 393 CYS A O 1
ATOM 3191 N N . ASN A 1 394 ? 35.607 -23.226 -56.732 1.00 75.56 394 ASN A N 1
ATOM 3192 C CA . ASN A 1 394 ? 36.434 -22.044 -56.463 1.00 75.56 394 ASN A CA 1
ATOM 3193 C C . ASN A 1 394 ? 35.655 -20.745 -56.187 1.00 75.56 394 ASN A C 1
ATOM 3195 O O . ASN A 1 394 ? 36.189 -19.639 -56.275 1.00 75.56 394 ASN A O 1
ATOM 3199 N N . LYS A 1 395 ? 34.383 -20.852 -55.787 1.00 75.19 395 LYS A N 1
ATOM 3200 C CA . LYS A 1 395 ? 33.562 -19.691 -55.448 1.00 75.19 395 LYS A CA 1
ATOM 3201 C C . LYS A 1 395 ? 33.941 -19.139 -54.074 1.00 75.19 395 LYS A C 1
ATOM 3203 O O . LYS A 1 395 ? 33.844 -19.834 -53.059 1.00 75.19 395 LYS A O 1
ATOM 3208 N N . HIS A 1 396 ? 34.289 -17.856 -54.026 1.00 76.31 396 HIS A N 1
ATOM 3209 C CA . HIS A 1 396 ? 34.540 -17.126 -52.783 1.00 76.31 396 HIS A CA 1
ATOM 3210 C C . HIS A 1 396 ? 33.237 -16.868 -52.015 1.00 76.31 396 HIS A C 1
ATOM 3212 O O . HIS A 1 396 ? 32.320 -16.211 -52.515 1.00 76.31 396 HIS A O 1
ATOM 3218 N N . CYS A 1 397 ? 33.152 -17.351 -50.775 1.00 70.50 397 CYS A N 1
ATOM 3219 C CA . CYS A 1 397 ? 31.977 -17.189 -49.924 1.00 70.50 397 CYS A CA 1
ATOM 3220 C C . CYS A 1 397 ? 32.221 -16.138 -48.833 1.00 70.50 397 CYS A C 1
ATOM 3222 O O . CYS A 1 397 ? 33.245 -16.120 -48.159 1.00 70.50 397 CYS A O 1
ATOM 3224 N N . GLY A 1 398 ? 31.249 -15.249 -48.605 1.00 67.19 398 GLY A N 1
ATOM 3225 C CA . GLY A 1 398 ? 31.401 -14.123 -47.672 1.00 67.19 398 GLY A CA 1
ATOM 3226 C C . GLY A 1 398 ? 31.499 -14.493 -46.181 1.00 67.19 398 GLY A C 1
ATOM 3227 O O . GLY A 1 398 ? 31.750 -13.611 -45.358 1.00 67.19 398 GLY A O 1
ATOM 3228 N N . SER A 1 399 ? 31.274 -15.757 -45.819 1.00 71.69 399 SER A N 1
ATOM 3229 C CA . SER A 1 399 ? 31.407 -16.307 -44.463 1.00 71.69 399 SER A CA 1
ATOM 3230 C C . SER A 1 399 ? 31.444 -17.840 -44.505 1.00 71.69 399 SER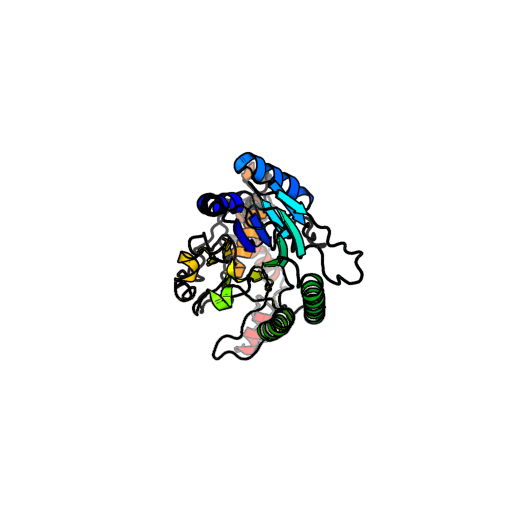 A C 1
ATOM 3232 O O . SER A 1 399 ? 30.991 -18.444 -45.477 1.00 71.69 399 SER A O 1
ATOM 3234 N N . MET A 1 400 ? 31.898 -18.482 -43.422 1.00 72.75 400 MET A N 1
ATOM 3235 C CA . MET A 1 400 ? 31.841 -19.948 -43.271 1.00 72.75 400 MET A CA 1
ATOM 3236 C C . MET A 1 400 ? 30.405 -20.487 -43.346 1.00 72.75 400 MET A C 1
ATOM 3238 O O . MET A 1 400 ? 30.155 -21.532 -43.937 1.00 72.75 400 MET A O 1
ATOM 3242 N N . THR A 1 401 ? 29.436 -19.740 -42.807 1.00 78.12 401 THR A N 1
ATOM 3243 C CA . THR A 1 401 ? 28.005 -20.056 -42.932 1.00 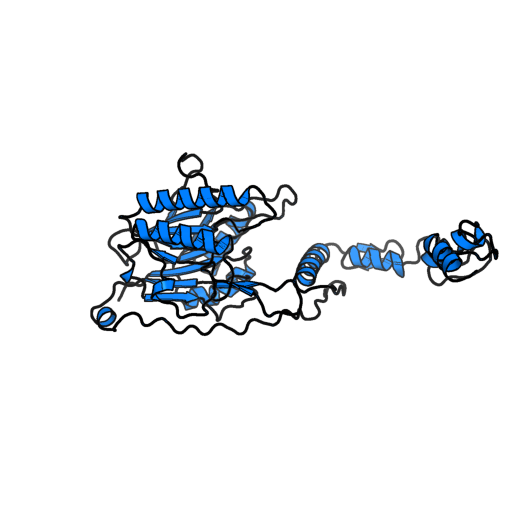78.12 401 THR A CA 1
ATOM 3244 C C . THR A 1 401 ? 27.509 -19.976 -44.377 1.00 78.12 401 THR A C 1
ATOM 3246 O O . THR A 1 401 ? 26.702 -20.810 -44.784 1.00 78.12 401 THR A O 1
ATOM 3249 N N . GLY A 1 402 ? 28.017 -19.023 -45.166 1.00 77.75 402 GLY A N 1
ATOM 3250 C CA . GLY A 1 402 ? 27.740 -18.916 -46.598 1.00 77.75 402 GLY A CA 1
ATOM 3251 C C . GLY A 1 402 ? 28.345 -20.070 -47.399 1.00 77.75 402 GLY A C 1
ATOM 3252 O O . GLY A 1 402 ? 27.652 -20.632 -48.241 1.00 77.75 402 GLY A O 1
ATOM 3253 N N . LEU A 1 403 ? 29.578 -20.486 -47.080 1.00 77.81 403 LEU A N 1
ATOM 3254 C CA . LEU A 1 403 ? 30.209 -21.663 -47.690 1.00 77.81 403 LEU A CA 1
ATOM 3255 C C . LEU A 1 403 ? 29.408 -22.938 -47.394 1.00 77.81 403 LEU A C 1
ATOM 3257 O O . LEU A 1 403 ? 29.064 -23.677 -48.309 1.00 77.81 403 LEU A O 1
ATOM 3261 N N . ALA A 1 404 ? 29.034 -23.161 -46.132 1.00 79.06 404 ALA A N 1
ATOM 3262 C CA . ALA A 1 404 ? 28.224 -24.315 -45.749 1.00 79.06 404 ALA A CA 1
ATOM 3263 C C . ALA A 1 404 ? 26.841 -24.315 -46.423 1.00 79.06 404 ALA A C 1
ATOM 3265 O O . ALA A 1 404 ? 26.296 -25.373 -46.721 1.00 79.06 404 ALA A O 1
ATOM 3266 N N . SER A 1 405 ? 26.236 -23.145 -46.654 1.00 83.50 405 SER A N 1
ATOM 3267 C CA . SER A 1 405 ? 24.984 -23.065 -47.417 1.00 83.50 405 SER A CA 1
ATOM 3268 C C . SER A 1 405 ? 25.186 -23.361 -48.901 1.00 83.50 405 SER A C 1
ATOM 3270 O O . SER A 1 405 ? 24.347 -24.027 -49.492 1.00 83.50 405 SER A O 1
ATOM 3272 N N . HIS A 1 406 ? 26.276 -22.878 -49.495 1.00 82.62 406 HIS A N 1
ATOM 3273 C CA . HIS A 1 406 ? 26.590 -23.091 -50.903 1.00 82.62 406 HIS A CA 1
ATOM 3274 C C . HIS A 1 406 ? 26.887 -24.564 -51.206 1.00 82.62 406 HIS A C 1
ATOM 3276 O O . HIS A 1 406 ? 26.323 -25.099 -52.150 1.00 82.62 406 HIS A O 1
ATOM 3282 N N . VAL A 1 407 ? 27.677 -25.235 -50.362 1.00 81.06 407 VAL A N 1
ATOM 3283 C CA . VAL A 1 407 ? 27.960 -26.675 -50.499 1.00 81.06 407 VAL A CA 1
ATOM 3284 C C . VAL A 1 407 ? 26.690 -27.512 -50.317 1.00 81.06 407 VAL A C 1
ATOM 3286 O O . VAL A 1 407 ? 26.478 -28.474 -51.044 1.00 81.06 407 VAL A O 1
ATOM 3289 N N . ARG A 1 408 ? 25.804 -27.135 -49.384 1.00 82.12 408 ARG A N 1
ATOM 3290 C CA . ARG A 1 408 ? 24.524 -27.839 -49.179 1.00 82.12 408 ARG A CA 1
ATOM 3291 C C . ARG A 1 408 ? 23.498 -27.597 -50.285 1.00 82.12 408 ARG A C 1
ATOM 3293 O O . ARG A 1 408 ? 22.631 -28.436 -50.478 1.00 82.12 408 ARG A O 1
ATOM 3300 N N . GLY A 1 409 ? 23.565 -26.454 -50.963 1.00 79.06 409 GLY A N 1
ATOM 3301 C CA . GLY A 1 409 ? 22.631 -26.071 -52.023 1.00 79.06 409 GLY A CA 1
ATOM 3302 C C . GLY A 1 409 ? 23.017 -26.560 -53.418 1.00 79.06 409 GLY A C 1
ATOM 3303 O O . GLY A 1 409 ? 22.395 -26.117 -54.376 1.00 79.06 409 GLY A O 1
ATOM 3304 N N . GLY A 1 410 ? 24.035 -27.418 -53.530 1.00 72.44 410 GLY A N 1
ATOM 3305 C CA . GLY A 1 410 ? 24.664 -27.751 -54.803 1.00 72.44 410 GLY A CA 1
ATOM 3306 C C . GLY A 1 410 ? 25.658 -26.663 -55.207 1.00 72.44 410 GLY A C 1
ATOM 3307 O O . GLY A 1 410 ? 25.288 -25.587 -55.680 1.00 72.44 410 GLY A O 1
ATOM 3308 N N . CYS A 1 411 ? 26.935 -26.942 -54.967 1.00 60.22 411 CYS A N 1
ATOM 3309 C CA . CYS A 1 411 ? 27.940 -26.642 -55.976 1.00 60.22 411 CYS A CA 1
ATOM 3310 C C . CYS A 1 411 ? 27.825 -27.802 -56.988 1.00 60.22 411 CYS A C 1
ATOM 3312 O O . CYS A 1 411 ? 27.763 -27.500 -58.188 1.00 60.22 411 CYS A O 1
#

Sequence (411 aa):
MSKILKYHSWNADGITEEKITKMMTHWIKDDAQLIFIQESKLLATEEQKIADFVEQHYGFDSIFHSSIQWKSNPLKSSYGVCVFYKNVKVRHMVLTSSNPNLLVNPERIMKVMVDCDLLDKEILFFNIYFPANNYKRKSRPAEQQKWLTTIKFLCRKHSDEHCIWLGDFNMQKLKPNNKPDGRSNLFDQLQKIIKKYGFRNVADKLWKPNVFTRHAEHPSNKVNHITSTLDYVITSKSIQDLHQTCVPLYDMDVRLSDHIDIKCSNKIATAKDLAMPFLKKIIIHPPVIPNNKVGKLKCDNCGYEPTGIPRVIRKNFKRHVAKCNGPKITLCTDCNTEFGNPGRLALHRARDCPGAPYVTICQDCGKDFKYHSNLVKHRNRVCKGQSPVCLNCNKHCGSMTGLASHVRGGC